Protein AF-0000000066529269 (afdb_homodimer)

Sequence (586 aa):
MSVSHAQLKAFHAVAVYGSFTRAAERLFLTQPAVSDQVRKLEERYGVLLFHRNKRSVRLSELGERLLAVTQRLFAIEAEAEELLSASSALQTGTLTLAVDAPVHVLPQIARFCERYPGIAVRVETGNTDESLQRLFSYQADLALLGRDVSDERLLSLTLRNDPIVAFVSLSHPWAGRESIRLADLDDMPLVLREQGSVTRQTLEEEMSRAGLRICPAIQVEGREASREAVVAGIGVGVVSAAEFGADTRVHALPIVDCQRRLTETLVCLREQRSRRIVETFLDLVGEDLPAPSMSVSHAQLKAFHAVAVYGSFTRAAERLFLTQPAVSDQVRKLEERYGVLLFHRNKRSVRLSELGERLLAVTQRLFAIEAEAEELLSASSALQTGTLTLAVDAPVHVLPQIARFCERYPGIAVRVETGNTDESLQRLFSYQADLALLGRDVSDERLLSLTLRNDPIVAFVSLSHPWAGRESIRLADLDDMPLVLREQGSVTRQTLEEEMSRAGLRICPAIQVEGREASREAVVAGIGVGVVSAAEFGADTRVHALPIVDCQRRLTETLVCLREQRSRRIVETFLDLVGEDLPAPS

Nearest PDB structures (foldseek):
  5y2v-assembly1_C  TM=5.842E-01  e=3.239E-28  Synechocystis sp. PCC 6803 substr. Kazusa
  5y2w-assembly1_A-2  TM=8.790E-01  e=1.850E-18  Synechocystis sp. PCC 6803 substr. Kazusa
  2hxr-assembly1_B  TM=8.452E-01  e=1.340E-16  Escherichia coli K-12
  5ted-assembly1_A  TM=8.895E-01  e=2.821E-16  Listeria monocytogenes EGD-e
  3hhg-assembly1_D  TM=5.345E-01  e=5.027E-19  Neisseria meningitidis serogroup B

pLDDT: mean 88.01, std 12.6, range [35.44, 98.69]

Secondary structure (DSSP, 8-state):
----HHHHHHHHHHHHHS-HHHHHHHHTS-HHHHHHHHHHHHHHHT---EEE-SS-EEE-HHHHHHHHHHHHHHHHHHHHHHHHHTTS-S-SEEEEEEES-GGGTHHHHHHHHHH-TTEEEEEEE--HHHHHHHHHTTS-SEEEESS----TTEEEEEEEEEEEEEEEETTSGGGG-S-B-GGGGTT-EEEEEPTT-HHHHHHHHHHHHTTPPPEEEEEESSHHHHHHHHHTTS-BEEEEGGG-TTBTTEEEEEBTT---EEEEEEEEEGGGTTSHHHHHHHHHHHHHS----/----HHHHHHHHHHHHHS-HHHHHHHHT--HHHHHHHHHHHHHHHT---EEE-SS-EEE-HHHHHHHHHHHHHHHHHHHHHHHHHTTS-S-SEEEEEEES-GGGTHHHHHHHHHH-TTEEEEEEE--HHHHHHHHHTTS-SEEEESS----TTEEEEEEEEEEEEEEEETTSGGGG-S-B-GGGGTT-EEEEEPTT-HHHHHHHHHHHHTT---EEEEEESSHHHHHHHHHTTS-BEEEEGGG---BTTEEEEEBTT---EEEEEEEEEGGGTTSHHHHHHHHHHHHHSPP--

Foldseek 3Di:
DDLDPLLLLLLLLCAVVFHLCRSCVVVVHHSVVSVVSPVCSCVVVVHDQWDDDPPTTDGDPVVVVSNLVSLVVVLVVVLVVLVVCVVPDLAAEEAEEEEQACVQCVVLVVVVCVVHVRYHYHYHYFAQVVRVVCQVSNVHQKYKYFADDDDPQKDKDWRDKFAKWKKAFCPDPCVPPAAAALQVQAQWAEEAEDPRHVQNVLNVVQCVVVVGDHHYQYYDYGPVVRVVCRLVVSGMYMDTPSRPDDDPRMHIHYHVPRDHIIIIMMMGGPVSCPRPSNVVSVVSSVVPGPDPD/DDLDPLLLLLLLLCAVVFHLCRSCVVVVHHSVVSVVSPVCSCVVVVHDQWDDDPVTTDGDPVVVVSNLVSLVVVLVVVLVVLVVCVVPDLAAEEAEEEEQACVQCVVLVVVVCVVHVRYHYYYHYFAQVVRVVCQVSNVHQKYKYFADDDDPQKDKDWRDKFAKWKKAFCPDPCVPPAAAALQVQAQWAEEAEDPRHVQNVLNVVQCVVVVGDHHYQYYDYGPVRRVVCRLVPSGMYMDTPSRPDDDPRMHIHHHVPRDHIIIIMMMGGPVSCPRPSNVVSVVSSVVPGPDPD

InterPro domains:
  IPR000847 LysR, HTH, N-terminal domain [PF00126] (7-64)
  IPR000847 LysR, HTH, N-terminal domain [PR00039] (20-31)
  IPR000847 LysR, HTH, N-terminal domain [PR00039] (31-41)
  IPR000847 LysR, HTH, N-terminal domain [PR00039] (41-52)
  IPR000847 LysR, HTH, N-terminal domain [PS50931] (1-60)
  IPR005119 LysR, substrate-binding [PF03466] (90-288)
  IPR017724 Aminoethylphosphonate utilisation-associated transcription regulator, LysR-type [TIGR03339] (7-285)
  IPR036388 Winged helix-like DNA-binding domain superfamily [G3DSA:1.10.10.10] (1-87)
  IPR036390 Winged helix DNA-binding domain superfamily [SSF46785] (3-99)

Organism: Pseudomonas aeruginosa (strain ATCC 15692 / DSM 22644 / CIP 104116 / JCM 14847 / LMG 12228 / 1C / PRS 101 / PAO1) (NCBI:txid208964)

Radius of gyration: 24.35 Å; Cα contacts (8 Å, |Δi|>4): 1126; chains: 2; bounding box: 72×66×60 Å

Structure (mmCIF, N/CA/C/O backbone):
data_AF-0000000066529269-model_v1
#
loop_
_entity.id
_entity.type
_entity.pdbx_description
1 polymer 'Probable transcriptional regulator'
#
loop_
_atom_site.group_PDB
_atom_site.id
_atom_site.type_symbol
_atom_site.label_atom_id
_atom_site.label_alt_id
_atom_site.label_comp_id
_atom_site.label_asym_id
_atom_site.label_entity_id
_atom_site.label_seq_id
_atom_site.pdbx_PDB_ins_code
_atom_site.Cartn_x
_atom_site.Cartn_y
_atom_site.Cartn_z
_atom_site.occupancy
_atom_site.B_iso_or_equiv
_atom_site.auth_seq_id
_atom_site.auth_comp_id
_atom_site.auth_asym_id
_atom_site.auth_atom_id
_atom_site.pdbx_PDB_model_num
ATOM 1 N N . MET A 1 1 ? -24.906 30.328 16.609 1 35.44 1 MET A N 1
ATOM 2 C CA . MET A 1 1 ? -23.812 29.984 17.531 1 35.44 1 MET A CA 1
ATOM 3 C C . MET A 1 1 ? -22.734 29.188 16.812 1 35.44 1 MET A C 1
ATOM 5 O O . MET A 1 1 ? -23.031 28.328 15.984 1 35.44 1 MET A O 1
ATOM 9 N N . SER A 1 2 ? -21.562 29.688 16.672 1 53.19 2 SER A N 1
ATOM 10 C CA . SER A 1 2 ? -20.438 29.25 15.844 1 53.19 2 SER A CA 1
ATOM 11 C C . SER A 1 2 ? -19.906 27.906 16.312 1 53.19 2 SER A C 1
ATOM 13 O O . SER A 1 2 ? -20 27.562 17.5 1 53.19 2 SER A O 1
ATOM 15 N N . VAL A 1 3 ? -19.844 27.031 15.477 1 60.69 3 VAL A N 1
ATOM 16 C CA . VAL A 1 3 ? -19.281 25.719 15.797 1 60.69 3 VAL A CA 1
ATOM 17 C C . VAL A 1 3 ? -17.984 25.891 16.578 1 60.69 3 VAL A C 1
ATOM 19 O O . VAL A 1 3 ? -17.141 26.734 16.234 1 60.69 3 VAL A O 1
ATOM 22 N N . SER A 1 4 ? -17.953 25.297 17.828 1 72.94 4 SER A N 1
ATOM 23 C CA . SER A 1 4 ? -16.781 25.344 18.688 1 72.94 4 SER A CA 1
ATOM 24 C C . SER A 1 4 ? -15.562 24.719 18 1 72.94 4 SER A C 1
ATOM 26 O O . SER A 1 4 ? -15.625 23.594 17.531 1 72.94 4 SER A O 1
ATOM 28 N N . HIS A 1 5 ? -14.586 25.578 17.906 1 77 5 HIS A N 1
ATOM 29 C CA . HIS A 1 5 ? -13.328 25.109 17.359 1 77 5 HIS A CA 1
ATOM 30 C C . HIS A 1 5 ? -12.812 23.891 18.125 1 77 5 HIS A C 1
ATOM 32 O O . HIS A 1 5 ? -12.289 22.953 17.531 1 77 5 HIS A O 1
ATOM 38 N N . ALA A 1 6 ? -13.008 23.938 19.422 1 77.81 6 ALA A N 1
ATOM 39 C CA . ALA A 1 6 ? -12.57 22.828 20.281 1 77.81 6 ALA A CA 1
ATOM 40 C C . ALA A 1 6 ? -13.344 21.547 19.953 1 77.81 6 ALA A C 1
ATOM 42 O O . ALA A 1 6 ? -12.773 20.453 19.953 1 77.81 6 ALA A O 1
ATOM 43 N N . GLN A 1 7 ? -14.555 21.766 19.703 1 82.69 7 GLN A N 1
ATOM 44 C CA . GLN A 1 7 ? -15.391 20.609 19.359 1 82.69 7 GLN A CA 1
ATOM 45 C C . GLN A 1 7 ? -15.008 20.031 18 1 82.69 7 GLN A C 1
ATOM 47 O O . GLN A 1 7 ? -14.938 18.812 17.844 1 82.69 7 GLN A O 1
ATOM 52 N N . LEU A 1 8 ? -14.727 20.859 17.047 1 81.94 8 LEU A N 1
ATOM 53 C CA . LEU A 1 8 ? -14.297 20.406 15.727 1 81.94 8 LEU A CA 1
ATOM 54 C C . LEU A 1 8 ? -12.945 19.703 15.797 1 81.94 8 LEU A C 1
ATOM 56 O O . LEU A 1 8 ? -12.719 18.703 15.117 1 81.94 8 LEU A O 1
ATOM 60 N N . LYS A 1 9 ? -12.07 20.203 16.609 1 84.81 9 LYS A N 1
ATOM 61 C CA . LYS A 1 9 ? -10.75 19.609 16.812 1 84.81 9 LYS A CA 1
ATOM 62 C C . LYS A 1 9 ? -10.859 18.219 17.422 1 84.81 9 LYS A C 1
ATOM 64 O O . LYS A 1 9 ? -10.148 17.297 17.016 1 84.81 9 LYS A O 1
ATOM 69 N N . ALA A 1 10 ? -11.75 18.156 18.406 1 86.88 10 ALA A N 1
ATOM 70 C CA . ALA A 1 10 ? -11.969 16.859 19.062 1 86.88 10 ALA A CA 1
ATOM 71 C C . ALA A 1 10 ? -12.531 15.836 18.078 1 86.88 10 ALA A C 1
ATOM 73 O O . ALA A 1 10 ? -12.023 14.711 17.984 1 86.88 10 ALA A O 1
ATOM 74 N N . PHE A 1 11 ? -13.516 16.234 17.344 1 89.56 11 PHE A N 1
ATOM 75 C CA . PHE A 1 11 ? -14.086 15.375 16.312 1 89.56 11 PHE A CA 1
ATOM 76 C C . PHE A 1 11 ? -13.016 14.93 15.328 1 89.56 11 PHE A C 1
ATOM 78 O O . PHE A 1 11 ? -12.875 13.734 15.055 1 89.56 11 PHE A O 1
ATOM 85 N N . HIS A 1 12 ? -12.336 15.914 14.812 1 85.94 12 HIS A N 1
ATOM 86 C CA . HIS A 1 12 ? -11.32 15.656 13.797 1 85.94 12 HIS A CA 1
ATOM 87 C C . HIS A 1 12 ? -10.281 14.648 14.297 1 85.94 12 HIS A C 1
ATOM 89 O O . HIS A 1 12 ? -9.938 13.703 13.586 1 85.94 12 HIS A O 1
ATOM 95 N N . ALA A 1 13 ? -9.82 14.773 15.484 1 85.81 13 ALA A N 1
ATOM 96 C CA . ALA A 1 13 ? -8.797 13.891 16.047 1 85.81 13 ALA A CA 1
ATOM 97 C C . ALA A 1 13 ? -9.312 12.461 16.172 1 85.81 13 ALA A C 1
ATOM 99 O O . ALA A 1 13 ? -8.617 11.516 15.82 1 85.81 13 ALA A O 1
ATOM 100 N N . VAL A 1 14 ? -10.531 12.367 16.609 1 88.69 14 VAL A N 1
ATOM 101 C CA . VAL A 1 14 ? -11.109 11.039 16.766 1 88.69 14 VAL A CA 1
ATOM 102 C C . VAL A 1 14 ? -11.273 10.383 15.406 1 88.69 14 VAL A C 1
ATOM 104 O O . VAL A 1 14 ? -11.008 9.188 15.242 1 88.69 14 VAL A O 1
ATOM 107 N N . ALA A 1 15 ? -11.703 11.172 14.5 1 84.81 15 ALA A N 1
ATOM 108 C CA . ALA A 1 15 ? -11.945 10.656 13.156 1 84.81 15 ALA A CA 1
ATOM 109 C C . ALA A 1 15 ? -10.641 10.203 12.5 1 84.81 15 ALA A C 1
ATOM 111 O O . ALA A 1 15 ? -10.602 9.156 11.852 1 84.81 15 ALA A O 1
ATOM 112 N N . VAL A 1 16 ? -9.672 10.977 12.68 1 80 16 VAL A N 1
ATOM 113 C CA . VAL A 1 16 ? -8.375 10.734 12.055 1 80 16 VAL A CA 1
ATOM 114 C C . VAL A 1 16 ? -7.695 9.539 12.719 1 80 16 VAL A C 1
ATOM 116 O O . VAL A 1 16 ? -7.141 8.672 12.039 1 80 16 VAL A O 1
ATOM 119 N N . TYR A 1 17 ? -7.805 9.43 14.016 1 78.94 17 TYR A N 1
ATOM 120 C CA . TYR A 1 17 ? -7.031 8.438 14.75 1 78.94 17 TYR A CA 1
ATOM 121 C C . TYR A 1 17 ? -7.867 7.199 15.039 1 78.94 17 TYR A C 1
ATOM 123 O O . TYR A 1 17 ? -7.34 6.172 15.477 1 78.94 17 TYR A O 1
ATOM 131 N N . GLY A 1 18 ? -9.164 7.332 14.805 1 81.25 18 GLY A N 1
ATOM 132 C CA . GLY A 1 18 ? -10.078 6.207 14.922 1 81.25 18 GLY A CA 1
ATOM 133 C C . GLY A 1 18 ? -10.305 5.762 16.359 1 81.25 18 GLY A C 1
ATOM 134 O O . GLY A 1 18 ? -10.727 4.633 16.594 1 81.25 18 GLY A O 1
ATOM 135 N N . SER A 1 19 ? -9.852 6.57 17.266 1 85.56 19 SER A N 1
ATOM 136 C CA . SER A 1 19 ? -9.93 6.234 18.688 1 85.56 19 SER A CA 1
ATOM 137 C C . SER A 1 19 ? -10.047 7.492 19.547 1 85.56 19 SER A C 1
ATOM 139 O O . SER A 1 19 ? -9.312 8.461 19.328 1 85.56 19 SER A O 1
ATOM 141 N N . PHE A 1 20 ? -10.945 7.398 20.516 1 88.69 20 PHE A N 1
ATOM 142 C CA . PHE A 1 20 ? -11.109 8.516 21.438 1 88.69 20 PHE A CA 1
ATOM 143 C C . PHE A 1 20 ? -9.891 8.648 22.344 1 88.69 20 PHE A C 1
ATOM 145 O O . PHE A 1 20 ? -9.453 9.766 22.656 1 88.69 20 PHE A O 1
ATOM 152 N N . THR A 1 21 ? -9.359 7.512 22.656 1 86.12 21 THR A N 1
ATOM 153 C CA . THR A 1 21 ? -8.188 7.516 23.516 1 86.12 21 THR A CA 1
ATOM 154 C C . THR A 1 21 ? -6.973 8.078 22.781 1 86.12 21 THR A C 1
ATOM 156 O O . THR A 1 21 ? -6.258 8.93 23.312 1 86.12 21 THR A O 1
ATOM 159 N N . ARG A 1 22 ? -6.816 7.664 21.625 1 83.69 22 ARG A N 1
ATOM 160 C CA . ARG A 1 22 ? -5.691 8.156 20.828 1 83.69 22 ARG A CA 1
ATOM 161 C C . ARG A 1 22 ? -5.852 9.641 20.516 1 83.69 22 ARG A C 1
ATOM 163 O O . ARG A 1 22 ? -4.875 10.398 20.547 1 83.69 22 ARG A O 1
ATOM 170 N N . ALA A 1 23 ? -7.047 9.961 20.219 1 87.38 23 ALA A N 1
ATOM 171 C CA . ALA A 1 23 ? -7.344 11.367 19.969 1 87.38 23 ALA A CA 1
ATOM 172 C C . ALA A 1 23 ? -7.02 12.219 21.188 1 87.38 23 ALA A C 1
ATOM 174 O O . ALA A 1 23 ? -6.43 13.297 21.062 1 87.38 23 ALA A O 1
ATOM 175 N N . ALA A 1 24 ? -7.324 11.758 22.344 1 86.94 24 ALA A N 1
ATOM 176 C CA . ALA A 1 24 ? -7.07 12.477 23.578 1 86.94 24 ALA A CA 1
ATOM 177 C C . ALA A 1 24 ? -5.574 12.672 23.812 1 86.94 24 ALA A C 1
ATOM 179 O O . ALA A 1 24 ? -5.129 13.766 24.156 1 86.94 24 ALA A O 1
ATOM 180 N N . GLU A 1 25 ? -4.859 11.672 23.562 1 81.25 25 GLU A N 1
ATOM 181 C CA . GLU A 1 25 ? -3.406 11.734 23.703 1 81.25 25 GLU A CA 1
ATOM 182 C C . GLU A 1 25 ? -2.814 12.789 22.766 1 81.25 25 GLU A C 1
ATOM 184 O O . GLU A 1 25 ? -1.961 13.578 23.172 1 81.25 25 GLU A O 1
ATOM 189 N N . ARG A 1 26 ? -3.412 12.867 21.609 1 78.88 26 ARG A N 1
ATOM 190 C CA . ARG A 1 26 ? -2.883 13.773 20.594 1 78.88 26 ARG A CA 1
ATOM 191 C C . ARG A 1 26 ? -3.262 15.219 20.906 1 78.88 26 ARG A C 1
ATOM 193 O O . ARG A 1 26 ? -2.516 16.141 20.578 1 78.88 26 ARG A O 1
ATOM 200 N N . LEU A 1 27 ? -4.352 15.375 21.531 1 80.38 27 LEU A N 1
ATOM 201 C CA . LEU A 1 27 ? -4.855 16.719 21.812 1 80.38 27 LEU A CA 1
ATOM 202 C C . LEU A 1 27 ? -4.441 17.172 23.203 1 80.38 27 LEU A C 1
ATOM 204 O O . LEU A 1 27 ? -4.762 18.297 23.625 1 80.38 27 LEU A O 1
ATOM 208 N N . PHE A 1 28 ? -3.686 16.266 23.938 1 80.06 28 PHE A N 1
ATOM 209 C CA . PHE A 1 28 ? -3.291 16.547 25.312 1 80.06 28 PHE A CA 1
ATOM 210 C C . PHE A 1 28 ? -4.508 16.859 26.172 1 80.06 28 PHE A C 1
ATOM 212 O O . PHE A 1 28 ? -4.512 17.844 26.922 1 80.06 28 PHE A O 1
ATOM 219 N N . LEU A 1 29 ? -5.508 16.047 25.938 1 83.06 29 LEU A N 1
ATOM 220 C CA . LEU A 1 29 ? -6.742 16.078 26.719 1 83.06 29 LEU A CA 1
ATOM 221 C C . LEU A 1 29 ? -7.043 14.711 27.312 1 83.06 29 LEU A C 1
ATOM 223 O O . LEU A 1 29 ? -6.402 13.719 26.953 1 83.06 29 LEU A O 1
ATOM 227 N N . THR A 1 30 ? -7.855 14.68 28.344 1 84.88 30 THR A N 1
ATOM 228 C CA . THR A 1 30 ? -8.336 13.398 28.844 1 84.88 30 THR A CA 1
ATOM 229 C C . THR A 1 30 ? -9.367 12.789 27.906 1 84.88 30 THR A C 1
ATOM 231 O O . THR A 1 30 ? -10.039 13.516 27.156 1 84.88 30 THR A O 1
ATOM 234 N N . GLN A 1 31 ? -9.328 11.531 27.859 1 89.19 31 GLN A N 1
ATOM 235 C CA . GLN A 1 31 ? -10.281 10.836 27 1 89.19 31 GLN A CA 1
ATOM 236 C C . GLN A 1 31 ? -11.719 11.266 27.312 1 89.19 31 GLN A C 1
ATOM 238 O O . GLN A 1 31 ? -12.5 11.531 26.406 1 89.19 31 GLN A O 1
ATOM 243 N N . PRO A 1 32 ? -12.156 11.43 28.594 1 90.88 32 PRO A N 1
ATOM 244 C CA . PRO A 1 32 ? -13.508 11.914 28.859 1 90.88 32 PRO A CA 1
ATOM 245 C C . PRO A 1 32 ? -13.758 13.312 28.312 1 90.88 32 PRO A C 1
ATOM 247 O O . PRO A 1 32 ? -14.867 13.609 27.844 1 90.88 32 PRO A O 1
ATOM 250 N N . ALA A 1 33 ? -12.773 14.141 28.281 1 86.62 33 ALA A N 1
ATOM 251 C CA . ALA A 1 33 ? -12.898 15.492 27.734 1 86.62 33 ALA A CA 1
ATOM 252 C C . ALA A 1 33 ? -13.164 15.461 26.234 1 86.62 33 ALA A C 1
ATOM 254 O O . ALA A 1 33 ? -14.031 16.172 25.734 1 86.62 33 ALA A O 1
ATOM 255 N N . VAL A 1 34 ? -12.383 14.633 25.547 1 91.75 34 VAL A N 1
ATOM 256 C CA . VAL A 1 34 ? -12.562 14.484 24.109 1 91.75 34 VAL A CA 1
ATOM 257 C C . VAL A 1 34 ? -13.953 13.914 23.828 1 91.75 34 VAL A C 1
ATOM 259 O O . VAL A 1 34 ? -14.648 14.375 22.922 1 91.75 34 VAL A O 1
ATOM 262 N N . SER A 1 35 ? -14.312 12.914 24.547 1 92.25 35 SER A N 1
ATOM 263 C CA . SER A 1 35 ? -15.625 12.289 24.375 1 92.25 35 SER A CA 1
ATOM 264 C C . SER A 1 35 ? -16.75 13.297 24.625 1 92.25 35 SER A C 1
ATOM 266 O O . SER A 1 35 ? -17.734 13.328 23.875 1 92.25 35 SER A O 1
ATOM 268 N N . ASP A 1 36 ? -16.578 14.102 25.625 1 90.94 36 ASP A N 1
ATOM 269 C CA . ASP A 1 36 ? -17.562 15.125 25.969 1 90.94 36 ASP A CA 1
ATOM 270 C C . ASP A 1 36 ? -17.672 16.156 24.859 1 90.94 36 ASP A C 1
ATOM 272 O O . ASP A 1 36 ? -18.781 16.594 24.516 1 90.94 36 ASP A O 1
ATOM 276 N N . GLN A 1 37 ? -16.578 16.594 24.359 1 88.62 37 GLN A N 1
ATOM 277 C CA . GLN A 1 37 ? -16.562 17.562 23.266 1 88.62 37 GLN A CA 1
ATOM 278 C C . GLN A 1 37 ? -17.328 17.031 22.062 1 88.62 37 GLN A C 1
ATOM 280 O O . GLN A 1 37 ? -18.125 17.75 21.453 1 88.62 37 GLN A O 1
ATOM 285 N N . VAL A 1 38 ? -17.094 15.805 21.734 1 91 38 VAL A N 1
ATOM 286 C CA . VAL A 1 38 ? -17.75 15.188 20.594 1 91 38 VAL A CA 1
ATOM 287 C C . VAL A 1 38 ? -19.25 15.047 20.859 1 91 38 VAL A C 1
ATOM 289 O O . VAL A 1 38 ? -20.078 15.328 20 1 91 38 VAL A O 1
ATOM 292 N N . ARG A 1 39 ? -19.562 14.625 22 1 90.88 39 ARG A N 1
ATOM 293 C CA . ARG A 1 39 ? -20.953 14.477 22.406 1 90.88 39 ARG A CA 1
ATOM 294 C C . ARG A 1 39 ? -21.703 15.812 22.312 1 90.88 39 ARG A C 1
ATOM 296 O O . ARG A 1 39 ? -22.812 15.867 21.797 1 90.88 39 ARG A O 1
ATOM 303 N N . LYS A 1 40 ? -21.109 16.797 22.844 1 87.38 40 LYS A N 1
ATOM 304 C CA . LYS A 1 40 ? -21.719 18.109 22.812 1 87.38 40 LYS A CA 1
ATOM 305 C C . LYS A 1 40 ? -21.953 18.594 21.375 1 87.38 40 LYS A C 1
ATOM 307 O O . LYS A 1 40 ? -22.969 19.219 21.062 1 87.38 40 LYS A O 1
ATOM 312 N N . LEU A 1 41 ? -20.953 18.375 20.562 1 84.31 41 LEU A N 1
ATOM 313 C CA . LEU A 1 41 ? -21.078 18.703 19.141 1 84.31 41 LEU A CA 1
ATOM 314 C C . LEU A 1 41 ? -22.266 17.984 18.516 1 84.31 41 LEU A C 1
ATOM 316 O O . LEU A 1 41 ? -23.062 18.578 17.812 1 84.31 41 LEU A O 1
ATOM 320 N N . GLU A 1 42 ? -22.359 16.672 18.781 1 88.25 42 GLU A N 1
ATOM 321 C CA . GLU A 1 42 ? -23.438 15.852 18.25 1 88.25 42 GLU A CA 1
ATOM 322 C C . GLU A 1 42 ? -24.797 16.312 18.812 1 88.25 42 GLU A C 1
ATOM 324 O O . GLU A 1 42 ? -25.766 16.422 18.062 1 88.25 42 GLU A O 1
ATOM 329 N N . GLU A 1 43 ? -24.891 16.562 20.062 1 84.62 43 GLU A N 1
ATOM 330 C CA . GLU A 1 43 ? -26.125 16.984 20.734 1 84.62 43 GLU A CA 1
ATOM 331 C C . GLU A 1 43 ? -26.578 18.359 20.219 1 84.62 43 GLU A C 1
ATOM 333 O O . GLU A 1 43 ? -27.766 18.562 19.969 1 84.62 43 GLU A O 1
ATOM 338 N N . ARG A 1 44 ? -25.656 19.172 20.141 1 77.44 44 ARG A N 1
ATOM 339 C CA . ARG A 1 44 ? -25.969 20.531 19.703 1 77.44 44 ARG A CA 1
ATOM 340 C C . ARG A 1 44 ? -26.641 20.531 18.344 1 77.44 44 ARG A C 1
ATOM 342 O O . ARG A 1 44 ? -27.562 21.312 18.094 1 77.44 44 ARG A O 1
ATOM 349 N N . TYR A 1 45 ? -26.203 19.75 17.484 1 77.56 45 TYR A N 1
ATOM 350 C CA . TYR A 1 45 ? -26.703 19.766 16.109 1 77.56 45 TYR A CA 1
ATOM 351 C C . TYR A 1 45 ? -27.641 18.594 15.852 1 77.56 45 TYR A C 1
ATOM 353 O O . TYR A 1 45 ? -28.172 18.453 14.75 1 77.56 45 TYR A O 1
ATOM 361 N N . GLY A 1 46 ? -27.828 17.781 16.859 1 80.25 46 GLY A N 1
ATOM 362 C CA . GLY A 1 46 ? -28.766 16.672 16.75 1 80.25 46 GLY A CA 1
ATOM 363 C C . GLY A 1 46 ? -28.328 15.633 15.734 1 80.25 46 GLY A C 1
ATOM 364 O O . GLY A 1 46 ? -29.141 15.141 14.953 1 80.25 46 GLY A O 1
ATOM 365 N N . VAL A 1 47 ? -27 15.445 15.688 1 80.25 47 VAL A N 1
ATOM 366 C CA . VAL A 1 47 ? -26.469 14.508 14.703 1 80.25 47 VAL A CA 1
ATOM 367 C C . VAL A 1 47 ? -25.578 13.469 15.398 1 80.25 47 VAL A C 1
ATOM 369 O O . VAL A 1 47 ? -25.234 13.633 16.562 1 80.25 47 VAL A O 1
ATOM 372 N N . LEU A 1 48 ? -25.328 12.359 14.688 1 85.25 48 LEU A N 1
ATOM 373 C CA . LEU A 1 48 ? -24.328 11.375 15.078 1 85.25 48 LEU A CA 1
ATOM 374 C C . LEU A 1 48 ? -23.156 11.375 14.102 1 85.25 48 LEU A C 1
ATOM 376 O O . LEU A 1 48 ? -23.359 11.234 12.891 1 85.25 48 LEU A O 1
ATOM 380 N N . LEU A 1 49 ? -22.047 11.578 14.719 1 86.19 49 LEU A N 1
ATOM 381 C CA . LEU A 1 49 ? -20.859 11.656 13.875 1 86.19 49 LEU A CA 1
ATOM 382 C C . LEU A 1 49 ? -20.062 10.359 13.922 1 86.19 49 LEU A C 1
ATOM 384 O O . LEU A 1 49 ? -19.266 10.078 13.023 1 86.19 49 LEU A O 1
ATOM 388 N N . PHE A 1 50 ? -20.25 9.648 15.039 1 88.88 50 PHE A N 1
ATOM 389 C CA . PHE A 1 50 ? -19.562 8.375 15.227 1 88.88 50 PHE A CA 1
ATOM 390 C C . PHE A 1 50 ? -20.547 7.277 15.602 1 88.88 50 PHE A C 1
ATOM 392 O O . PHE A 1 50 ? -21.5 7.523 16.344 1 88.88 50 PHE A O 1
ATOM 399 N N . HIS A 1 51 ? -20.297 6.117 14.914 1 82.06 51 HIS A N 1
ATOM 400 C CA . HIS A 1 51 ? -20.891 4.887 15.414 1 82.06 51 HIS A CA 1
ATOM 401 C C . HIS A 1 51 ? -19.953 4.172 16.391 1 82.06 51 HIS A C 1
ATOM 403 O O . HIS A 1 51 ? -18.844 3.812 16.016 1 82.06 51 HIS A O 1
ATOM 409 N N . ARG A 1 52 ? -20.469 4.188 17.609 1 74.5 52 ARG A N 1
ATOM 410 C CA . ARG A 1 52 ? -19.625 3.631 18.656 1 74.5 52 ARG A CA 1
ATOM 411 C C . ARG A 1 52 ? -20.109 2.25 19.078 1 74.5 52 ARG A C 1
ATOM 413 O O . ARG A 1 52 ? -21.297 2.057 19.328 1 74.5 52 ARG A O 1
ATOM 420 N N . ASN A 1 53 ? -19.375 1.246 18.719 1 65.88 53 ASN A N 1
ATOM 421 C CA . ASN A 1 53 ? -19.594 -0.047 19.359 1 65.88 53 ASN A CA 1
ATOM 422 C C . ASN A 1 53 ? -18.453 -0.414 20.297 1 65.88 53 ASN A C 1
ATOM 424 O O . ASN A 1 53 ? -17.469 0.323 20.422 1 65.88 53 ASN A O 1
ATOM 428 N N . LYS A 1 54 ? -18.672 -1.382 21.297 1 59.34 54 LYS A N 1
ATOM 429 C CA . LYS A 1 54 ? -17.719 -1.757 22.328 1 59.34 54 LYS A CA 1
ATOM 430 C C . LYS A 1 54 ? -16.328 -1.956 21.734 1 59.34 54 LYS A C 1
ATOM 432 O O . LYS A 1 54 ? -15.32 -1.769 22.438 1 59.34 54 LYS A O 1
ATOM 437 N N . ARG A 1 55 ? -16.172 -2.082 20.469 1 58 55 ARG A N 1
ATOM 438 C CA . ARG A 1 55 ? -14.859 -2.516 19.969 1 58 55 ARG A CA 1
ATOM 439 C C . ARG A 1 55 ? -14.32 -1.548 18.922 1 58 55 ARG A C 1
ATOM 441 O O . ARG A 1 55 ? -13.125 -1.56 18.625 1 58 55 ARG A O 1
ATOM 448 N N . SER A 1 56 ? -15.211 -0.702 18.328 1 67.44 56 SER A N 1
ATOM 449 C CA . SER A 1 56 ? -14.664 0.122 17.266 1 67.44 56 SER A CA 1
ATOM 450 C C . SER A 1 56 ? -15.406 1.451 17.156 1 67.44 56 SER A C 1
ATOM 452 O O . SER A 1 56 ? -16.562 1.556 17.562 1 67.44 56 SER A O 1
ATOM 454 N N . VAL A 1 57 ? -14.609 2.52 16.891 1 78.12 57 VAL A N 1
ATOM 455 C CA . VAL A 1 57 ? -15.148 3.84 16.562 1 78.12 57 VAL A CA 1
ATOM 456 C C . VAL A 1 57 ? -15.117 4.051 15.055 1 78.12 57 VAL A C 1
ATOM 458 O O . VAL A 1 57 ? -14.047 3.99 14.438 1 78.12 57 VAL A O 1
ATOM 461 N N . ARG A 1 58 ? -16.328 4.059 14.531 1 80.12 58 ARG A N 1
ATOM 462 C CA . ARG A 1 58 ? -16.406 4.301 13.094 1 80.12 58 ARG A CA 1
ATOM 463 C C . ARG A 1 58 ? -17.188 5.582 12.797 1 80.12 58 ARG A C 1
ATOM 465 O O . ARG A 1 58 ? -18.141 5.91 13.5 1 80.12 58 ARG A O 1
ATOM 472 N N . LEU A 1 59 ? -16.75 6.289 11.789 1 81.31 59 LEU A N 1
ATOM 473 C CA . LEU A 1 59 ? -17.422 7.523 11.375 1 81.31 59 LEU A CA 1
ATOM 474 C C . LEU A 1 59 ? -18.797 7.227 10.789 1 81.31 59 LEU A C 1
ATOM 476 O O . LEU A 1 59 ? -18.969 6.246 10.062 1 81.31 59 LEU A O 1
ATOM 480 N N . SER A 1 60 ? -19.797 8.086 11.211 1 77.38 60 SER A N 1
ATOM 481 C CA . SER A 1 60 ? -21.047 8.125 10.461 1 77.38 60 SER A CA 1
ATOM 482 C C . SER A 1 60 ? -20.844 8.758 9.086 1 77.38 60 SER A C 1
ATOM 484 O O . SER A 1 60 ? -19.75 9.227 8.773 1 77.38 60 SER A O 1
ATOM 486 N N . GLU A 1 61 ? -21.875 8.789 8.367 1 65.81 61 GLU A N 1
ATOM 487 C CA . GLU A 1 61 ? -21.797 9.461 7.074 1 65.81 61 GLU A CA 1
ATOM 488 C C . GLU A 1 61 ? -21.516 10.953 7.242 1 65.81 61 GLU A C 1
ATOM 490 O O . GLU A 1 61 ? -20.672 11.508 6.539 1 65.81 61 GLU A O 1
ATOM 495 N N . LEU A 1 62 ? -22.312 11.508 8.031 1 72.81 62 LEU A N 1
ATOM 496 C CA . LEU A 1 62 ? -22.078 12.922 8.32 1 72.81 62 LEU A CA 1
ATOM 497 C C . LEU A 1 62 ? -20.703 13.133 8.922 1 72.81 62 LEU A C 1
ATOM 499 O O . LEU A 1 62 ? -20.047 14.156 8.656 1 72.81 62 LEU A O 1
ATOM 503 N N . GLY A 1 63 ? -20.266 12.172 9.672 1 80.38 63 GLY A N 1
ATOM 504 C CA . GLY A 1 63 ? -18.922 12.227 10.211 1 80.38 63 GLY A CA 1
ATOM 505 C C . GLY A 1 63 ? -17.844 12.234 9.141 1 80.38 63 GLY A C 1
ATOM 506 O O . GLY A 1 63 ? -16.875 13 9.234 1 80.38 63 GLY A O 1
ATOM 507 N N . GLU A 1 64 ? -18.031 11.523 8.148 1 75.75 64 GLU A N 1
ATOM 508 C CA . GLU A 1 64 ? -17.078 11.477 7.043 1 75.75 64 GLU A CA 1
ATOM 509 C C . GLU A 1 64 ? -17.031 12.805 6.293 1 75.75 64 GLU A C 1
ATOM 511 O O . GLU A 1 64 ? -15.953 13.297 5.949 1 75.75 64 GLU A O 1
ATOM 516 N N . ARG A 1 65 ? -18.172 13.352 6.051 1 70.88 65 ARG A N 1
ATOM 517 C CA . ARG A 1 65 ? -18.234 14.648 5.383 1 70.88 65 ARG A CA 1
ATOM 518 C C . ARG A 1 65 ? -17.594 15.742 6.23 1 70.88 65 ARG A C 1
ATOM 520 O O . ARG A 1 65 ? -16.875 16.594 5.711 1 70.88 65 ARG A O 1
ATOM 527 N N . LEU A 1 66 ? -17.938 15.672 7.461 1 79.75 66 LEU A N 1
ATOM 528 C CA . LEU A 1 66 ? -17.359 16.672 8.352 1 79.75 66 LEU A CA 1
ATOM 529 C C . LEU A 1 66 ? -15.852 16.5 8.438 1 79.75 66 LEU A C 1
ATOM 531 O O . LEU A 1 66 ? -15.125 17.5 8.547 1 79.75 66 LEU A O 1
ATOM 535 N N . LEU A 1 67 ? -15.438 15.273 8.352 1 81.38 67 LEU A N 1
ATOM 536 C CA . LEU A 1 67 ? -14 15.031 8.375 1 81.38 67 LEU A CA 1
ATOM 537 C C . LEU A 1 67 ? -13.32 15.688 7.18 1 81.38 67 LEU A C 1
ATOM 539 O O . LEU A 1 67 ? -12.273 16.312 7.324 1 81.38 67 LEU A O 1
ATOM 543 N N . ALA A 1 68 ? -13.906 15.617 6.07 1 70.31 68 ALA A N 1
ATOM 544 C CA . ALA A 1 68 ? -13.352 16.266 4.879 1 70.31 68 ALA A CA 1
ATOM 545 C C . ALA A 1 68 ? -13.242 17.766 5.074 1 70.31 68 ALA A C 1
ATOM 547 O O . ALA A 1 68 ? -12.25 18.391 4.676 1 70.31 68 ALA A O 1
ATOM 548 N N . VAL A 1 69 ? -14.242 18.312 5.637 1 70.38 69 VAL A N 1
ATOM 549 C CA . VAL A 1 69 ? -14.273 19.75 5.883 1 70.38 69 VAL A CA 1
ATOM 550 C C . VAL A 1 69 ? -13.227 20.125 6.926 1 70.38 69 VAL A C 1
ATOM 552 O O . VAL A 1 69 ? -12.477 21.094 6.75 1 70.38 69 VAL A O 1
ATOM 555 N N . THR A 1 70 ? -13.203 19.312 7.945 1 80.12 70 THR A N 1
ATOM 556 C CA . THR A 1 70 ? -12.281 19.656 9.023 1 80.12 70 THR A CA 1
ATOM 557 C C . THR A 1 70 ? -10.836 19.453 8.586 1 80.12 70 THR A C 1
ATOM 559 O O . THR A 1 70 ? -9.938 20.172 9.031 1 80.12 70 THR A O 1
ATOM 562 N N . GLN A 1 71 ? -10.672 18.547 7.766 1 76.19 71 GLN A N 1
ATOM 563 C CA . GLN A 1 71 ? -9.344 18.359 7.203 1 76.19 71 GLN A CA 1
ATOM 564 C C . GLN A 1 71 ? -8.867 19.625 6.488 1 76.19 71 GLN A C 1
ATOM 566 O O . GLN A 1 71 ? -7.734 20.062 6.691 1 76.19 71 GLN A O 1
ATOM 571 N N . ARG A 1 72 ? -9.68 20.156 5.676 1 69.25 72 ARG A N 1
ATOM 572 C CA . ARG A 1 72 ? -9.359 21.406 4.996 1 69.25 72 ARG A CA 1
ATOM 573 C C . ARG A 1 72 ? -9.164 22.547 6 1 69.25 72 ARG A C 1
ATOM 575 O O . ARG A 1 72 ? -8.227 23.328 5.883 1 69.25 72 ARG A O 1
ATOM 582 N N . LEU A 1 73 ? -10.039 22.547 6.906 1 65.69 73 LEU A N 1
ATOM 583 C CA . LEU A 1 73 ? -9.992 23.594 7.93 1 65.69 73 LEU A CA 1
ATOM 584 C C . LEU A 1 73 ? -8.656 23.562 8.672 1 65.69 73 LEU A C 1
ATOM 586 O O . LEU A 1 73 ? -7.98 24.578 8.789 1 65.69 73 LEU A O 1
ATOM 590 N N . PHE A 1 74 ? -8.305 22.438 9.047 1 74.44 74 PHE A N 1
ATOM 591 C CA . PHE A 1 74 ? -7.125 22.375 9.898 1 74.44 74 PHE A CA 1
ATOM 592 C C . PHE A 1 74 ? -5.852 22.422 9.062 1 74.44 74 PHE A C 1
ATOM 594 O O . PHE A 1 74 ? -4.793 22.812 9.562 1 74.44 74 PHE A O 1
ATOM 601 N N . ALA A 1 75 ? -5.977 22.125 7.84 1 67.69 75 ALA A N 1
ATOM 602 C CA . ALA A 1 75 ? -4.863 22.391 6.934 1 67.69 75 ALA A CA 1
ATOM 603 C C . ALA A 1 75 ? -4.613 23.891 6.793 1 67.69 75 ALA A C 1
ATOM 605 O O . ALA A 1 75 ? -3.461 24.344 6.793 1 67.69 75 ALA A O 1
ATOM 606 N N . ILE A 1 76 ? -5.676 24.578 6.672 1 63.06 76 ILE A N 1
ATOM 607 C CA . ILE A 1 76 ? -5.586 26.031 6.539 1 63.06 76 ILE A CA 1
ATOM 608 C C . ILE A 1 76 ? -5.066 26.641 7.84 1 63.06 76 ILE A C 1
ATOM 610 O O . ILE A 1 76 ? -4.238 27.562 7.82 1 63.06 76 ILE A O 1
ATOM 614 N N . GLU A 1 77 ? -5.535 26.109 8.906 1 64.38 77 GLU A N 1
ATOM 615 C CA . GLU A 1 77 ? -5.039 26.578 10.195 1 64.38 77 GLU A CA 1
ATOM 616 C C . GLU A 1 77 ? -3.543 26.328 10.336 1 64.38 77 GLU A C 1
ATOM 618 O O . GLU A 1 77 ? -2.805 27.188 10.82 1 64.38 77 GLU A O 1
ATOM 623 N N . ALA A 1 78 ? -3.174 25.188 9.961 1 65.44 78 ALA A N 1
ATOM 624 C CA . ALA A 1 78 ? -1.752 24.859 10 1 65.44 78 ALA A CA 1
ATOM 625 C C . ALA A 1 78 ? -0.945 25.797 9.109 1 65.44 78 ALA A C 1
ATOM 627 O O . ALA A 1 78 ? 0.156 26.219 9.469 1 65.44 78 ALA A O 1
ATOM 628 N N . GLU A 1 79 ? -1.481 26.125 8.086 1 61.38 79 GLU A N 1
ATOM 629 C CA . GLU A 1 79 ? -0.85 27.094 7.191 1 61.38 79 GLU A CA 1
ATOM 630 C C . GLU A 1 79 ? -0.687 28.453 7.867 1 61.38 79 GLU A C 1
ATOM 632 O O . GLU A 1 79 ? 0.37 29.078 7.766 1 61.38 79 GLU A O 1
ATOM 637 N N . ALA A 1 80 ? -1.732 28.828 8.477 1 57.72 80 ALA A N 1
ATOM 638 C CA . ALA A 1 80 ? -1.685 30.094 9.195 1 57.72 80 ALA A CA 1
ATOM 639 C C . ALA A 1 80 ? -0.607 30.078 10.273 1 57.72 80 ALA A C 1
ATOM 641 O O . ALA A 1 80 ? 0.153 31.047 10.414 1 57.72 80 ALA A O 1
ATOM 642 N N . GLU A 1 81 ? -0.649 29.047 10.977 1 60.31 81 GLU A N 1
ATOM 643 C CA . GLU A 1 81 ? 0.353 28.906 12.031 1 60.31 81 GLU A CA 1
ATOM 644 C C . GLU A 1 81 ? 1.766 28.938 11.453 1 60.31 81 GLU A C 1
ATOM 646 O O . GLU A 1 81 ? 2.664 29.562 12.023 1 60.31 81 GLU A O 1
ATOM 651 N N . GLU A 1 82 ? 1.874 28.219 10.398 1 59.16 82 GLU A N 1
ATOM 652 C CA . GLU A 1 82 ? 3.172 28.188 9.727 1 59.16 82 GLU A CA 1
ATOM 653 C C . GLU A 1 82 ? 3.572 29.594 9.25 1 59.16 82 GLU A C 1
ATOM 655 O O . GLU A 1 82 ? 4.734 29.984 9.367 1 59.16 82 GLU A O 1
ATOM 660 N N . LEU A 1 83 ? 2.619 30.203 8.734 1 53.78 83 LEU A N 1
ATOM 661 C CA . LEU A 1 83 ? 2.869 31.562 8.266 1 53.78 83 LEU A CA 1
ATOM 662 C C . LEU A 1 83 ? 3.281 32.469 9.422 1 53.78 83 LEU A C 1
ATOM 664 O O . LEU A 1 83 ? 4.184 33.281 9.273 1 53.78 83 LEU A O 1
ATOM 668 N N . LEU A 1 84 ? 2.523 32.25 10.414 1 52.47 84 LEU A N 1
ATOM 669 C CA . LEU A 1 84 ? 2.801 33.094 11.578 1 52.47 84 LEU A CA 1
ATOM 670 C C . LEU A 1 84 ? 4.109 32.688 12.242 1 52.47 84 LEU A C 1
ATOM 672 O O . LEU A 1 84 ? 4.805 33.5 12.828 1 52.47 84 LEU A O 1
ATOM 676 N N . SER A 1 85 ? 4.242 31.406 12.133 1 48.34 85 SER A N 1
ATOM 677 C CA . SER A 1 85 ? 5.484 30.906 12.719 1 48.34 85 SER A CA 1
ATOM 678 C C . SER A 1 85 ? 6.656 31.094 11.758 1 48.34 85 SER A C 1
ATOM 680 O O . SER A 1 85 ? 7.812 30.906 12.141 1 48.34 85 SER A O 1
ATOM 682 N N . ALA A 1 86 ? 6.309 31.141 10.5 1 47.97 86 ALA A N 1
ATOM 683 C CA . ALA A 1 86 ? 7.336 31.312 9.477 1 47.97 86 ALA A CA 1
ATOM 684 C C . ALA A 1 86 ? 8.312 32.406 9.867 1 47.97 86 ALA A C 1
ATOM 686 O O . ALA A 1 86 ? 9.414 32.5 9.305 1 47.97 86 ALA A O 1
ATOM 687 N N . SER A 1 87 ? 7.816 33.469 10.555 1 44.19 87 SER A N 1
ATOM 688 C CA . SER A 1 87 ? 9.008 34.219 10.922 1 44.19 87 SER A CA 1
ATOM 689 C C . SER A 1 87 ? 10.078 33.312 11.516 1 44.19 87 SER A C 1
ATOM 691 O O . SER A 1 87 ? 11.258 33.656 11.531 1 44.19 87 SER A O 1
ATOM 693 N N . SER A 1 88 ? 9.742 32.344 12.266 1 46.5 88 SER A N 1
ATOM 694 C CA . SER A 1 88 ? 10.727 31.5 12.938 1 46.5 88 SER A CA 1
ATOM 695 C C . SER A 1 88 ? 11.227 30.391 12.016 1 46.5 88 SER A C 1
ATOM 697 O O . SER A 1 88 ? 10.516 29.984 11.102 1 46.5 88 SER A O 1
ATOM 699 N N . ALA A 1 89 ? 12.57 30.109 11.891 1 57.03 89 ALA A N 1
ATOM 700 C CA . ALA A 1 89 ? 13.352 29.016 11.32 1 57.03 89 ALA A CA 1
ATOM 701 C C . ALA A 1 89 ? 12.562 27.719 11.328 1 57.03 89 ALA A C 1
ATOM 703 O O . ALA A 1 89 ? 11.727 27.5 12.203 1 57.03 89 ALA A O 1
ATOM 704 N N . LEU A 1 90 ? 12.266 27.141 9.992 1 69.19 90 LEU A N 1
ATOM 705 C CA . LEU A 1 90 ? 11.703 25.797 9.844 1 69.19 90 LEU A CA 1
ATOM 706 C C . LEU A 1 90 ? 12.242 24.859 10.906 1 69.19 90 LEU A C 1
ATOM 708 O O . LEU A 1 90 ? 13.062 23.984 10.609 1 69.19 90 LEU A O 1
ATOM 712 N N . GLN A 1 91 ? 11.859 25.125 12.125 1 72.81 91 GLN A N 1
ATOM 713 C CA . GLN A 1 91 ? 12.453 24.375 13.227 1 72.81 91 GLN A CA 1
ATOM 714 C C . GLN A 1 91 ? 11.602 23.172 13.586 1 72.81 91 GLN A C 1
ATOM 716 O O . GLN A 1 91 ? 12.125 22.125 13.961 1 72.81 91 GLN A O 1
ATOM 721 N N . THR A 1 92 ? 10.195 23.375 13.414 1 78.44 92 THR A N 1
ATOM 722 C CA . THR A 1 92 ? 9.312 22.25 13.727 1 78.44 92 THR A CA 1
ATOM 723 C C . THR A 1 92 ? 8.164 22.172 12.727 1 78.44 92 THR A C 1
ATOM 725 O O . THR A 1 92 ? 7.945 23.109 11.945 1 78.44 92 THR A O 1
ATOM 728 N N . GLY A 1 93 ? 7.496 21.094 12.594 1 84.38 93 GLY A N 1
ATOM 729 C CA . GLY A 1 93 ? 6.359 20.891 11.703 1 84.38 93 GLY A CA 1
ATOM 730 C C . GLY A 1 93 ? 6.285 19.484 11.148 1 84.38 93 GLY A C 1
ATOM 731 O O . GLY A 1 93 ? 7.031 18.594 11.578 1 84.38 93 GLY A O 1
ATOM 732 N N . THR A 1 94 ? 5.266 19.375 10.289 1 88.19 94 THR A N 1
ATOM 733 C CA . THR A 1 94 ? 5.062 18.078 9.664 1 88.19 94 THR A CA 1
ATOM 734 C C . THR A 1 94 ? 4.926 18.219 8.148 1 88.19 94 THR A C 1
ATOM 736 O O . THR A 1 94 ? 4.281 19.156 7.664 1 88.19 94 THR A O 1
ATOM 739 N N . LEU A 1 95 ? 5.598 17.391 7.453 1 93.88 95 LEU A N 1
ATOM 740 C CA . LEU A 1 95 ? 5.496 17.297 6.004 1 93.88 95 LEU A CA 1
ATOM 741 C C . LEU A 1 95 ? 5.047 15.906 5.578 1 93.88 95 LEU A C 1
ATOM 743 O O . LEU A 1 95 ? 5.723 14.914 5.863 1 93.88 95 LEU A O 1
ATOM 747 N N . THR A 1 96 ? 3.902 15.805 4.953 1 96.12 96 THR A N 1
ATOM 748 C CA . THR A 1 96 ? 3.361 14.531 4.5 1 96.12 96 THR A CA 1
ATOM 749 C C . THR A 1 96 ? 3.385 14.438 2.979 1 96.12 96 THR A C 1
ATOM 751 O O . THR A 1 96 ? 2.854 15.312 2.291 1 96.12 96 THR A O 1
ATOM 754 N N . LEU A 1 97 ? 4.008 13.414 2.469 1 98.25 97 LEU A N 1
ATOM 755 C CA . LEU A 1 97 ? 4.047 13.164 1.033 1 98.25 97 LEU A CA 1
ATOM 756 C C . LEU A 1 97 ? 3.289 11.883 0.686 1 98.25 97 LEU A C 1
ATOM 758 O O . LEU A 1 97 ? 3.539 10.828 1.273 1 98.25 97 LEU A O 1
ATOM 762 N N . ALA A 1 98 ? 2.295 11.969 -0.193 1 97.81 98 ALA A N 1
ATOM 763 C CA . ALA A 1 98 ? 1.672 10.789 -0.798 1 97.81 98 ALA A CA 1
ATOM 764 C C . ALA A 1 98 ? 2.393 10.391 -2.082 1 97.81 98 ALA A C 1
ATOM 766 O O . ALA A 1 98 ? 2.377 11.125 -3.068 1 97.81 98 ALA A O 1
ATOM 767 N N . VAL A 1 99 ? 2.947 9.203 -2.082 1 97.31 99 VAL A N 1
ATOM 768 C CA . VAL A 1 99 ? 3.883 8.891 -3.156 1 97.31 99 VAL A CA 1
ATOM 769 C C . VAL A 1 99 ? 3.51 7.551 -3.795 1 97.31 99 VAL A C 1
ATOM 771 O O . VAL A 1 99 ? 3.246 6.574 -3.092 1 97.31 99 VAL A O 1
ATOM 774 N N . ASP A 1 100 ? 3.475 7.535 -5.062 1 95.94 100 ASP A N 1
ATOM 775 C CA . ASP A 1 100 ? 3.219 6.277 -5.758 1 95.94 100 ASP A CA 1
ATOM 776 C C . ASP A 1 100 ? 4.492 5.445 -5.875 1 95.94 100 ASP A C 1
ATOM 778 O O . ASP A 1 100 ? 4.434 4.219 -5.949 1 95.94 100 ASP A O 1
ATOM 782 N N . ALA A 1 101 ? 5.672 6.105 -5.926 1 96.5 101 ALA A N 1
ATOM 783 C CA . ALA A 1 101 ? 6.977 5.449 -6.031 1 96.5 101 ALA A CA 1
ATOM 784 C C . ALA A 1 101 ? 8 6.113 -5.113 1 96.5 101 ALA A C 1
ATOM 786 O O . ALA A 1 101 ? 8.703 7.035 -5.527 1 96.5 101 ALA A O 1
ATOM 787 N N . PRO A 1 102 ? 8.195 5.551 -3.99 1 96.38 102 PRO A N 1
ATOM 788 C CA . PRO A 1 102 ? 9.062 6.188 -2.996 1 96.38 102 PRO A CA 1
ATOM 789 C C . PRO A 1 102 ? 10.5 6.359 -3.49 1 96.38 102 PRO A C 1
ATOM 791 O O . PRO A 1 102 ? 11.164 7.332 -3.129 1 96.38 102 PRO A O 1
ATOM 794 N N . VAL A 1 103 ? 10.977 5.535 -4.352 1 95.81 103 VAL A N 1
ATOM 795 C CA . VAL A 1 103 ? 12.367 5.52 -4.789 1 95.81 103 VAL A CA 1
ATOM 796 C C . VAL A 1 103 ? 12.719 6.848 -5.457 1 95.81 103 VAL A C 1
ATOM 798 O O . VAL A 1 103 ? 13.867 7.285 -5.418 1 95.81 103 VAL A O 1
ATOM 801 N N . HIS A 1 104 ? 11.766 7.562 -5.949 1 96 104 HIS A N 1
ATOM 802 C CA . HIS A 1 104 ? 12.047 8.734 -6.773 1 96 104 HIS A CA 1
ATOM 803 C C . HIS A 1 104 ? 12.156 9.992 -5.922 1 96 104 HIS A C 1
ATOM 805 O O . HIS A 1 104 ? 12.609 11.039 -6.402 1 96 104 HIS A O 1
ATOM 811 N N . VAL A 1 105 ? 11.789 9.922 -4.645 1 96.56 105 VAL A N 1
ATOM 812 C CA . VAL A 1 105 ? 11.758 11.172 -3.893 1 96.56 105 VAL A CA 1
ATOM 813 C C . VAL A 1 105 ? 12.477 10.984 -2.559 1 96.56 105 VAL A C 1
ATOM 815 O O . VAL A 1 105 ? 12.836 11.969 -1.902 1 96.56 105 VAL A O 1
ATOM 818 N N . LEU A 1 106 ? 12.773 9.773 -2.156 1 95.94 106 LEU A N 1
ATOM 819 C CA . LEU A 1 106 ? 13.359 9.516 -0.844 1 95.94 106 LEU A CA 1
ATOM 820 C C . LEU A 1 106 ? 14.773 10.078 -0.754 1 95.94 106 LEU A C 1
ATOM 822 O O . LEU A 1 106 ? 15.188 10.555 0.304 1 95.94 106 LEU A O 1
ATOM 826 N N . PRO A 1 107 ? 15.562 10.141 -1.838 1 95.06 107 PRO A N 1
ATOM 827 C CA . PRO A 1 107 ? 16.859 10.812 -1.728 1 95.06 107 PRO A CA 1
ATOM 828 C C . PRO A 1 107 ? 16.734 12.281 -1.354 1 95.06 107 PRO A C 1
ATOM 830 O O . PRO A 1 107 ? 17.5 12.789 -0.528 1 95.06 107 PRO A O 1
ATOM 833 N N . GLN A 1 108 ? 15.766 12.961 -1.936 1 95.94 108 GLN A N 1
ATOM 834 C CA . GLN A 1 108 ? 15.508 14.359 -1.59 1 95.94 108 GLN A CA 1
ATOM 835 C C . GLN A 1 108 ? 14.961 14.484 -0.17 1 95.94 108 GLN A C 1
ATOM 837 O O . GLN A 1 108 ? 15.312 15.414 0.555 1 95.94 108 GLN A O 1
ATOM 842 N N . ILE A 1 109 ? 14.109 13.547 0.208 1 97.19 109 ILE A N 1
ATOM 843 C CA . ILE A 1 109 ? 13.562 13.547 1.562 1 97.19 109 ILE A CA 1
ATOM 844 C C . ILE A 1 109 ? 14.695 13.336 2.57 1 97.19 109 ILE A C 1
ATOM 846 O O . ILE A 1 109 ? 14.703 13.961 3.633 1 97.19 109 ILE A O 1
ATOM 850 N N . ALA A 1 110 ? 15.617 12.484 2.229 1 96.69 110 ALA A N 1
ATOM 851 C CA . ALA A 1 110 ? 16.766 12.242 3.1 1 96.69 110 ALA A CA 1
ATOM 852 C C . ALA A 1 110 ? 17.531 13.539 3.367 1 96.69 110 ALA A C 1
ATOM 854 O O . ALA A 1 110 ? 17.859 13.844 4.516 1 96.69 110 ALA A O 1
ATOM 855 N N . ARG A 1 111 ? 17.766 14.273 2.34 1 95.25 111 ARG A N 1
ATOM 856 C CA . ARG A 1 111 ? 18.453 15.547 2.475 1 95.25 111 ARG A CA 1
ATOM 857 C C . ARG A 1 111 ? 17.641 16.531 3.301 1 95.25 111 ARG A C 1
ATOM 859 O O . ARG A 1 111 ? 18.203 17.281 4.105 1 95.25 111 ARG A O 1
ATOM 866 N N . PHE A 1 112 ? 16.406 16.578 3.033 1 95.62 112 PHE A N 1
ATOM 867 C CA . PHE A 1 112 ? 15.5 17.453 3.771 1 95.62 112 PHE A CA 1
ATOM 868 C C . PHE A 1 112 ? 15.531 17.141 5.262 1 95.62 112 PHE A C 1
ATOM 870 O O . PHE A 1 112 ? 15.633 18.047 6.094 1 95.62 112 PHE A O 1
ATOM 877 N N . CYS A 1 113 ? 15.445 15.797 5.617 1 94.81 113 CYS A N 1
ATOM 878 C CA . CYS A 1 113 ? 15.484 15.359 7.008 1 94.81 113 CYS A CA 1
ATOM 879 C C . CYS A 1 113 ? 16.797 15.75 7.664 1 94.81 113 CYS A C 1
ATOM 881 O O . CYS A 1 113 ? 16.828 16.078 8.852 1 94.81 113 CYS A O 1
ATOM 883 N N . GLU A 1 114 ? 17.844 15.688 6.938 1 92.75 114 GLU A N 1
ATOM 884 C CA . GLU A 1 114 ? 19.172 16.047 7.445 1 92.75 114 GLU A CA 1
ATOM 885 C C . GLU A 1 114 ? 19.25 17.547 7.715 1 92.75 114 GLU A C 1
ATOM 887 O O . GLU A 1 114 ? 19.797 17.969 8.742 1 92.75 114 GLU A O 1
ATOM 892 N N . ARG A 1 115 ? 18.719 18.312 6.812 1 91.81 115 ARG A N 1
ATOM 893 C CA . ARG A 1 115 ? 18.828 19.766 6.887 1 91.81 115 ARG A CA 1
ATOM 894 C C . ARG A 1 115 ? 17.844 20.344 7.914 1 91.81 115 ARG A C 1
ATOM 896 O O . ARG A 1 115 ? 18.141 21.344 8.562 1 91.81 115 ARG A O 1
ATOM 903 N N . TYR A 1 116 ? 16.766 19.688 8.047 1 92.06 116 TYR A N 1
ATOM 904 C CA . TYR A 1 116 ? 15.727 20.156 8.945 1 92.06 116 TYR A CA 1
ATOM 905 C C . TYR A 1 116 ? 15.289 19.062 9.914 1 92.06 116 TYR A C 1
ATOM 907 O O . TYR A 1 116 ? 14.148 18.609 9.859 1 92.06 116 TYR A O 1
ATOM 915 N N . PRO A 1 117 ? 16.078 18.734 10.883 1 90.12 117 PRO A N 1
ATOM 916 C CA . PRO A 1 117 ? 15.828 17.594 11.766 1 90.12 117 PRO A CA 1
ATOM 917 C C . PRO A 1 117 ? 14.617 17.812 12.68 1 90.12 117 PRO A C 1
ATOM 919 O O . PRO A 1 117 ? 14.109 16.859 13.273 1 90.12 117 PRO A O 1
ATOM 922 N N . GLY A 1 118 ? 14.164 18.953 12.805 1 88.81 118 GLY A N 1
ATOM 923 C CA . GLY A 1 118 ? 13.016 19.234 13.648 1 88.81 118 GLY A CA 1
ATOM 924 C C . GLY A 1 118 ? 11.695 19 12.945 1 88.81 118 GLY A C 1
ATOM 925 O O . GLY A 1 118 ? 10.633 18.984 13.578 1 88.81 118 GLY A O 1
ATOM 926 N N . ILE A 1 119 ? 11.695 18.781 11.641 1 90.56 119 ILE A N 1
ATOM 927 C CA . ILE A 1 119 ? 10.484 18.547 10.859 1 90.56 119 ILE A CA 1
ATOM 928 C C . ILE A 1 119 ? 10.18 17.047 10.828 1 90.56 119 ILE A C 1
ATOM 930 O O . ILE A 1 119 ? 11.062 16.234 10.539 1 90.56 119 ILE A O 1
ATOM 934 N N . ALA A 1 120 ? 8.953 16.703 11.203 1 92.44 120 ALA A N 1
ATOM 935 C CA . ALA A 1 120 ? 8.508 15.32 11.086 1 92.44 120 ALA A CA 1
ATOM 936 C C . ALA A 1 120 ? 8.016 15.016 9.672 1 92.44 120 ALA A C 1
ATOM 938 O O . ALA A 1 120 ? 7.027 15.602 9.219 1 92.44 120 ALA A O 1
ATOM 939 N N . VAL A 1 121 ? 8.672 14.102 9 1 96.31 121 VAL A N 1
ATOM 940 C CA . VAL A 1 121 ? 8.305 13.766 7.629 1 96.31 121 VAL A CA 1
ATOM 941 C C . VAL A 1 121 ? 7.574 12.43 7.605 1 96.31 121 VAL A C 1
ATOM 943 O O . VAL A 1 121 ? 8 11.469 8.258 1 96.31 121 VAL A O 1
ATOM 946 N N . ARG A 1 122 ? 6.48 12.367 6.883 1 97.25 122 ARG A N 1
ATOM 947 C CA . ARG A 1 122 ? 5.684 11.164 6.68 1 97.25 122 ARG A CA 1
ATOM 948 C C . ARG A 1 122 ? 5.516 10.859 5.191 1 97.25 122 ARG A C 1
ATOM 950 O O . ARG A 1 122 ? 5.207 11.75 4.402 1 97.25 122 ARG A O 1
ATOM 957 N N . VAL A 1 123 ? 5.758 9.609 4.859 1 98.06 123 VAL A N 1
ATOM 958 C CA . VAL A 1 123 ? 5.543 9.156 3.488 1 98.06 123 VAL A CA 1
ATOM 959 C C . VAL A 1 123 ? 4.414 8.125 3.457 1 98.06 123 VAL A C 1
ATOM 961 O O . VAL A 1 123 ? 4.52 7.066 4.078 1 98.06 123 VAL A O 1
ATOM 964 N N . GLU A 1 124 ? 3.41 8.5 2.807 1 96.5 124 GLU A N 1
ATOM 965 C CA . GLU A 1 124 ? 2.299 7.59 2.551 1 96.5 124 GLU A CA 1
ATOM 966 C C . GLU A 1 124 ? 2.361 7.027 1.135 1 96.5 124 GLU A C 1
ATOM 968 O O . GLU A 1 124 ? 2.648 7.754 0.183 1 96.5 124 GLU A O 1
ATOM 973 N N . THR A 1 125 ? 2.062 5.75 1.08 1 96.19 125 THR A N 1
ATOM 974 C CA . THR A 1 125 ? 2.221 5.113 -0.223 1 96.19 125 THR A CA 1
ATOM 975 C C . THR A 1 125 ? 0.868 4.691 -0.787 1 96.19 125 THR A C 1
ATOM 977 O O . THR A 1 125 ? -0.028 4.301 -0.037 1 96.19 125 THR A O 1
ATOM 980 N N . GLY A 1 126 ? 0.718 4.766 -2.062 1 93.81 126 GLY A N 1
ATOM 981 C CA . GLY A 1 126 ? -0.439 4.391 -2.859 1 93.81 126 GLY A CA 1
ATOM 982 C C . GLY A 1 126 ? -0.22 4.566 -4.352 1 93.81 126 GLY A C 1
ATOM 983 O O . GLY A 1 126 ? 0.812 5.094 -4.773 1 93.81 126 GLY A O 1
ATOM 984 N N . ASN A 1 127 ? -1.166 4.105 -5.086 1 93.44 127 ASN A N 1
ATOM 985 C CA . ASN A 1 127 ? -1.033 4.344 -6.52 1 93.44 127 ASN A CA 1
ATOM 986 C C . ASN A 1 127 ? -1.293 5.805 -6.875 1 93.44 127 ASN A C 1
ATOM 988 O O . ASN A 1 127 ? -1.503 6.637 -5.988 1 93.44 127 ASN A O 1
ATOM 992 N N . THR A 1 128 ? -1.201 6.098 -8.109 1 92.81 128 THR A N 1
ATOM 993 C CA . THR A 1 128 ? -1.272 7.48 -8.562 1 92.81 128 THR A CA 1
ATOM 994 C C . THR A 1 128 ? -2.617 8.102 -8.195 1 92.81 128 THR A C 1
ATOM 996 O O . THR A 1 128 ? -2.668 9.211 -7.664 1 92.81 128 THR A O 1
ATOM 999 N N . ASP A 1 129 ? -3.682 7.441 -8.414 1 90.12 129 ASP A N 1
ATOM 1000 C CA . ASP A 1 129 ? -5.008 7.977 -8.125 1 90.12 129 ASP A CA 1
ATOM 1001 C C . ASP A 1 129 ? -5.195 8.195 -6.621 1 90.12 129 ASP A C 1
ATOM 1003 O O . ASP A 1 129 ? -5.742 9.211 -6.203 1 90.12 129 ASP A O 1
ATOM 1007 N N . GLU A 1 130 ? -4.723 7.285 -5.859 1 91.69 130 GLU A N 1
ATOM 1008 C CA . GLU A 1 130 ? -4.82 7.391 -4.406 1 91.69 130 GLU A CA 1
ATOM 1009 C C . GLU A 1 130 ? -4.004 8.57 -3.885 1 91.69 130 GLU A C 1
ATOM 1011 O O . GLU A 1 130 ? -4.453 9.297 -3 1 91.69 130 GLU A O 1
ATOM 1016 N N . SER A 1 131 ? -2.832 8.695 -4.438 1 95.69 131 SER A N 1
ATOM 1017 C CA . SER A 1 131 ? -1.965 9.789 -4.023 1 95.69 131 SER A CA 1
ATOM 1018 C C . SER A 1 131 ? -2.59 11.141 -4.352 1 95.69 131 SER A C 1
ATOM 1020 O O . SER A 1 131 ? -2.549 12.062 -3.533 1 95.69 131 SER A O 1
ATOM 1022 N N . LEU A 1 132 ? -3.146 11.195 -5.477 1 91.94 132 LEU A N 1
ATOM 1023 C CA . LEU A 1 132 ? -3.805 12.43 -5.891 1 91.94 132 LEU A CA 1
ATOM 1024 C C . LEU A 1 132 ? -5.012 12.727 -5.008 1 91.94 132 LEU A C 1
ATOM 1026 O O . LEU A 1 132 ? -5.242 13.883 -4.633 1 91.94 132 LEU A O 1
ATOM 1030 N N . GLN A 1 133 ? -5.738 11.703 -4.672 1 88.31 133 GLN A N 1
ATOM 1031 C CA . GLN A 1 133 ? -6.898 11.859 -3.803 1 88.31 133 GLN A CA 1
ATOM 1032 C C . GLN A 1 133 ? -6.492 12.367 -2.422 1 88.31 133 GLN A C 1
ATOM 1034 O O . GLN A 1 133 ? -7.152 13.234 -1.852 1 88.31 133 GLN A O 1
ATOM 1039 N N . ARG A 1 134 ? -5.434 11.844 -1.915 1 90.12 134 ARG A N 1
ATOM 1040 C CA . ARG A 1 134 ? -4.938 12.273 -0.611 1 90.12 134 ARG A CA 1
ATOM 1041 C C . ARG A 1 134 ? -4.52 13.742 -0.641 1 90.12 134 ARG A C 1
ATOM 1043 O O . ARG A 1 134 ? -4.699 14.461 0.342 1 90.12 134 ARG A O 1
ATOM 1050 N N . LEU A 1 135 ? -4.016 14.188 -1.741 1 91.25 135 LEU A N 1
ATOM 1051 C CA . LEU A 1 135 ? -3.625 15.586 -1.897 1 91.25 135 LEU A CA 1
ATOM 1052 C C . LEU A 1 135 ? -4.848 16.5 -1.911 1 91.25 135 LEU A C 1
ATOM 1054 O O . LEU A 1 135 ? -4.902 17.484 -1.172 1 91.25 135 LEU A O 1
ATOM 1058 N N . PHE A 1 136 ? -5.836 16.094 -2.67 1 85.56 136 PHE A N 1
ATOM 1059 C CA . PHE A 1 136 ? -7.031 16.906 -2.824 1 85.56 136 PHE A CA 1
ATOM 1060 C C . PHE A 1 136 ? -7.84 16.938 -1.533 1 85.56 136 PHE A C 1
ATOM 1062 O O . PHE A 1 136 ? -8.547 17.906 -1.255 1 85.56 136 PHE A O 1
ATOM 1069 N N . SER A 1 137 ? -7.664 15.867 -0.78 1 77.38 137 SER A N 1
ATOM 1070 C CA . SER A 1 137 ? -8.375 15.789 0.492 1 77.38 137 SER A CA 1
ATOM 1071 C C . SER A 1 137 ? -7.559 16.422 1.618 1 77.38 137 SER A C 1
ATOM 1073 O O . SER A 1 137 ? -7.914 16.297 2.793 1 77.38 137 SER A O 1
ATOM 1075 N N . TYR A 1 138 ? -6.434 16.953 1.338 1 79.88 138 TYR A N 1
ATOM 1076 C CA . TYR A 1 138 ? -5.559 17.672 2.258 1 79.88 138 TYR A CA 1
ATOM 1077 C C . TYR A 1 138 ? -4.969 16.719 3.299 1 79.88 138 TYR A C 1
ATOM 1079 O O . TYR A 1 138 ? -4.645 17.141 4.414 1 79.88 138 TYR A O 1
ATOM 1087 N N . GLN A 1 139 ? -4.898 15.484 2.883 1 85.5 139 GLN A N 1
ATOM 1088 C CA . GLN A 1 139 ? -4.266 14.484 3.738 1 85.5 139 GLN A CA 1
ATOM 1089 C C . GLN A 1 139 ? -2.764 14.406 3.469 1 85.5 139 GLN A C 1
ATOM 1091 O O . GLN A 1 139 ? -2.025 13.773 4.23 1 85.5 139 GLN A O 1
ATOM 1096 N N . ALA A 1 140 ? -2.381 15.062 2.412 1 94.06 140 ALA A N 1
ATOM 1097 C CA . ALA A 1 140 ? -0.97 15.172 2.053 1 94.06 140 ALA A CA 1
ATOM 1098 C C . ALA A 1 140 ? -0.626 16.594 1.605 1 94.06 140 ALA A C 1
ATOM 1100 O O . ALA A 1 140 ? -1.479 17.297 1.074 1 94.06 140 ALA A O 1
ATOM 1101 N N . ASP A 1 141 ? 0.563 16.984 1.883 1 93.12 141 ASP A N 1
ATOM 1102 C CA . ASP A 1 141 ? 1.044 18.297 1.475 1 93.12 141 ASP A CA 1
ATOM 1103 C C . ASP A 1 141 ? 1.535 18.281 0.029 1 93.12 141 ASP A C 1
ATOM 1105 O O . ASP A 1 141 ? 1.426 19.281 -0.683 1 93.12 141 ASP A O 1
ATOM 1109 N N . LEU A 1 142 ? 2.158 17.156 -0.343 1 97.5 142 LEU A N 1
ATOM 1110 C CA . LEU A 1 142 ? 2.68 16.922 -1.685 1 97.5 142 LEU A CA 1
ATOM 1111 C C . LEU A 1 142 ? 2.318 15.516 -2.16 1 97.5 142 LEU A C 1
ATOM 1113 O O . LEU A 1 142 ? 2.062 14.625 -1.346 1 97.5 142 LEU A O 1
ATOM 1117 N N . ALA A 1 143 ? 2.264 15.375 -3.461 1 98.06 143 ALA A N 1
ATOM 1118 C CA . ALA A 1 143 ? 2.039 14.055 -4.039 1 98.06 143 ALA A CA 1
ATOM 1119 C C . ALA A 1 143 ? 3.01 13.789 -5.184 1 98.06 143 ALA A C 1
ATOM 1121 O O . ALA A 1 143 ? 3.365 14.703 -5.934 1 98.06 143 ALA A O 1
ATOM 1122 N N . LEU A 1 144 ? 3.477 12.641 -5.242 1 98.06 144 LEU A N 1
ATOM 1123 C CA . LEU A 1 144 ? 4.242 12.156 -6.387 1 98.06 144 LEU A CA 1
ATOM 1124 C C . LEU A 1 144 ? 3.406 11.211 -7.246 1 98.06 144 LEU A C 1
ATOM 1126 O O . LEU A 1 144 ? 2.922 10.188 -6.758 1 98.06 144 LEU A O 1
ATOM 1130 N N . LEU A 1 145 ? 3.285 11.562 -8.492 1 96.88 145 LEU A N 1
ATOM 1131 C CA . LEU A 1 145 ? 2.359 10.883 -9.391 1 96.88 145 LEU A CA 1
ATOM 1132 C C . LEU A 1 145 ? 3.107 10.242 -10.555 1 96.88 145 LEU A C 1
ATOM 1134 O O . LEU A 1 145 ? 4.078 10.805 -11.062 1 96.88 145 LEU A O 1
ATOM 1138 N N . GLY A 1 146 ? 2.566 9.141 -11.016 1 96.06 146 GLY A N 1
ATOM 1139 C CA . GLY A 1 146 ? 3.184 8.414 -12.109 1 96.06 146 GLY A CA 1
ATOM 1140 C C . GLY A 1 146 ? 2.717 8.883 -13.477 1 96.06 146 GLY A C 1
ATOM 1141 O O . GLY A 1 146 ? 2.648 8.094 -14.414 1 96.06 146 GLY A O 1
ATOM 1142 N N . ARG A 1 147 ? 2.244 10.062 -13.555 1 93.25 147 ARG A N 1
ATOM 1143 C CA . ARG A 1 147 ? 1.807 10.641 -14.82 1 93.25 147 ARG A CA 1
ATOM 1144 C C . ARG A 1 147 ? 1.909 12.164 -14.797 1 93.25 147 ARG A C 1
ATOM 1146 O O . ARG A 1 147 ? 2.07 12.766 -13.734 1 93.25 147 ARG A O 1
ATOM 1153 N N . ASP A 1 148 ? 1.787 12.664 -15.977 1 92.19 148 ASP A N 1
ATOM 1154 C CA . ASP A 1 148 ? 1.631 14.109 -16.078 1 92.19 148 ASP A CA 1
ATOM 1155 C C . ASP A 1 148 ? 0.232 14.547 -15.648 1 92.19 148 ASP A C 1
ATOM 1157 O O . ASP A 1 148 ? -0.738 13.805 -15.844 1 92.19 148 ASP A O 1
ATOM 1161 N N . VAL A 1 149 ? 0.234 15.68 -15.039 1 89.31 149 VAL A N 1
ATOM 1162 C CA . VAL A 1 149 ? -1.064 16.203 -14.625 1 89.31 149 VAL A CA 1
ATOM 1163 C C . VAL A 1 149 ? -1.223 17.641 -15.109 1 89.31 149 VAL A C 1
ATOM 1165 O O . VAL A 1 149 ? -0.319 18.469 -14.945 1 89.31 149 VAL A O 1
ATOM 1168 N N . SER A 1 150 ? -2.314 17.828 -15.812 1 89.5 150 SER A N 1
ATOM 1169 C CA . SER A 1 150 ? -2.699 19.188 -16.219 1 89.5 150 SER A CA 1
ATOM 1170 C C . SER A 1 150 ? -3.932 19.656 -15.453 1 89.5 150 SER A C 1
ATOM 1172 O O . SER A 1 150 ? -5.062 19.328 -15.82 1 89.5 150 SER A O 1
ATOM 1174 N N . ASP A 1 151 ? -3.742 20.203 -14.391 1 90.81 151 ASP A N 1
ATOM 1175 C CA . ASP A 1 151 ? -4.777 20.734 -13.508 1 90.81 151 ASP A CA 1
ATOM 1176 C C . ASP A 1 151 ? -4.375 22.078 -12.945 1 90.81 151 ASP A C 1
ATOM 1178 O O . ASP A 1 151 ? -3.33 22.203 -12.305 1 90.81 151 ASP A O 1
ATOM 1182 N N . GLU A 1 152 ? -5.215 23.094 -13.117 1 88.75 152 GLU A N 1
ATOM 1183 C CA . GLU A 1 152 ? -4.895 24.453 -12.719 1 88.75 152 GLU A CA 1
ATOM 1184 C C . GLU A 1 152 ? -4.789 24.594 -11.203 1 88.75 152 GLU A C 1
ATOM 1186 O O . GLU A 1 152 ? -4.18 25.531 -10.695 1 88.75 152 GLU A O 1
ATOM 1191 N N . ARG A 1 153 ? -5.332 23.719 -10.562 1 90.38 153 ARG A N 1
ATOM 1192 C CA . ARG A 1 153 ? -5.316 23.766 -9.109 1 90.38 153 ARG A CA 1
ATOM 1193 C C . ARG A 1 153 ? -3.979 23.266 -8.562 1 90.38 153 ARG A C 1
ATOM 1195 O O . ARG A 1 153 ? -3.678 23.453 -7.379 1 90.38 153 ARG A O 1
ATOM 1202 N N . LEU A 1 154 ? -3.17 22.719 -9.5 1 95.06 154 LEU A N 1
ATOM 1203 C CA . LEU A 1 154 ? -1.949 22.062 -9.055 1 95.06 154 LEU A CA 1
ATOM 1204 C C . LEU A 1 154 ? -0.716 22.766 -9.617 1 95.06 154 LEU A C 1
ATOM 1206 O O . LEU A 1 154 ? -0.746 23.266 -10.742 1 95.06 154 LEU A O 1
ATOM 1210 N N . LEU A 1 155 ? 0.29 22.844 -8.82 1 94.5 155 LEU A N 1
ATOM 1211 C CA . LEU A 1 155 ? 1.648 23.078 -9.297 1 94.5 155 LEU A CA 1
ATOM 1212 C C . LEU A 1 155 ? 2.389 21.766 -9.516 1 94.5 155 LEU A C 1
ATOM 1214 O O . LEU A 1 155 ? 2.336 20.875 -8.672 1 94.5 155 LEU A O 1
ATOM 1218 N N . SER A 1 156 ? 3.035 21.703 -10.633 1 95.06 156 SER A N 1
ATOM 1219 C CA . SER A 1 156 ? 3.65 20.438 -11 1 95.06 156 SER A CA 1
ATOM 1220 C C . SER A 1 156 ? 5.129 20.609 -11.336 1 95.06 156 SER A C 1
ATOM 1222 O O . SER A 1 156 ? 5.516 21.609 -11.953 1 95.06 156 SER A O 1
ATOM 1224 N N . LEU A 1 157 ? 5.918 19.672 -10.883 1 94.38 157 LEU A N 1
ATOM 1225 C CA . LEU A 1 157 ? 7.332 19.547 -11.219 1 94.38 157 LEU A CA 1
ATOM 1226 C C . LEU A 1 157 ? 7.645 18.141 -11.734 1 94.38 157 LEU A C 1
ATOM 1228 O O . LEU A 1 157 ? 7.582 17.172 -10.969 1 94.38 157 LEU A O 1
ATOM 1232 N N . THR A 1 158 ? 8.023 18.031 -12.984 1 94.62 158 THR A N 1
ATOM 1233 C CA . THR A 1 158 ? 8.375 16.734 -13.555 1 94.62 158 THR A CA 1
ATOM 1234 C C . THR A 1 158 ? 9.766 16.312 -13.102 1 94.62 158 THR A C 1
ATOM 1236 O O . THR A 1 158 ? 10.742 17.047 -13.266 1 94.62 158 THR A O 1
ATOM 1239 N N . LEU A 1 159 ? 9.859 15.102 -12.578 1 94.5 159 LEU A N 1
ATOM 1240 C CA . LEU A 1 159 ? 11.125 14.641 -12.016 1 94.5 159 LEU A CA 1
ATOM 1241 C C . LEU A 1 159 ? 11.859 13.727 -13 1 94.5 159 LEU A C 1
ATOM 1243 O O . LEU A 1 159 ? 13.086 13.75 -13.078 1 94.5 159 LEU A O 1
ATOM 1247 N N . ARG A 1 160 ? 11.117 12.922 -13.672 1 93.88 160 ARG A N 1
ATOM 1248 C CA . ARG A 1 160 ? 11.766 11.938 -14.531 1 93.88 160 ARG A CA 1
ATOM 1249 C C . ARG A 1 160 ? 10.805 11.414 -15.594 1 93.88 160 ARG A C 1
ATOM 1251 O O . ARG A 1 160 ? 9.602 11.688 -15.539 1 93.88 160 ARG A O 1
ATOM 1258 N N . ASN A 1 161 ? 11.281 10.727 -16.562 1 94.81 161 ASN A N 1
ATOM 1259 C CA . ASN A 1 161 ? 10.609 10.062 -17.672 1 94.81 161 ASN A CA 1
ATOM 1260 C C . ASN A 1 161 ? 11.344 8.789 -18.094 1 94.81 161 ASN A C 1
ATOM 1262 O O . ASN A 1 161 ? 12.422 8.867 -18.688 1 94.81 161 ASN A O 1
ATOM 1266 N N . ASP A 1 162 ? 10.719 7.645 -17.781 1 96.5 162 ASP A N 1
ATOM 1267 C CA . ASP A 1 162 ? 11.445 6.387 -17.938 1 96.5 162 ASP A CA 1
ATOM 1268 C C . ASP A 1 162 ? 10.609 5.379 -18.734 1 96.5 162 ASP A C 1
ATOM 1270 O O . ASP A 1 162 ? 9.383 5.434 -18.719 1 96.5 162 ASP A O 1
ATOM 1274 N N . PRO A 1 163 ? 11.266 4.484 -19.422 1 96.69 163 PRO A N 1
ATOM 1275 C CA . PRO A 1 163 ? 10.523 3.426 -20.109 1 96.69 163 PRO A CA 1
ATOM 1276 C C . PRO A 1 163 ? 9.977 2.373 -19.141 1 96.69 163 PRO A C 1
ATOM 1278 O O . PRO A 1 163 ? 10.383 2.322 -17.984 1 96.69 163 PRO A O 1
ATOM 1281 N N . ILE A 1 164 ? 9 1.611 -19.656 1 96.62 164 ILE A N 1
ATOM 1282 C CA . ILE A 1 164 ? 8.562 0.444 -18.906 1 96.62 164 ILE A CA 1
ATOM 1283 C C . ILE A 1 164 ? 9.328 -0.792 -19.375 1 96.62 164 ILE A C 1
ATOM 1285 O O . ILE A 1 164 ? 9.727 -0.878 -20.531 1 96.62 164 ILE A O 1
ATOM 1289 N N . VAL A 1 165 ? 9.57 -1.711 -18.531 1 98.25 165 VAL A N 1
ATOM 1290 C CA . VAL A 1 165 ? 10.227 -2.98 -18.828 1 98.25 165 VAL A CA 1
ATOM 1291 C C . VAL A 1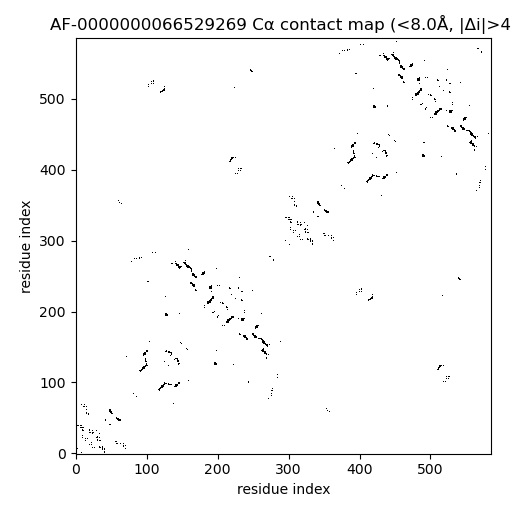 165 ? 9.375 -4.137 -18.328 1 98.25 165 VAL A C 1
ATOM 1293 O O . VAL A 1 165 ? 8.625 -3.982 -17.359 1 98.25 165 VAL A O 1
ATOM 1296 N N . ALA A 1 166 ? 9.453 -5.195 -18.984 1 98.69 166 ALA A N 1
ATOM 1297 C CA . ALA A 1 166 ? 8.945 -6.445 -18.422 1 98.69 166 ALA A CA 1
ATOM 1298 C C . ALA A 1 166 ? 9.953 -7.078 -17.469 1 98.69 166 ALA A C 1
ATOM 1300 O O . ALA A 1 166 ? 11.141 -6.73 -17.484 1 98.69 166 ALA A O 1
ATOM 1301 N N . PHE A 1 167 ? 9.492 -7.922 -16.547 1 98.69 167 PHE A N 1
ATOM 1302 C CA . PHE A 1 167 ? 10.43 -8.664 -15.719 1 98.69 167 PHE A CA 1
ATOM 1303 C C . PHE A 1 167 ? 9.883 -10.047 -15.383 1 98.69 167 PHE A C 1
ATOM 1305 O O . PHE A 1 167 ? 8.664 -10.234 -15.328 1 98.69 167 PHE A O 1
ATOM 1312 N N . VAL A 1 168 ? 10.773 -10.961 -15.25 1 98.69 168 VAL A N 1
ATOM 1313 C CA . VAL A 1 168 ? 10.438 -12.359 -15.016 1 98.69 168 VAL A CA 1
ATOM 1314 C C . VAL A 1 168 ? 11.305 -12.914 -13.883 1 98.69 168 VAL A C 1
ATOM 1316 O O . VAL A 1 168 ? 12.32 -12.32 -13.523 1 98.69 168 VAL A O 1
ATOM 1319 N N . SER A 1 169 ? 10.789 -14 -13.305 1 98.25 169 SER A N 1
ATOM 1320 C CA . SER A 1 169 ? 11.641 -14.711 -12.352 1 98.25 169 SER A CA 1
ATOM 1321 C C . SER A 1 169 ? 12.844 -15.344 -13.055 1 98.25 169 SER A C 1
ATOM 1323 O O . SER A 1 169 ? 12.828 -15.523 -14.273 1 98.25 169 SER A O 1
ATOM 1325 N N . LEU A 1 170 ? 13.852 -15.734 -12.297 1 96.5 170 LEU A N 1
ATOM 1326 C CA . LEU A 1 170 ? 15.055 -16.328 -12.867 1 96.5 170 LEU A CA 1
ATOM 1327 C C . LEU A 1 170 ? 14.773 -17.703 -13.43 1 96.5 170 LEU A C 1
ATOM 1329 O O . LEU A 1 170 ? 15.539 -18.219 -14.242 1 96.5 170 LEU A O 1
ATOM 1333 N N . SER A 1 171 ? 13.688 -18.297 -13.031 1 95.38 171 SER A N 1
ATOM 1334 C CA . SER A 1 171 ? 13.336 -19.625 -13.508 1 95.38 171 SER A CA 1
ATOM 1335 C C . SER A 1 171 ? 12.484 -19.547 -14.773 1 95.38 171 SER A C 1
ATOM 1337 O O . SER A 1 171 ? 12.211 -20.578 -15.406 1 95.38 171 SER A O 1
ATOM 1339 N N . HIS A 1 172 ? 12.039 -18.438 -15.117 1 96.56 172 HIS A N 1
ATOM 1340 C CA . HIS A 1 172 ? 11.211 -18.25 -16.297 1 96.56 172 HIS A CA 1
ATOM 1341 C C . HIS A 1 172 ? 12 -18.516 -17.578 1 96.56 172 HIS A C 1
ATOM 1343 O O . HIS A 1 172 ? 13.18 -18.172 -17.656 1 96.56 172 HIS A O 1
ATOM 1349 N N . PRO A 1 173 ? 11.391 -19 -18.594 1 96.25 173 PRO A N 1
ATOM 1350 C CA . PRO A 1 173 ? 12.078 -19.281 -19.859 1 96.25 173 PRO A CA 1
ATOM 1351 C C . PRO A 1 173 ? 12.719 -18.047 -20.484 1 96.25 173 PRO A C 1
ATOM 1353 O O . PRO A 1 173 ? 13.672 -18.172 -21.25 1 96.25 173 PRO A O 1
ATOM 1356 N N . TRP A 1 174 ? 12.242 -16.922 -20.172 1 97.81 174 TRP A N 1
ATOM 1357 C CA . TRP A 1 174 ? 12.75 -15.695 -20.766 1 97.81 174 TRP A CA 1
ATOM 1358 C C . TRP A 1 174 ? 13.93 -15.148 -19.984 1 97.81 174 TRP A C 1
ATOM 1360 O O . TRP A 1 174 ? 14.539 -14.141 -20.375 1 97.81 174 TRP A O 1
ATOM 1370 N N . ALA A 1 175 ? 14.352 -15.688 -18.812 1 96.44 175 ALA A N 1
ATOM 1371 C CA . ALA A 1 175 ? 15.391 -15.164 -17.922 1 96.44 175 ALA A CA 1
ATOM 1372 C C . ALA A 1 175 ? 16.734 -15.07 -18.641 1 96.44 175 ALA A C 1
ATOM 1374 O O . ALA A 1 175 ? 17.625 -14.32 -18.234 1 96.44 175 ALA A O 1
ATOM 1375 N N . GLY A 1 176 ? 16.891 -15.633 -19.781 1 94.19 176 GLY A N 1
ATOM 1376 C CA . GLY A 1 176 ? 18.125 -15.586 -20.531 1 94.19 176 GLY A CA 1
ATOM 1377 C C . GLY A 1 176 ? 18.078 -14.625 -21.703 1 94.19 176 GLY A C 1
ATOM 1378 O O . GLY A 1 176 ? 19.094 -14.375 -22.359 1 94.19 176 GLY A O 1
ATOM 1379 N N . ARG A 1 177 ? 16.938 -14.047 -21.875 1 97.06 177 ARG A N 1
ATOM 1380 C CA . ARG A 1 177 ? 16.781 -13.125 -23 1 97.06 177 ARG A CA 1
ATOM 1381 C C . ARG A 1 177 ? 17.297 -11.734 -22.641 1 97.06 177 ARG A C 1
ATOM 1383 O O . ARG A 1 177 ? 17.359 -11.375 -21.453 1 97.06 177 ARG A O 1
ATOM 1390 N N . GLU A 1 178 ? 17.656 -10.992 -23.703 1 97.75 178 GLU A N 1
ATOM 1391 C CA . GLU A 1 178 ? 18.141 -9.633 -23.5 1 97.75 178 GLU A CA 1
ATOM 1392 C C . GLU A 1 178 ? 17.016 -8.617 -23.594 1 97.75 178 GLU A C 1
ATOM 1394 O O . GLU A 1 178 ? 17.078 -7.543 -23 1 97.75 178 GLU A O 1
ATOM 1399 N N . SER A 1 179 ? 16.031 -8.938 -24.359 1 98.44 179 SER A N 1
ATOM 1400 C CA . SER A 1 179 ? 14.898 -8.047 -24.594 1 98.44 179 SER A CA 1
ATOM 1401 C C . SER A 1 179 ? 13.703 -8.812 -25.156 1 98.44 179 SER A C 1
ATOM 1403 O O . SER A 1 179 ? 13.797 -10.008 -25.453 1 98.44 179 SER A O 1
ATOM 1405 N N . ILE A 1 180 ? 12.547 -8.086 -25.188 1 98.38 180 ILE A N 1
ATOM 1406 C CA . ILE A 1 180 ? 11.352 -8.656 -25.812 1 98.38 180 ILE A CA 1
ATOM 1407 C C . ILE A 1 180 ? 10.648 -7.594 -26.656 1 98.38 180 ILE A C 1
ATOM 1409 O O . ILE A 1 180 ? 11.055 -6.43 -26.656 1 98.38 180 ILE A O 1
ATOM 1413 N N . ARG A 1 181 ? 9.68 -8.031 -27.406 1 98.38 181 ARG A N 1
ATOM 1414 C CA . ARG A 1 181 ? 8.742 -7.164 -28.109 1 98.38 181 ARG A CA 1
ATOM 1415 C C . ARG A 1 181 ? 7.344 -7.266 -27.5 1 98.38 181 ARG A C 1
ATOM 1417 O O . ARG A 1 181 ? 7.027 -8.242 -26.812 1 98.38 181 ARG A O 1
ATOM 1424 N N . LEU A 1 182 ? 6.504 -6.262 -27.781 1 98.25 182 LEU A N 1
ATOM 1425 C CA . LEU A 1 182 ? 5.133 -6.277 -27.281 1 98.25 182 LEU A CA 1
ATOM 1426 C C . LEU A 1 182 ? 4.414 -7.555 -27.703 1 98.25 182 LEU A C 1
ATOM 1428 O O . LEU A 1 182 ? 3.635 -8.117 -26.922 1 98.25 182 LEU A O 1
ATOM 1432 N N . ALA A 1 183 ? 4.656 -8.031 -28.828 1 98.19 183 ALA A N 1
ATOM 1433 C CA . ALA A 1 183 ? 3.996 -9.211 -29.375 1 98.19 183 ALA A CA 1
ATOM 1434 C C . ALA A 1 183 ? 4.297 -10.445 -28.531 1 98.19 183 ALA A C 1
ATOM 1436 O O . ALA A 1 183 ? 3.492 -11.375 -28.469 1 98.19 183 ALA A O 1
ATOM 1437 N N . ASP A 1 184 ? 5.434 -10.484 -27.891 1 98.06 184 ASP A N 1
ATOM 1438 C CA . ASP A 1 184 ? 5.789 -11.594 -27.016 1 98.06 184 ASP A CA 1
ATOM 1439 C C . ASP A 1 184 ? 4.828 -11.688 -25.844 1 98.06 184 ASP A C 1
ATOM 1441 O O . ASP A 1 184 ? 4.656 -12.766 -25.25 1 98.06 184 ASP A O 1
ATOM 1445 N N . LEU A 1 185 ? 4.188 -10.531 -25.5 1 98.12 185 LEU A N 1
ATOM 1446 C CA . LEU A 1 185 ? 3.287 -10.492 -24.359 1 98.12 185 LEU A CA 1
ATOM 1447 C C . LEU A 1 185 ? 1.887 -10.953 -24.734 1 98.12 185 LEU A C 1
ATOM 1449 O O . LEU A 1 185 ? 1.028 -11.141 -23.875 1 98.12 185 LEU A O 1
ATOM 1453 N N . ASP A 1 186 ? 1.697 -11.18 -26 1 97 186 ASP A N 1
ATOM 1454 C CA . ASP A 1 186 ? 0.385 -11.609 -26.484 1 97 186 ASP A CA 1
ATOM 1455 C C . ASP A 1 186 ? 0.024 -12.992 -25.922 1 97 186 ASP A C 1
ATOM 1457 O O . ASP A 1 186 ? 0.725 -13.969 -26.172 1 97 186 ASP A O 1
ATOM 1461 N N . ASP A 1 187 ? -0.963 -13.031 -25.062 1 90.62 187 ASP A N 1
ATOM 1462 C CA . ASP A 1 187 ? -1.53 -14.219 -24.438 1 90.62 187 ASP A CA 1
ATOM 1463 C C . ASP A 1 187 ? -0.592 -14.773 -23.359 1 90.62 187 ASP A C 1
ATOM 1465 O O . ASP A 1 187 ? -0.72 -15.93 -22.953 1 90.62 187 ASP A O 1
ATOM 1469 N N . MET A 1 188 ? 0.463 -14.023 -23.078 1 95.69 188 MET A N 1
ATOM 1470 C CA . MET A 1 188 ? 1.33 -14.359 -21.938 1 95.69 188 MET A CA 1
ATOM 1471 C C . MET A 1 188 ? 0.647 -14.039 -20.625 1 95.69 188 MET A C 1
ATOM 1473 O O . MET A 1 188 ? 0.062 -12.961 -20.469 1 95.69 188 MET A O 1
ATOM 1477 N N . PRO A 1 189 ? 0.624 -15.039 -19.656 1 97.06 189 PRO A N 1
ATOM 1478 C CA . PRO A 1 189 ? 0.083 -14.688 -18.344 1 97.06 189 PRO A CA 1
ATOM 1479 C C . PRO A 1 189 ? 0.79 -13.492 -17.719 1 97.06 189 PRO A C 1
ATOM 1481 O O . PRO A 1 189 ? 2.014 -13.5 -17.578 1 97.06 189 PRO A O 1
ATOM 1484 N N . LEU A 1 190 ? -0.024 -12.492 -17.359 1 98.31 190 LEU A N 1
ATOM 1485 C CA . LEU A 1 190 ? 0.55 -11.258 -16.844 1 98.31 190 LEU A CA 1
ATOM 1486 C C . LEU A 1 190 ? 0.123 -11.023 -15.398 1 98.31 190 LEU A C 1
ATOM 1488 O O . LEU A 1 190 ? -1.029 -11.273 -15.039 1 98.31 190 LEU A O 1
ATOM 1492 N N . VAL A 1 191 ? 1.085 -10.625 -14.617 1 98.5 191 VAL A N 1
ATOM 1493 C CA . VAL A 1 191 ? 0.78 -10.039 -13.32 1 98.5 191 VAL A CA 1
ATOM 1494 C C . VAL A 1 191 ? 0.387 -8.57 -13.492 1 98.5 191 VAL A C 1
ATOM 1496 O O . VAL A 1 191 ? 1.237 -7.723 -13.773 1 98.5 191 VAL A O 1
ATOM 1499 N N . LEU A 1 192 ? -0.862 -8.258 -13.25 1 98 192 LEU A N 1
ATOM 1500 C CA . LEU A 1 192 ? -1.343 -6.898 -13.477 1 98 192 LEU A CA 1
ATOM 1501 C C . LEU A 1 192 ? -1.438 -6.133 -12.156 1 98 192 LEU A C 1
ATOM 1503 O O . LEU A 1 192 ? -1.869 -6.688 -11.141 1 98 192 LEU A O 1
ATOM 1507 N N . ARG A 1 193 ? -0.996 -4.93 -12.211 1 97.38 193 ARG A N 1
ATOM 1508 C CA . ARG A 1 193 ? -1.206 -4.012 -11.102 1 97.38 193 ARG A CA 1
ATOM 1509 C C . ARG A 1 193 ? -2.682 -3.654 -10.953 1 97.38 193 ARG A C 1
ATOM 1511 O O . ARG A 1 193 ? -3.492 -3.982 -11.82 1 97.38 193 ARG A O 1
ATOM 1518 N N . GLU A 1 194 ? -3.031 -3.014 -9.859 1 94.12 194 GLU A N 1
ATOM 1519 C CA . GLU A 1 194 ? -4.398 -2.621 -9.531 1 94.12 194 GLU A CA 1
ATOM 1520 C C . GLU A 1 194 ? -4.871 -1.47 -10.414 1 94.12 194 GLU A C 1
ATOM 1522 O O . GLU A 1 194 ? -4.059 -0.8 -11.055 1 94.12 194 GLU A O 1
ATOM 1527 N N . GLN A 1 195 ? -6.172 -1.275 -10.391 1 90.06 195 GLN A N 1
ATOM 1528 C CA . GLN A 1 195 ? -6.719 -0.095 -11.055 1 90.06 195 GLN A CA 1
ATOM 1529 C C . GLN A 1 195 ? -6.18 1.187 -10.422 1 90.06 195 GLN A C 1
ATOM 1531 O O . GLN A 1 195 ? -6.055 1.277 -9.203 1 90.06 195 GLN A O 1
ATOM 1536 N N . GLY A 1 196 ? -5.891 2.117 -11.242 1 90.56 196 GLY A N 1
ATOM 1537 C CA . GLY A 1 196 ? -5.281 3.352 -10.773 1 90.56 196 GLY A CA 1
ATOM 1538 C C . GLY A 1 196 ? -3.777 3.387 -10.961 1 90.56 196 GLY A C 1
ATOM 1539 O O . GLY A 1 196 ? -3.158 4.449 -10.867 1 90.56 196 GLY A O 1
ATOM 1540 N N . SER A 1 197 ? -3.223 2.242 -11.242 1 93.88 197 SER A N 1
ATOM 1541 C CA . SER A 1 197 ? -1.801 2.164 -11.555 1 93.88 197 SER A CA 1
ATOM 1542 C C . SER A 1 197 ? -1.521 2.678 -12.969 1 93.88 197 SER A C 1
ATOM 1544 O O . SER A 1 197 ? -2.133 2.217 -13.938 1 93.88 197 SER A O 1
ATOM 1546 N N . VAL A 1 198 ? -0.607 3.529 -13.078 1 95 198 VAL A N 1
ATOM 1547 C CA . VAL A 1 198 ? -0.243 4.098 -14.367 1 95 198 VAL A CA 1
ATOM 1548 C C . VAL A 1 198 ? 0.537 3.066 -15.188 1 95 198 VAL A C 1
ATOM 1550 O O . VAL A 1 198 ? 0.4 2.998 -16.406 1 95 198 VAL A O 1
ATOM 1553 N N . THR A 1 199 ? 1.334 2.293 -14.531 1 95.69 199 THR A N 1
ATOM 1554 C CA . THR A 1 199 ? 2.053 1.231 -15.227 1 95.69 199 THR A CA 1
ATOM 1555 C C . THR A 1 199 ? 1.076 0.271 -15.898 1 95.69 199 THR A C 1
ATOM 1557 O O . THR A 1 199 ? 1.29 -0.138 -17.047 1 95.69 199 THR A O 1
ATOM 1560 N N . ARG A 1 200 ? 0.032 -0.114 -15.188 1 95.94 200 ARG A N 1
ATOM 1561 C CA . ARG A 1 200 ? -1.002 -0.954 -15.781 1 95.94 200 ARG A CA 1
ATOM 1562 C C . ARG A 1 200 ? -1.647 -0.261 -16.984 1 95.94 200 ARG A C 1
ATOM 1564 O O . ARG A 1 200 ? -1.813 -0.867 -18.031 1 95.94 200 ARG A O 1
ATOM 1571 N N . GLN A 1 201 ? -2.018 0.974 -16.812 1 95.19 201 GLN A N 1
ATOM 1572 C CA . GLN A 1 201 ? -2.666 1.741 -17.859 1 95.19 201 GLN A CA 1
ATOM 1573 C C . GLN A 1 201 ? -1.78 1.824 -19.109 1 95.19 201 GLN A C 1
ATOM 1575 O O . GLN A 1 201 ? -2.264 1.676 -20.234 1 95.19 201 GLN A O 1
ATOM 1580 N N . THR A 1 202 ? -0.591 2.098 -18.891 1 96 202 THR A N 1
ATOM 1581 C CA . THR A 1 202 ? 0.366 2.223 -19.984 1 96 202 THR A CA 1
ATOM 1582 C C . THR A 1 202 ? 0.473 0.914 -20.75 1 96 202 THR A C 1
ATOM 1584 O O . THR A 1 202 ? 0.444 0.914 -21.984 1 96 202 THR A O 1
ATOM 1587 N N . LEU A 1 203 ? 0.58 -0.159 -20.031 1 96.81 203 LEU A N 1
ATOM 1588 C CA . LEU A 1 203 ? 0.645 -1.47 -20.672 1 96.81 203 LEU A CA 1
ATOM 1589 C C . LEU A 1 203 ? -0.615 -1.74 -21.484 1 96.81 203 LEU A C 1
ATOM 1591 O O . LEU A 1 203 ? -0.534 -2.166 -22.641 1 96.81 203 LEU A O 1
ATOM 1595 N N . GLU A 1 204 ? -1.711 -1.499 -20.875 1 96.75 204 GLU A N 1
ATOM 1596 C CA . GLU A 1 204 ? -2.99 -1.744 -21.547 1 96.75 204 GLU A CA 1
ATOM 1597 C C . GLU A 1 204 ? -3.129 -0.906 -22.812 1 96.75 204 GLU A C 1
ATOM 1599 O O . GLU A 1 204 ? -3.613 -1.395 -23.828 1 96.75 204 GLU A O 1
ATOM 1604 N N . GLU A 1 205 ? -2.723 0.292 -22.75 1 96.31 205 GLU A N 1
ATOM 1605 C CA . GLU A 1 205 ? -2.795 1.187 -23.906 1 96.31 205 GLU A CA 1
ATOM 1606 C C . GLU A 1 205 ? -1.871 0.719 -25.031 1 96.31 205 GLU A C 1
ATOM 1608 O O . GLU A 1 205 ? -2.266 0.694 -26.203 1 96.31 205 GLU A O 1
ATOM 1613 N N . GLU A 1 206 ? -0.697 0.339 -24.672 1 97.25 206 GLU A N 1
ATOM 1614 C CA . GLU A 1 206 ? 0.271 -0.112 -25.672 1 97.25 206 GLU A CA 1
ATOM 1615 C C . GLU A 1 206 ? -0.183 -1.409 -26.328 1 97.25 206 GLU A C 1
ATOM 1617 O O . GLU A 1 206 ? -0.074 -1.562 -27.547 1 97.25 206 GLU A O 1
ATOM 1622 N N . MET A 1 207 ? -0.636 -2.275 -25.562 1 97.62 207 MET A N 1
ATOM 1623 C CA . MET A 1 207 ? -1.108 -3.553 -26.094 1 97.62 207 MET A CA 1
ATOM 1624 C C . MET A 1 207 ? -2.318 -3.355 -27 1 97.62 207 MET A C 1
ATOM 1626 O O . MET A 1 207 ? -2.404 -3.961 -28.078 1 97.62 207 MET A O 1
ATOM 1630 N N . SER A 1 208 ? -3.209 -2.486 -26.562 1 97.06 208 SER A N 1
ATOM 1631 C CA . SER A 1 208 ? -4.398 -2.18 -27.344 1 97.06 208 SER A CA 1
ATOM 1632 C C . SER A 1 208 ? -4.023 -1.549 -28.688 1 97.06 208 SER A C 1
ATOM 1634 O O . SER A 1 208 ? -4.559 -1.93 -29.719 1 97.06 208 SER A O 1
ATOM 1636 N N . ARG A 1 209 ? -3.162 -0.622 -28.672 1 96.62 209 ARG A N 1
ATOM 1637 C CA . ARG A 1 209 ? -2.703 0.059 -29.875 1 96.62 209 ARG A CA 1
ATOM 1638 C C . ARG A 1 209 ? -2.1 -0.93 -30.859 1 96.62 209 ARG A C 1
ATOM 1640 O O . ARG A 1 209 ? -2.258 -0.778 -32.062 1 96.62 209 ARG A O 1
ATOM 1647 N N . ALA A 1 210 ? -1.475 -1.938 -30.328 1 96.88 210 ALA A N 1
ATOM 1648 C CA . ALA A 1 210 ? -0.801 -2.926 -31.172 1 96.88 210 ALA A CA 1
ATOM 1649 C C . ALA A 1 210 ? -1.753 -4.051 -31.562 1 96.88 210 ALA A C 1
ATOM 1651 O O . ALA A 1 210 ? -1.376 -4.961 -32.312 1 96.88 210 ALA A O 1
ATOM 1652 N N . GLY A 1 211 ? -2.969 -4.012 -31.047 1 97.5 211 GLY A N 1
ATOM 1653 C CA . GLY A 1 211 ? -3.945 -5.047 -31.344 1 97.5 211 GLY A CA 1
ATOM 1654 C C . GLY A 1 211 ? -3.646 -6.37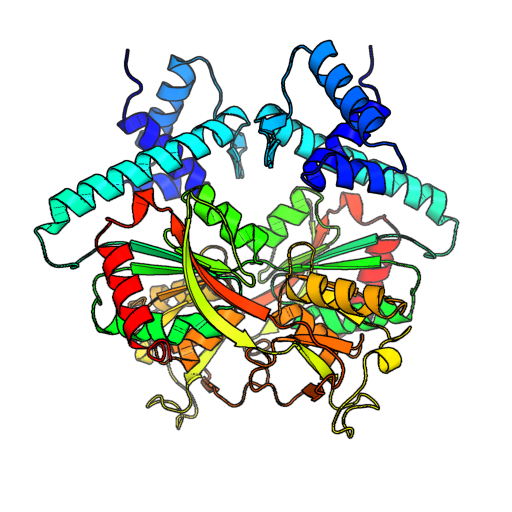1 -30.672 1 97.5 211 GLY A C 1
ATOM 1655 O O . GLY A 1 211 ? -3.961 -7.434 -31.203 1 97.5 211 GLY A O 1
ATOM 1656 N N . LEU A 1 212 ? -2.996 -6.324 -29.547 1 97.5 212 LEU A N 1
ATOM 1657 C CA . LEU A 1 212 ? -2.586 -7.52 -28.812 1 97.5 212 LEU A CA 1
ATOM 1658 C C . LEU A 1 212 ? -3.494 -7.758 -27.609 1 97.5 212 LEU A C 1
ATOM 1660 O O . LEU A 1 212 ? -4.125 -6.828 -27.109 1 97.5 212 LEU A O 1
ATOM 1664 N N . ARG A 1 213 ? -3.574 -9.008 -27.219 1 96.06 213 ARG A N 1
ATOM 1665 C CA . ARG A 1 213 ? -4.449 -9.383 -26.125 1 96.06 213 ARG A CA 1
ATOM 1666 C C . ARG A 1 213 ? -3.686 -9.414 -24.797 1 96.06 213 ARG A C 1
ATOM 1668 O O . ARG A 1 213 ? -2.502 -9.758 -24.766 1 96.06 213 ARG A O 1
ATOM 1675 N N . ILE A 1 214 ? -4.367 -9.031 -23.719 1 96.5 214 ILE A N 1
ATOM 1676 C CA . ILE A 1 214 ? -3.844 -9.141 -22.359 1 96.5 214 ILE A CA 1
ATOM 1677 C C . ILE A 1 214 ? -4.465 -10.344 -21.672 1 96.5 214 ILE A C 1
ATOM 1679 O O . ILE A 1 214 ? -5.691 -10.484 -21.625 1 96.5 214 ILE A O 1
ATOM 1683 N N . CYS A 1 215 ? -3.652 -11.227 -21.188 1 95.62 215 CYS A N 1
ATOM 1684 C CA . CYS A 1 215 ? -4.105 -12.367 -20.406 1 95.62 215 CYS A CA 1
ATOM 1685 C C . CYS A 1 215 ? -3.756 -12.188 -18.938 1 95.62 215 CYS A C 1
ATOM 1687 O O . CYS A 1 215 ? -2.633 -12.477 -18.516 1 95.62 215 CYS A O 1
ATOM 1689 N N . PRO A 1 216 ? -4.684 -11.758 -18.156 1 95.5 216 PRO A N 1
ATOM 1690 C CA . PRO A 1 216 ? -4.387 -11.547 -16.734 1 95.5 216 PRO A CA 1
ATOM 1691 C C . PRO A 1 216 ? -4.262 -12.859 -15.953 1 95.5 216 PRO A C 1
ATOM 1693 O O . PRO A 1 216 ? -5.215 -13.641 -15.898 1 95.5 216 PRO A O 1
ATOM 1696 N N . ALA A 1 217 ? -3.135 -13.086 -15.383 1 96.62 217 ALA A N 1
ATOM 1697 C CA . ALA A 1 217 ? -2.949 -14.234 -14.5 1 96.62 217 ALA A CA 1
ATOM 1698 C C . ALA A 1 217 ? -3.436 -13.93 -13.086 1 96.62 217 ALA A C 1
ATOM 1700 O O . ALA A 1 217 ? -3.969 -14.805 -12.406 1 96.62 217 ALA A O 1
ATOM 1701 N N . ILE A 1 218 ? -3.166 -12.695 -12.672 1 97.38 218 ILE A N 1
ATOM 1702 C CA . ILE A 1 218 ? -3.527 -12.219 -11.336 1 97.38 218 ILE A CA 1
ATOM 1703 C C . ILE A 1 218 ? -3.506 -10.695 -11.312 1 97.38 218 ILE A C 1
ATOM 1705 O O . ILE A 1 218 ? -2.83 -10.062 -12.125 1 97.38 218 ILE A O 1
ATOM 1709 N N . GLN A 1 219 ? -4.293 -10.117 -10.461 1 97.44 219 GLN A N 1
ATOM 1710 C CA . GLN A 1 219 ? -4.195 -8.695 -10.148 1 97.44 219 GLN A CA 1
ATOM 1711 C C . GLN A 1 219 ? -3.662 -8.477 -8.734 1 97.44 219 GLN A C 1
ATOM 1713 O O . GLN A 1 219 ? -4.168 -9.062 -7.777 1 97.44 219 GLN A O 1
ATOM 1718 N N . VAL A 1 220 ? -2.666 -7.637 -8.641 1 97.94 220 VAL A N 1
ATOM 1719 C CA . VAL A 1 220 ? -2.068 -7.383 -7.336 1 97.94 220 VAL A CA 1
ATOM 1720 C C . VAL A 1 220 ? -1.953 -5.879 -7.102 1 97.94 220 VAL A C 1
ATOM 1722 O O . VAL A 1 220 ? -1.788 -5.109 -8.055 1 97.94 220 VAL A O 1
ATOM 1725 N N . GLU A 1 221 ? -1.987 -5.523 -5.816 1 96.44 221 GLU A N 1
ATOM 1726 C CA . GLU A 1 221 ? -1.838 -4.121 -5.438 1 96.44 221 GLU A CA 1
ATOM 1727 C C . GLU A 1 221 ? -0.42 -3.828 -4.953 1 96.44 221 GLU A C 1
ATOM 1729 O O . GLU A 1 221 ? 0.051 -4.434 -3.99 1 96.44 221 GLU A O 1
ATOM 1734 N N . GLY A 1 222 ? 0.147 -2.857 -5.656 1 96.06 222 GLY A N 1
ATOM 1735 C CA . GLY A 1 222 ? 1.475 -2.41 -5.262 1 96.06 222 GLY A CA 1
ATOM 1736 C C . GLY A 1 222 ? 2.588 -3.143 -5.988 1 96.06 222 GLY A C 1
ATOM 1737 O O . GLY A 1 222 ? 2.385 -4.246 -6.496 1 96.06 222 GLY A O 1
ATOM 1738 N N . ARG A 1 223 ? 3.775 -2.576 -5.984 1 96.31 223 ARG A N 1
ATOM 1739 C CA . ARG A 1 223 ? 4.938 -3.104 -6.688 1 96.31 223 ARG A CA 1
ATOM 1740 C C . ARG A 1 223 ? 5.539 -4.293 -5.945 1 96.31 223 ARG A C 1
ATOM 1742 O O . ARG A 1 223 ? 6.031 -5.234 -6.566 1 96.31 223 ARG A O 1
ATOM 1749 N N . GLU A 1 224 ? 5.457 -4.227 -4.641 1 95.38 224 GLU A N 1
ATOM 1750 C CA . GLU A 1 224 ? 5.965 -5.34 -3.846 1 95.38 224 GLU A CA 1
ATOM 1751 C C . GLU A 1 224 ? 5.219 -6.633 -4.168 1 95.38 224 GLU A C 1
ATOM 1753 O O . GLU A 1 224 ? 5.836 -7.672 -4.398 1 95.38 224 GLU A O 1
ATOM 1758 N N . ALA A 1 225 ? 3.932 -6.547 -4.16 1 97.38 225 ALA A N 1
ATOM 1759 C CA . ALA A 1 225 ? 3.123 -7.727 -4.465 1 97.38 225 ALA A CA 1
ATOM 1760 C C . ALA A 1 225 ? 3.359 -8.203 -5.895 1 97.38 225 ALA A C 1
ATOM 1762 O O . ALA A 1 225 ? 3.381 -9.406 -6.156 1 97.38 225 ALA A O 1
ATOM 1763 N N . SER A 1 226 ? 3.492 -7.277 -6.801 1 98.06 226 SER A N 1
ATOM 1764 C CA . SER A 1 226 ? 3.777 -7.633 -8.188 1 98.06 226 SER A CA 1
ATOM 1765 C C . SER A 1 226 ? 5.074 -8.422 -8.305 1 98.06 226 SER A C 1
ATOM 1767 O O . SER A 1 226 ? 5.113 -9.469 -8.961 1 98.06 226 SER A O 1
ATOM 1769 N N . ARG A 1 227 ? 6.09 -7.945 -7.633 1 97.69 227 ARG A N 1
ATOM 1770 C CA . ARG A 1 227 ? 7.387 -8.609 -7.672 1 97.69 227 ARG A CA 1
ATOM 1771 C C . ARG A 1 227 ? 7.297 -10.016 -7.082 1 97.69 227 ARG A C 1
ATOM 1773 O O . ARG A 1 227 ? 7.809 -10.977 -7.668 1 97.69 227 ARG A O 1
ATOM 1780 N N . GLU A 1 228 ? 6.645 -10.141 -5.969 1 97.56 228 GLU A N 1
ATOM 1781 C CA . GLU A 1 228 ? 6.547 -11.445 -5.312 1 97.56 228 GLU A CA 1
ATOM 1782 C C . GLU A 1 228 ? 5.723 -12.422 -6.148 1 97.56 228 GLU A C 1
ATOM 1784 O O . GLU A 1 228 ? 5.996 -13.625 -6.152 1 97.56 228 GLU A O 1
ATOM 1789 N N . ALA A 1 229 ? 4.699 -11.922 -6.805 1 98.38 229 ALA A N 1
ATOM 1790 C CA . ALA A 1 229 ? 3.902 -12.773 -7.68 1 98.38 229 ALA A CA 1
ATOM 1791 C C . ALA A 1 229 ? 4.742 -13.312 -8.836 1 98.38 229 ALA A C 1
ATOM 1793 O O . ALA A 1 229 ? 4.621 -14.477 -9.211 1 98.38 229 ALA A O 1
ATOM 1794 N N . VAL A 1 230 ? 5.59 -12.469 -9.398 1 98.56 230 VAL A N 1
ATOM 1795 C CA . VAL A 1 230 ? 6.473 -12.875 -10.492 1 98.56 230 VAL A CA 1
ATOM 1796 C C . VAL A 1 230 ? 7.477 -13.914 -9.984 1 98.56 230 VAL A C 1
ATOM 1798 O O . VAL A 1 230 ? 7.715 -14.93 -10.641 1 98.56 230 VAL A O 1
ATOM 1801 N N . VAL A 1 231 ? 8.023 -13.648 -8.844 1 97.69 231 VAL A N 1
ATOM 1802 C CA . VAL A 1 231 ? 8.984 -14.57 -8.242 1 97.69 231 VAL A CA 1
ATOM 1803 C C . VAL A 1 231 ? 8.328 -15.93 -8.008 1 97.69 231 VAL A C 1
ATOM 1805 O O . VAL A 1 231 ? 8.961 -16.969 -8.195 1 97.69 231 VAL A O 1
ATOM 1808 N N . ALA A 1 232 ? 7.043 -15.914 -7.637 1 96.75 232 ALA A N 1
ATOM 1809 C CA . ALA A 1 232 ? 6.305 -17.141 -7.363 1 96.75 232 ALA A CA 1
ATOM 1810 C C . ALA A 1 232 ? 5.969 -17.875 -8.656 1 96.75 232 ALA A C 1
ATOM 1812 O O . ALA A 1 232 ? 5.406 -18.969 -8.625 1 96.75 232 ALA A O 1
ATOM 1813 N N . GLY A 1 233 ? 6.215 -17.234 -9.797 1 96.56 233 GLY A N 1
ATOM 1814 C CA . GLY A 1 233 ? 6.07 -17.906 -11.078 1 96.56 233 GLY A CA 1
ATOM 1815 C C . GLY A 1 233 ? 4.691 -17.75 -11.688 1 96.56 233 GLY A C 1
ATOM 1816 O O . GLY A 1 233 ? 4.316 -18.484 -12.594 1 96.56 233 GLY A O 1
ATOM 1817 N N . ILE A 1 234 ? 3.928 -16.797 -11.258 1 97.19 234 ILE A N 1
ATOM 1818 C CA . ILE A 1 234 ? 2.537 -16.656 -11.68 1 97.19 234 ILE A CA 1
ATOM 1819 C C . ILE A 1 234 ? 2.482 -16.109 -13.109 1 97.19 234 ILE A C 1
ATOM 1821 O O . ILE A 1 234 ? 1.586 -16.469 -13.875 1 97.19 234 ILE A O 1
ATOM 1825 N N . GLY A 1 235 ? 3.424 -15.195 -13.375 1 97.94 235 GLY A N 1
ATOM 1826 C CA . GLY A 1 235 ? 3.434 -14.594 -14.703 1 97.94 235 GLY A CA 1
ATOM 1827 C C . GLY A 1 235 ? 4.531 -13.562 -14.883 1 97.94 235 GLY A C 1
ATOM 1828 O O . GLY A 1 235 ? 5.469 -13.5 -14.086 1 97.94 235 GLY A O 1
ATOM 1829 N N . VAL A 1 236 ? 4.367 -12.781 -16 1 98.62 236 VAL A N 1
ATOM 1830 C CA . VAL A 1 236 ? 5.301 -11.711 -16.344 1 98.62 236 VAL A CA 1
ATOM 1831 C C . VAL A 1 236 ? 4.809 -10.391 -15.766 1 98.62 236 VAL A C 1
ATOM 1833 O O . VAL A 1 236 ? 3.613 -10.094 -15.812 1 98.62 236 VAL A O 1
ATOM 1836 N N . GLY A 1 237 ? 5.738 -9.688 -15.141 1 98.62 237 GLY A N 1
ATOM 1837 C CA . GLY A 1 237 ? 5.406 -8.367 -14.625 1 98.62 237 GLY A CA 1
ATOM 1838 C C . GLY A 1 237 ? 5.895 -7.242 -15.516 1 98.62 237 GLY A C 1
ATOM 1839 O O . GLY A 1 237 ? 6.711 -7.461 -16.406 1 98.62 237 GLY A O 1
ATOM 1840 N N . VAL A 1 238 ? 5.332 -6.062 -15.336 1 98.31 238 VAL A N 1
ATOM 1841 C CA . VAL A 1 238 ? 5.773 -4.836 -15.992 1 98.31 238 VAL A CA 1
ATOM 1842 C C . VAL A 1 238 ? 5.957 -3.736 -14.945 1 98.31 238 VAL A C 1
ATOM 1844 O O . VAL A 1 238 ? 5.156 -3.609 -14.016 1 98.31 238 VAL A O 1
ATOM 1847 N N . VAL A 1 239 ? 7.008 -2.998 -15.109 1 97.88 239 VAL A N 1
ATOM 1848 C CA . VAL A 1 239 ? 7.328 -1.942 -14.148 1 97.88 239 VAL A CA 1
ATOM 1849 C C . VAL A 1 239 ? 8.125 -0.84 -14.844 1 97.88 239 VAL A C 1
ATOM 1851 O O . VAL A 1 239 ? 8.672 -1.05 -15.938 1 97.88 239 VAL A O 1
ATOM 1854 N N . SER A 1 240 ? 8.125 0.338 -14.258 1 97.38 240 SER A N 1
ATOM 1855 C CA . SER A 1 240 ? 9.062 1.352 -14.734 1 97.38 240 SER A CA 1
ATOM 1856 C C . SER A 1 240 ? 10.5 0.889 -14.57 1 97.38 240 SER A C 1
ATOM 1858 O O . SER A 1 240 ? 10.867 0.334 -13.531 1 97.38 240 SER A O 1
ATOM 1860 N N . ALA A 1 241 ? 11.328 1.146 -15.602 1 97.25 241 ALA A N 1
ATOM 1861 C CA . ALA A 1 241 ? 12.734 0.755 -15.539 1 97.25 241 ALA A CA 1
ATOM 1862 C C . ALA A 1 241 ? 13.422 1.366 -14.32 1 97.25 241 ALA A C 1
ATOM 1864 O O . ALA A 1 241 ? 14.25 0.72 -13.68 1 97.25 241 ALA A O 1
ATOM 1865 N N . ALA A 1 242 ? 13.031 2.551 -14 1 96.12 242 ALA A N 1
ATOM 1866 C CA . ALA A 1 242 ? 13.648 3.287 -12.898 1 96.12 242 ALA A CA 1
ATOM 1867 C C . ALA A 1 242 ? 13.227 2.723 -11.547 1 96.12 242 ALA A C 1
ATOM 1869 O O . ALA A 1 242 ? 13.844 3.023 -10.523 1 96.12 242 ALA A O 1
ATOM 1870 N N . GLU A 1 243 ? 12.219 1.829 -11.492 1 96.25 243 GLU A N 1
ATOM 1871 C CA . GLU A 1 243 ? 11.672 1.306 -10.242 1 96.25 243 GLU A CA 1
ATOM 1872 C C . GLU A 1 243 ? 11.969 -0.183 -10.094 1 96.25 243 GLU A C 1
ATOM 1874 O O . GLU A 1 243 ? 11.516 -0.819 -9.141 1 96.25 243 GLU A O 1
ATOM 1879 N N . PHE A 1 244 ? 12.648 -0.794 -11.008 1 95.5 244 PHE A N 1
ATOM 1880 C CA . PHE A 1 244 ? 12.906 -2.229 -11.016 1 95.5 244 PHE A CA 1
ATOM 1881 C C . PHE A 1 244 ? 13.711 -2.635 -9.781 1 95.5 244 PHE A C 1
ATOM 1883 O O . PHE A 1 244 ? 13.508 -3.721 -9.234 1 95.5 244 PHE A O 1
ATOM 1890 N N . GLY A 1 245 ? 14.648 -1.788 -9.359 1 91.38 245 GLY A N 1
ATOM 1891 C CA . GLY A 1 245 ? 15.422 -2.033 -8.156 1 91.38 245 GLY A CA 1
ATOM 1892 C C . GLY A 1 245 ? 16.531 -3.051 -8.359 1 91.38 245 GLY A C 1
ATOM 1893 O O . GLY A 1 245 ? 17.078 -3.166 -9.453 1 91.38 245 GLY A O 1
ATOM 1894 N N . ALA A 1 246 ? 16.953 -3.729 -7.18 1 94.06 246 ALA A N 1
ATOM 1895 C CA . ALA A 1 246 ? 18.109 -4.621 -7.191 1 94.06 246 ALA A CA 1
ATOM 1896 C C . ALA A 1 246 ? 17.75 -5.98 -6.594 1 94.06 246 ALA A C 1
ATOM 1898 O O . ALA A 1 246 ? 18.5 -6.512 -5.766 1 94.06 246 ALA A O 1
ATOM 1899 N N . ASP A 1 247 ? 16.594 -6.41 -6.988 1 94.25 247 ASP A N 1
ATOM 1900 C CA . ASP A 1 247 ? 16.188 -7.738 -6.547 1 94.25 247 ASP A CA 1
ATOM 1901 C C . ASP A 1 247 ? 16.812 -8.828 -7.414 1 94.25 247 ASP A C 1
ATOM 1903 O O . ASP A 1 247 ? 16.531 -8.906 -8.617 1 94.25 247 ASP A O 1
ATOM 1907 N N . THR A 1 248 ? 17.625 -9.734 -6.848 1 95.06 248 THR A N 1
ATOM 1908 C CA . THR A 1 248 ? 18.422 -10.703 -7.598 1 95.06 248 THR A CA 1
ATOM 1909 C C . THR A 1 248 ? 17.547 -11.867 -8.062 1 95.06 248 THR A C 1
ATOM 1911 O O . THR A 1 248 ? 18 -12.727 -8.82 1 95.06 248 THR A O 1
ATOM 1914 N N . ARG A 1 249 ? 16.344 -11.953 -7.711 1 96.56 249 ARG A N 1
ATOM 1915 C CA . ARG A 1 249 ? 15.477 -13.078 -8.031 1 96.56 249 ARG A CA 1
ATOM 1916 C C . ARG A 1 249 ? 14.773 -12.859 -9.359 1 96.56 249 ARG A C 1
ATOM 1918 O O . ARG A 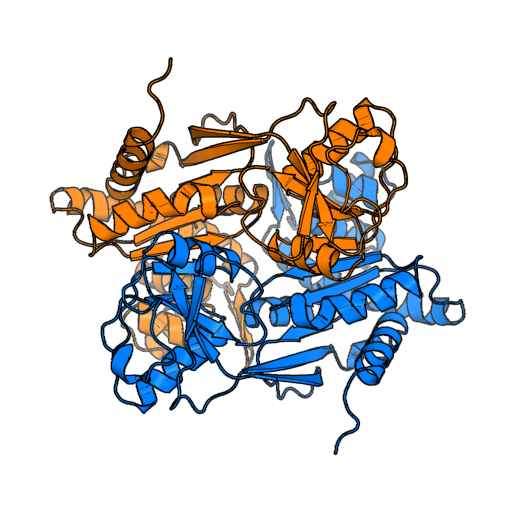1 249 ? 14.133 -13.781 -9.891 1 96.56 249 ARG A O 1
ATOM 1925 N N . VAL A 1 250 ? 14.867 -11.602 -9.875 1 97.94 250 VAL A N 1
ATOM 1926 C CA . VAL A 1 250 ? 14.125 -11.281 -11.094 1 97.94 250 VAL A CA 1
ATOM 1927 C C . VAL A 1 250 ? 15.07 -10.711 -12.141 1 97.94 250 VAL A C 1
ATOM 1929 O O . VAL A 1 250 ? 16.172 -10.25 -11.812 1 97.94 250 VAL A O 1
ATOM 1932 N N . HIS A 1 251 ? 14.641 -10.812 -13.367 1 98.19 251 HIS A N 1
ATOM 1933 C CA . HIS A 1 251 ? 15.375 -10.359 -14.539 1 98.19 251 HIS A CA 1
ATOM 1934 C C . HIS A 1 251 ? 14.547 -9.383 -15.367 1 98.19 251 HIS A C 1
ATOM 1936 O O . HIS A 1 251 ? 13.406 -9.672 -15.711 1 98.19 251 HIS A O 1
ATOM 1942 N N . ALA A 1 252 ? 15.133 -8.234 -15.656 1 98.25 252 ALA A N 1
ATOM 1943 C CA . ALA A 1 252 ? 14.438 -7.215 -16.438 1 98.25 252 ALA A CA 1
ATOM 1944 C C . ALA A 1 252 ? 14.609 -7.449 -17.922 1 98.25 252 ALA A C 1
ATOM 1946 O O . ALA A 1 252 ? 15.688 -7.844 -18.375 1 98.25 252 ALA A O 1
ATOM 1947 N N . LEU A 1 253 ? 13.562 -7.148 -18.688 1 98.62 253 LEU A N 1
ATOM 1948 C CA . LEU A 1 253 ? 13.547 -7.293 -20.141 1 98.62 253 LEU A CA 1
ATOM 1949 C C . LEU A 1 253 ? 13.016 -6.027 -20.812 1 98.62 253 LEU A C 1
ATOM 1951 O O . LEU A 1 253 ? 11.812 -5.781 -20.812 1 98.62 253 LEU A O 1
ATOM 1955 N N . PRO A 1 254 ? 13.906 -5.234 -21.422 1 98.31 254 PRO A N 1
ATOM 1956 C CA . PRO A 1 254 ? 13.414 -4.094 -22.188 1 98.31 254 PRO A CA 1
ATOM 1957 C C . PRO A 1 254 ? 12.406 -4.5 -23.266 1 98.31 254 PRO A C 1
ATOM 1959 O O . PRO A 1 254 ? 12.57 -5.543 -23.906 1 98.31 254 PRO A O 1
ATOM 1962 N N . ILE A 1 255 ? 11.344 -3.756 -23.328 1 98.38 255 ILE A N 1
ATOM 1963 C CA . ILE A 1 255 ? 10.391 -3.912 -24.422 1 98.38 255 ILE A CA 1
ATOM 1964 C C . ILE A 1 255 ? 10.758 -2.965 -25.562 1 98.38 255 ILE A C 1
ATOM 1966 O O . ILE A 1 255 ? 10.414 -1.782 -25.531 1 98.38 255 ILE A O 1
ATOM 1970 N N . VAL A 1 256 ? 11.266 -3.383 -26.594 1 97.44 256 VAL A N 1
ATOM 1971 C CA . VAL A 1 256 ? 12.023 -2.578 -27.562 1 97.44 256 VAL A CA 1
ATOM 1972 C C . VAL A 1 256 ? 11.062 -1.711 -28.375 1 97.44 256 VAL A C 1
ATOM 1974 O O . VAL A 1 256 ? 11.438 -0.632 -28.844 1 97.44 256 VAL A O 1
ATOM 1977 N N . ASP A 1 257 ? 9.867 -2.121 -28.516 1 96.94 257 ASP A N 1
ATOM 1978 C CA . ASP A 1 257 ? 8.953 -1.369 -29.375 1 96.94 257 ASP A CA 1
ATOM 1979 C C . ASP A 1 257 ? 7.875 -0.67 -28.547 1 96.94 257 ASP A C 1
ATOM 1981 O O . ASP A 1 257 ? 6.848 -0.254 -29.078 1 96.94 257 ASP A O 1
ATOM 1985 N N . CYS A 1 258 ? 8.016 -0.658 -27.25 1 95.25 258 CYS A N 1
ATOM 1986 C CA . CYS A 1 258 ? 7.145 0.161 -26.422 1 95.25 258 CYS A CA 1
ATOM 1987 C C . CYS A 1 258 ? 7.539 1.631 -26.5 1 95.25 258 CYS A C 1
ATOM 1989 O O . CYS A 1 258 ? 8.68 1.989 -26.203 1 95.25 258 CYS A O 1
ATOM 1991 N N . GLN A 1 259 ? 6.609 2.486 -26.828 1 93.31 259 GLN A N 1
ATOM 1992 C CA . GLN A 1 259 ? 6.93 3.891 -27.047 1 93.31 259 GLN A CA 1
ATOM 1993 C C . GLN A 1 259 ? 6.559 4.742 -25.844 1 93.31 259 GLN A C 1
ATOM 1995 O O . GLN A 1 259 ? 7.188 5.766 -25.578 1 93.31 259 GLN A O 1
ATOM 2000 N N . ARG A 1 260 ? 5.566 4.301 -25.156 1 93.56 260 ARG A N 1
ATOM 2001 C CA . ARG A 1 260 ? 5.09 5.094 -24.031 1 93.56 260 ARG A CA 1
ATOM 2002 C C . ARG A 1 260 ? 6.074 5.039 -22.875 1 93.56 260 ARG A C 1
ATOM 2004 O O . ARG A 1 260 ? 6.676 3.996 -22.609 1 93.56 260 ARG A O 1
ATOM 2011 N N . ARG A 1 261 ? 6.211 6.191 -22.281 1 94.81 261 ARG A N 1
ATOM 2012 C CA . ARG A 1 261 ? 7.074 6.336 -21.125 1 94.81 261 ARG A CA 1
ATOM 2013 C C . ARG A 1 261 ? 6.281 6.809 -19.906 1 94.81 261 ARG A C 1
ATOM 2015 O O . ARG A 1 261 ? 5.164 7.312 -20.047 1 94.81 261 ARG A O 1
ATOM 2022 N N . LEU A 1 262 ? 6.871 6.516 -18.766 1 94.44 262 LEU A N 1
ATOM 2023 C CA . LEU A 1 262 ? 6.234 6.926 -17.516 1 94.44 262 LEU A CA 1
ATOM 2024 C C . LEU A 1 262 ? 6.926 8.148 -16.922 1 94.44 262 LEU A C 1
ATOM 2026 O O . LEU A 1 262 ? 8.141 8.141 -16.734 1 94.44 262 LEU A O 1
ATOM 2030 N N . THR A 1 263 ? 6.082 9.148 -16.688 1 94.81 263 THR A N 1
ATOM 2031 C CA . THR A 1 263 ? 6.598 10.367 -16.078 1 94.81 263 THR A CA 1
ATOM 2032 C C . THR A 1 263 ? 6.301 10.383 -14.578 1 94.81 263 THR A C 1
ATOM 2034 O O . THR A 1 263 ? 5.223 9.977 -14.148 1 94.81 263 THR A O 1
ATOM 2037 N N . GLU A 1 264 ? 7.266 10.805 -13.82 1 95.88 264 GLU A N 1
ATOM 2038 C CA . GLU A 1 264 ? 7.043 11.07 -12.398 1 95.88 264 GLU A CA 1
ATOM 2039 C C . GLU A 1 264 ? 6.957 12.57 -12.125 1 95.88 264 GLU A C 1
ATOM 2041 O O . GLU A 1 264 ? 7.887 13.32 -12.438 1 95.88 264 GLU A O 1
ATOM 2046 N N . THR A 1 265 ? 5.824 12.93 -11.508 1 96.88 265 THR A N 1
ATOM 2047 C CA . THR A 1 265 ? 5.543 14.344 -11.312 1 96.88 265 THR A CA 1
ATOM 2048 C C . THR A 1 265 ? 5.254 14.641 -9.852 1 96.88 265 THR A C 1
ATOM 2050 O O . THR A 1 265 ? 4.355 14.039 -9.25 1 96.88 265 THR A O 1
ATOM 2053 N N . LEU A 1 266 ? 6.035 15.523 -9.289 1 97.44 266 LEU A N 1
ATOM 2054 C CA . LEU A 1 266 ? 5.758 16.031 -7.953 1 97.44 266 LEU A CA 1
ATOM 2055 C C . LEU A 1 266 ? 4.766 17.188 -8.008 1 97.44 266 LEU A C 1
ATOM 2057 O O . LEU A 1 266 ? 4.953 18.141 -8.766 1 97.44 266 LEU A O 1
ATOM 2061 N N . VAL A 1 267 ? 3.66 17.078 -7.168 1 97.56 267 VAL A N 1
ATOM 2062 C CA . VAL A 1 267 ? 2.627 18.109 -7.258 1 97.56 267 VAL A CA 1
ATOM 2063 C C . VAL A 1 267 ? 2.252 18.578 -5.859 1 97.56 267 VAL A C 1
ATOM 2065 O O . VAL A 1 267 ? 2.42 17.859 -4.879 1 97.56 267 VAL A O 1
ATOM 2068 N N . CYS A 1 268 ? 1.795 19.766 -5.773 1 95.88 268 CYS A N 1
ATOM 2069 C CA . CYS A 1 268 ? 1.135 20.328 -4.598 1 95.88 268 CYS A CA 1
ATOM 2070 C C . CYS A 1 268 ? -0.03 21.219 -5.004 1 95.88 268 CYS A C 1
ATOM 2072 O O . CYS A 1 268 ? -0.141 21.609 -6.168 1 95.88 268 CYS A O 1
ATOM 2074 N N . LEU A 1 269 ? -0.942 21.422 -4.102 1 90.38 269 LEU A N 1
ATOM 2075 C CA . LEU A 1 269 ? -2.008 22.391 -4.363 1 90.38 269 LEU A CA 1
ATOM 2076 C C . LEU A 1 269 ? -1.444 23.797 -4.5 1 90.38 269 LEU A C 1
ATOM 2078 O O . LEU A 1 269 ? -0.664 24.25 -3.658 1 90.38 269 LEU A O 1
ATOM 2082 N N . ARG A 1 270 ? -1.863 24.453 -5.523 1 89.69 270 ARG A N 1
ATOM 2083 C CA . ARG A 1 270 ? -1.372 25.812 -5.77 1 89.69 270 ARG A CA 1
ATOM 2084 C C . ARG A 1 270 ? -1.6 26.703 -4.555 1 89.69 270 ARG A C 1
ATOM 2086 O O . ARG A 1 270 ? -0.759 27.547 -4.234 1 89.69 270 ARG A O 1
ATOM 2093 N N . GLU A 1 271 ? -2.672 26.547 -3.939 1 83.5 271 GLU A N 1
ATOM 2094 C CA . GLU A 1 271 ? -3.029 27.391 -2.803 1 83.5 271 GLU A CA 1
ATOM 2095 C C . GLU A 1 271 ? -2.152 27.078 -1.592 1 83.5 271 GLU A C 1
ATOM 2097 O O . GLU A 1 271 ? -2.092 27.875 -0.648 1 83.5 271 GLU A O 1
ATOM 2102 N N . GLN A 1 272 ? -1.479 25.953 -1.585 1 81.94 272 GLN A N 1
ATOM 2103 C CA . GLN A 1 272 ? -0.646 25.562 -0.453 1 81.94 272 GLN A CA 1
ATOM 2104 C C . GLN A 1 272 ? 0.829 25.828 -0.736 1 81.94 272 GLN A C 1
ATOM 2106 O O . GLN A 1 272 ? 1.687 25.547 0.107 1 81.94 272 GLN A O 1
ATOM 2111 N N . ARG A 1 273 ? 1.156 26.312 -1.846 1 85.44 273 ARG A N 1
ATOM 2112 C CA . ARG A 1 273 ? 2.537 26.484 -2.283 1 85.44 273 ARG A CA 1
ATOM 2113 C C . ARG A 1 273 ? 3.277 27.469 -1.381 1 85.44 273 ARG A C 1
ATOM 2115 O O . ARG A 1 273 ? 4.48 27.312 -1.151 1 85.44 273 ARG A O 1
ATOM 2122 N N . SER A 1 274 ? 2.557 28.359 -0.818 1 79.12 274 SER A N 1
ATOM 2123 C CA . SER A 1 274 ? 3.203 29.422 -0.07 1 79.12 274 SER A CA 1
ATOM 2124 C C . SER A 1 274 ? 3.596 28.969 1.329 1 79.12 274 SER A C 1
ATOM 2126 O O . SER A 1 274 ? 4.328 29.672 2.035 1 79.12 274 SER A O 1
ATOM 2128 N N . ARG A 1 275 ? 3.088 27.766 1.741 1 80.81 275 ARG A N 1
ATOM 2129 C CA . ARG A 1 275 ? 3.572 27.219 3.008 1 80.81 275 ARG A CA 1
ATOM 2130 C C . ARG A 1 275 ? 5.078 27 2.967 1 80.81 275 ARG A C 1
ATOM 2132 O O . ARG A 1 275 ? 5.59 26.344 2.053 1 80.81 275 ARG A O 1
ATOM 2139 N N . ARG A 1 276 ? 5.809 27.469 3.885 1 81.62 276 ARG A N 1
ATOM 2140 C CA . ARG A 1 276 ? 7.266 27.484 3.893 1 81.62 276 ARG A CA 1
ATOM 2141 C C . ARG A 1 276 ? 7.824 26.062 3.764 1 81.62 276 ARG A C 1
ATOM 2143 O O . ARG A 1 276 ? 8.789 25.844 3.033 1 81.62 276 ARG A O 1
ATOM 2150 N N . ILE A 1 277 ? 7.199 25.141 4.516 1 89.38 277 ILE A N 1
ATOM 2151 C CA . ILE A 1 277 ? 7.684 23.766 4.512 1 89.38 277 ILE A CA 1
ATOM 2152 C C . ILE A 1 277 ? 7.543 23.172 3.111 1 89.38 277 ILE A C 1
ATOM 2154 O O . ILE A 1 277 ? 8.43 22.438 2.646 1 89.38 277 ILE A O 1
ATOM 2158 N N . VAL A 1 278 ? 6.445 23.484 2.395 1 92.06 278 VAL A N 1
ATOM 2159 C CA . VAL A 1 278 ? 6.199 22.984 1.046 1 92.06 278 VAL A CA 1
ATOM 2160 C C . VAL A 1 278 ? 7.164 23.641 0.065 1 92.06 278 VAL A C 1
ATOM 2162 O O . VAL A 1 278 ? 7.82 22.953 -0.723 1 92.06 278 VAL A O 1
ATOM 2165 N N . GLU A 1 279 ? 7.293 24.938 0.148 1 88.94 279 GLU A N 1
ATOM 2166 C CA . GLU A 1 279 ? 8.188 25.688 -0.721 1 88.94 279 GLU A CA 1
ATOM 2167 C C . GLU A 1 279 ? 9.633 25.234 -0.562 1 88.94 279 GLU A C 1
ATOM 2169 O O . GLU A 1 279 ? 10.352 25.062 -1.551 1 88.94 279 GLU A O 1
ATOM 2174 N N . THR A 1 280 ? 10.039 25.078 0.675 1 90.56 280 THR A N 1
ATOM 2175 C CA . THR A 1 280 ? 11.406 24.672 0.966 1 90.56 280 THR A CA 1
ATOM 2176 C C . THR A 1 280 ? 11.703 23.312 0.371 1 90.56 280 THR A C 1
ATOM 2178 O O . THR A 1 280 ? 12.781 23.094 -0.195 1 90.56 280 THR A O 1
ATOM 2181 N N . PHE A 1 281 ? 10.758 22.391 0.513 1 95.38 281 PHE A N 1
ATOM 2182 C CA . PHE A 1 281 ? 10.961 21.062 -0.051 1 95.38 281 PHE A CA 1
ATOM 2183 C C . PHE A 1 281 ? 11.023 21.125 -1.572 1 95.38 281 PHE A C 1
ATOM 2185 O O . PHE A 1 281 ? 11.867 20.484 -2.191 1 95.38 281 PHE A O 1
ATOM 2192 N N . LEU A 1 282 ? 10.156 21.859 -2.16 1 94.5 282 LEU A N 1
ATOM 2193 C CA . LEU A 1 282 ? 10.141 22 -3.613 1 94.5 282 LEU A CA 1
ATOM 2194 C C . LEU A 1 282 ? 11.445 22.594 -4.117 1 94.5 282 LEU A C 1
ATOM 2196 O O . LEU A 1 282 ? 11.969 22.172 -5.152 1 94.5 282 LEU A O 1
ATOM 2200 N N . ASP A 1 283 ? 11.969 23.531 -3.412 1 91.62 283 ASP A N 1
ATOM 2201 C CA . ASP A 1 283 ? 13.258 24.141 -3.77 1 91.62 283 ASP A CA 1
ATOM 2202 C C . ASP A 1 283 ? 14.375 23.094 -3.727 1 91.62 283 ASP A C 1
ATOM 2204 O O . ASP A 1 283 ? 15.234 23.062 -4.609 1 91.62 283 ASP A O 1
ATOM 2208 N N . LEU A 1 284 ? 14.328 22.312 -2.736 1 92.44 284 LEU A N 1
ATOM 2209 C CA . LEU A 1 284 ? 15.336 21.266 -2.588 1 92.44 284 LEU A CA 1
ATOM 2210 C C . LEU A 1 284 ? 15.273 20.266 -3.746 1 92.44 284 LEU A C 1
ATOM 2212 O O . LEU A 1 284 ? 16.312 19.844 -4.266 1 92.44 284 LEU A O 1
ATOM 2216 N N . VAL A 1 285 ? 14.07 19.844 -4.113 1 94.19 285 VAL A N 1
ATOM 2217 C CA . VAL A 1 285 ? 13.891 18.922 -5.227 1 94.19 285 VAL A CA 1
ATOM 2218 C C . VAL A 1 285 ? 14.367 19.578 -6.523 1 94.19 285 VAL A C 1
ATOM 2220 O O . VAL A 1 285 ? 14.992 18.922 -7.359 1 94.19 285 VAL A O 1
ATOM 2223 N N . GLY A 1 286 ? 14.016 20.812 -6.672 1 90.62 286 GLY A N 1
ATOM 2224 C CA . GLY A 1 286 ? 14.414 21.547 -7.859 1 90.62 286 GLY A CA 1
ATOM 2225 C C . GLY A 1 286 ? 15.914 21.641 -8.023 1 90.62 286 GLY A C 1
ATOM 2226 O O . GLY A 1 286 ? 16.422 21.688 -9.148 1 90.62 286 GLY A O 1
ATOM 2227 N N . GLU A 1 287 ? 16.672 21.641 -6.953 1 85.62 287 GLU A N 1
ATOM 2228 C CA . GLU A 1 287 ? 18.141 21.703 -6.977 1 85.62 287 GLU A CA 1
ATOM 2229 C C . GLU A 1 287 ? 18.734 20.469 -7.629 1 85.62 287 GLU A C 1
ATOM 2231 O O . GLU A 1 287 ? 19.844 20.531 -8.18 1 85.62 287 GLU A O 1
ATOM 2236 N N . ASP A 1 288 ? 18.078 19.406 -7.547 1 81.75 288 ASP A N 1
ATOM 2237 C CA . ASP A 1 288 ? 18.594 18.141 -8.023 1 81.75 288 ASP A CA 1
ATOM 2238 C C . ASP A 1 288 ? 18.219 17.891 -9.484 1 81.75 288 ASP A C 1
ATOM 2240 O O . ASP A 1 288 ? 18.688 16.938 -10.102 1 81.75 288 ASP A O 1
ATOM 2244 N N . LEU A 1 289 ? 17.344 18.625 -10.008 1 79 289 LEU A N 1
ATOM 2245 C CA . LEU A 1 289 ? 16.906 18.422 -11.383 1 79 289 LEU A CA 1
ATOM 2246 C C . LEU A 1 289 ? 17.844 19.125 -12.367 1 79 289 LEU A C 1
ATOM 2248 O O . LEU A 1 289 ? 18.375 20.188 -12.062 1 79 289 LEU A O 1
ATOM 2252 N N . PRO A 1 290 ? 18.156 18.281 -13.383 1 66 290 PRO A N 1
ATOM 2253 C CA . PRO A 1 290 ? 18.984 18.969 -14.375 1 66 290 PRO A CA 1
ATOM 2254 C C . PRO A 1 290 ? 18.328 20.219 -14.93 1 66 290 PRO A C 1
ATOM 2256 O O . PRO A 1 290 ? 17.094 20.328 -14.977 1 66 290 PRO A O 1
ATOM 2259 N N . ALA A 1 291 ? 19.172 21.344 -14.945 1 52.78 291 ALA A N 1
ATOM 2260 C CA . ALA A 1 291 ? 18.688 22.578 -15.57 1 52.78 291 ALA A CA 1
ATOM 2261 C C . ALA A 1 291 ? 18.031 22.281 -16.906 1 52.78 291 ALA A C 1
ATOM 2263 O O . ALA A 1 291 ? 18.406 21.328 -17.609 1 52.78 291 ALA A O 1
ATOM 2264 N N . PRO A 1 292 ? 16.656 22.797 -17.062 1 47.84 292 PRO A N 1
ATOM 2265 C CA . PRO A 1 292 ? 16.094 22.609 -18.406 1 47.84 292 PRO A CA 1
ATOM 2266 C C . PRO A 1 292 ? 17.141 22.812 -19.5 1 47.84 292 PRO A C 1
ATOM 2268 O O . PRO A 1 292 ? 18.016 23.656 -19.375 1 47.84 292 PRO A O 1
ATOM 2271 N N . SER A 1 293 ? 17.438 21.719 -20.062 1 36.66 293 SER A N 1
ATOM 2272 C CA . SER A 1 293 ? 18.25 22.047 -21.234 1 36.66 293 SER A CA 1
ATOM 2273 C C . SER A 1 293 ? 17.594 23.125 -22.078 1 36.66 293 SER A C 1
ATOM 2275 O O . SER A 1 293 ? 16.359 23.156 -22.234 1 36.66 293 SER A O 1
ATOM 2277 N N . MET B 1 1 ? -42.469 -0.511 0.136 1 35.53 1 MET B N 1
ATOM 2278 C CA . MET B 1 1 ? -41.938 -0.843 -1.19 1 35.53 1 MET B CA 1
ATOM 2279 C C . MET B 1 1 ? -40.469 -1.176 -1.13 1 35.53 1 MET B C 1
ATOM 2281 O O . MET B 1 1 ? -39.688 -0.532 -0.4 1 35.53 1 MET B O 1
ATOM 2285 N N . SER B 1 2 ? -40.062 -2.369 -1.39 1 53.09 2 SER B N 1
ATOM 2286 C CA . SER B 1 2 ? -38.75 -2.996 -1.176 1 53.09 2 SER B CA 1
ATOM 2287 C C . SER B 1 2 ? -37.688 -2.348 -2.043 1 53.09 2 SER B C 1
ATOM 2289 O O . SER B 1 2 ? -37.969 -1.835 -3.125 1 53.09 2 SER B O 1
ATOM 2291 N N . VAL B 1 3 ? -36.719 -1.932 -1.477 1 60.75 3 VAL B N 1
ATOM 2292 C CA . VAL B 1 3 ? -35.594 -1.351 -2.209 1 60.75 3 VAL B CA 1
ATOM 2293 C C . VAL B 1 3 ? -35.25 -2.23 -3.408 1 60.75 3 VAL B C 1
ATOM 2295 O O . VAL B 1 3 ? -35.188 -3.457 -3.291 1 60.75 3 VAL B O 1
ATOM 2298 N N . SER B 1 4 ? -35.312 -1.627 -4.637 1 72.88 4 SER B N 1
ATOM 2299 C CA . SER B 1 4 ? -35 -2.322 -5.879 1 72.88 4 SER B CA 1
ATOM 2300 C C . SER B 1 4 ? -33.562 -2.861 -5.859 1 72.88 4 SER B C 1
ATOM 2302 O O . SER B 1 4 ? -32.625 -2.121 -5.586 1 72.88 4 SER B O 1
ATOM 2304 N N . HIS B 1 5 ? -33.562 -4.16 -6.031 1 77 5 HIS B N 1
ATOM 2305 C CA . HIS B 1 5 ? -32.25 -4.801 -6.117 1 77 5 HIS B CA 1
ATOM 2306 C C . HIS B 1 5 ? -31.406 -4.18 -7.219 1 77 5 HIS B C 1
ATOM 2308 O O . HIS B 1 5 ? -30.188 -3.994 -7.051 1 77 5 HIS B O 1
ATOM 2314 N N . ALA B 1 6 ? -32.062 -3.842 -8.312 1 77.88 6 ALA B N 1
ATOM 2315 C CA . ALA B 1 6 ? -31.375 -3.225 -9.438 1 77.88 6 ALA B CA 1
ATOM 2316 C C . ALA B 1 6 ? -30.812 -1.859 -9.055 1 77.88 6 ALA B C 1
ATOM 2318 O O . ALA B 1 6 ? -29.703 -1.5 -9.461 1 77.88 6 ALA B O 1
ATOM 2319 N N . GLN B 1 7 ? -31.594 -1.198 -8.305 1 83.25 7 GLN B N 1
ATOM 2320 C CA . GLN B 1 7 ? -31.141 0.118 -7.859 1 83.25 7 GLN B CA 1
ATOM 2321 C C . GLN B 1 7 ? -29.969 0.004 -6.887 1 83.25 7 GLN B C 1
ATOM 2323 O O . GLN B 1 7 ? -29.016 0.769 -6.977 1 83.25 7 GLN B O 1
ATOM 2328 N N . LEU B 1 8 ? -30 -0.945 -6 1 82.12 8 LEU B N 1
ATOM 2329 C CA . LEU B 1 8 ? -28.906 -1.168 -5.055 1 82.12 8 LEU B CA 1
ATOM 2330 C C . LEU B 1 8 ? -27.641 -1.617 -5.781 1 82.12 8 LEU B C 1
ATOM 2332 O O . LEU B 1 8 ? -26.547 -1.201 -5.426 1 82.12 8 LEU B O 1
ATOM 2336 N N . LYS B 1 9 ? -27.797 -2.43 -6.785 1 85.19 9 LYS B N 1
ATOM 2337 C CA . LYS B 1 9 ? -26.672 -2.906 -7.59 1 85.19 9 LYS B CA 1
ATOM 2338 C C . LYS B 1 9 ? -26.016 -1.755 -8.336 1 85.19 9 LYS B C 1
ATOM 2340 O O . LYS B 1 9 ? -24.781 -1.686 -8.414 1 85.19 9 LYS B O 1
ATOM 2345 N N . ALA B 1 10 ? -26.891 -0.907 -8.883 1 87 10 ALA B N 1
ATOM 2346 C CA . ALA B 1 10 ? -26.359 0.254 -9.602 1 87 10 ALA B CA 1
ATOM 2347 C C . ALA B 1 10 ? -25.594 1.178 -8.664 1 87 10 ALA B C 1
ATOM 2349 O O . ALA B 1 10 ? -24.469 1.586 -8.969 1 87 10 ALA B O 1
ATOM 2350 N N . PHE B 1 11 ? -26.156 1.461 -7.543 1 89.81 11 PHE B N 1
ATOM 2351 C CA . PHE B 1 11 ? -25.484 2.275 -6.539 1 89.81 11 PHE B CA 1
ATOM 2352 C C . PHE B 1 11 ? -24.156 1.66 -6.152 1 89.81 11 PHE B C 1
ATOM 2354 O O . PHE B 1 11 ? -23.125 2.34 -6.168 1 89.81 11 PHE B O 1
ATOM 2361 N N . HIS B 1 12 ? -24.234 0.394 -5.797 1 85.94 12 HIS B N 1
ATOM 2362 C CA . HIS B 1 12 ? -23.047 -0.319 -5.336 1 85.94 12 HIS B CA 1
ATOM 2363 C C . HIS B 1 12 ? -21.922 -0.256 -6.367 1 85.94 12 HIS B C 1
ATOM 2365 O O . HIS B 1 12 ? -20.766 0.03 -6.027 1 85.94 12 HIS B O 1
ATOM 2371 N N . ALA B 1 13 ? -22.203 -0.443 -7.586 1 86.25 13 ALA B N 1
ATOM 2372 C CA . ALA B 1 13 ? -21.219 -0.446 -8.656 1 86.25 13 ALA B CA 1
ATOM 2373 C C . ALA B 1 13 ? -20.578 0.928 -8.812 1 86.25 13 ALA B C 1
ATOM 2375 O O . ALA B 1 13 ? -19.344 1.036 -8.93 1 86.25 13 ALA B O 1
ATOM 2376 N N . VAL B 1 14 ? -21.422 1.928 -8.75 1 88.94 14 VAL B N 1
ATOM 2377 C CA . VAL B 1 14 ? -20.891 3.281 -8.891 1 88.94 14 VAL B CA 1
ATOM 2378 C C . VAL B 1 14 ? -19.984 3.607 -7.703 1 88.94 14 VAL B C 1
ATOM 2380 O O . VAL B 1 14 ? -18.922 4.223 -7.867 1 88.94 14 VAL B O 1
ATOM 2383 N N . ALA B 1 15 ? -20.422 3.199 -6.574 1 85.12 15 ALA B N 1
ATOM 2384 C CA . ALA B 1 15 ? -19.672 3.48 -5.352 1 85.12 15 ALA B CA 1
ATOM 2385 C C . ALA B 1 15 ? -18.328 2.775 -5.363 1 85.12 15 ALA B C 1
ATOM 2387 O O . ALA B 1 15 ? -17.312 3.357 -4.969 1 85.12 15 ALA B O 1
ATOM 2388 N N . VAL B 1 16 ? -18.359 1.595 -5.777 1 80.44 16 VAL B N 1
ATOM 2389 C CA . VAL B 1 16 ? -17.156 0.75 -5.77 1 80.44 16 VAL B CA 1
ATOM 2390 C C . VAL B 1 16 ? -16.188 1.221 -6.844 1 80.44 16 VAL B C 1
ATOM 2392 O O . VAL B 1 16 ? -14.984 1.317 -6.602 1 80.44 16 VAL B O 1
ATOM 2395 N N . TYR B 1 17 ? -16.688 1.599 -7.992 1 79.31 17 TYR B N 1
ATOM 2396 C CA . TYR B 1 17 ? -15.82 1.877 -9.125 1 79.31 17 TYR B CA 1
ATOM 2397 C C . TYR B 1 17 ? -15.57 3.373 -9.266 1 79.31 17 TYR B C 1
ATOM 2399 O O . TYR B 1 17 ? -14.703 3.795 -10.047 1 79.31 17 TYR B O 1
ATOM 2407 N N . GLY B 1 18 ? -16.344 4.141 -8.516 1 80.81 18 GLY B N 1
ATOM 2408 C CA . GLY B 1 18 ? -16.141 5.578 -8.445 1 80.81 18 GLY B CA 1
ATOM 2409 C C . GLY B 1 18 ? -16.531 6.301 -9.727 1 80.81 18 GLY B C 1
ATOM 2410 O O . GLY B 1 18 ? -16.078 7.418 -9.977 1 80.81 18 GLY B O 1
ATOM 2411 N N . SER B 1 19 ? -17.203 5.598 -10.602 1 85.31 19 SER B N 1
ATOM 2412 C CA . SER B 1 19 ? -17.578 6.137 -11.906 1 85.31 19 SER B CA 1
ATOM 2413 C C . SER B 1 19 ? -18.875 5.496 -12.414 1 85.31 19 SER B C 1
ATOM 2415 O O . SER B 1 19 ? -19.031 4.277 -12.352 1 85.31 19 SER B O 1
ATOM 2417 N N . PHE B 1 20 ? -19.719 6.371 -12.953 1 88.75 20 PHE B N 1
ATOM 2418 C CA . PHE B 1 20 ? -20.969 5.875 -13.531 1 88.75 20 PHE B CA 1
ATOM 2419 C C . PHE B 1 20 ? -20.703 5.094 -14.812 1 88.75 20 PHE B C 1
ATOM 2421 O O . PHE B 1 20 ? -21.344 4.078 -15.07 1 88.75 20 PHE B O 1
ATOM 2428 N N . THR B 1 21 ? -19.703 5.547 -15.484 1 85.88 21 THR B N 1
ATOM 2429 C CA . THR B 1 21 ? -19.359 4.879 -16.734 1 85.88 21 THR B CA 1
ATOM 2430 C C . THR B 1 21 ? -18.734 3.506 -16.453 1 85.88 21 THR B C 1
ATOM 2432 O O . THR B 1 21 ? -19.125 2.514 -17.078 1 85.88 21 THR B O 1
ATOM 2435 N N . ARG B 1 22 ? -17.906 3.479 -15.547 1 83.81 22 ARG B N 1
ATOM 2436 C CA . ARG B 1 22 ? -17.266 2.209 -15.203 1 83.81 22 ARG B CA 1
ATOM 2437 C C . ARG B 1 22 ? -18.281 1.236 -14.609 1 83.81 22 ARG B C 1
ATOM 2439 O O . ARG B 1 22 ? -18.234 0.038 -14.891 1 83.81 22 ARG B O 1
ATOM 2446 N N . ALA B 1 23 ? -19.078 1.805 -13.789 1 87.69 23 ALA B N 1
ATOM 2447 C CA . ALA B 1 23 ? -20.141 0.989 -13.211 1 87.69 23 ALA B CA 1
ATOM 2448 C C . ALA B 1 23 ? -21.031 0.393 -14.297 1 87.69 23 ALA B C 1
ATOM 2450 O O . ALA B 1 23 ? -21.391 -0.786 -14.234 1 87.69 23 ALA B O 1
ATOM 2451 N N . ALA B 1 24 ? -21.344 1.138 -15.297 1 87.38 24 ALA B N 1
ATOM 2452 C CA . ALA B 1 24 ? -22.188 0.683 -16.391 1 87.38 24 ALA B CA 1
ATOM 2453 C C . ALA B 1 24 ? -21.531 -0.456 -17.172 1 87.38 24 ALA B C 1
ATOM 2455 O O . ALA B 1 24 ? -22.172 -1.465 -17.469 1 87.38 24 ALA B O 1
ATOM 2456 N N . GLU B 1 25 ? -20.312 -0.303 -17.406 1 81.44 25 GLU B N 1
ATOM 2457 C CA . GLU B 1 25 ? -19.547 -1.339 -18.094 1 81.44 25 GLU B CA 1
ATOM 2458 C C . GLU B 1 25 ? -19.562 -2.648 -17.312 1 81.44 25 GLU B C 1
ATOM 2460 O O . GLU B 1 25 ? -19.766 -3.719 -17.891 1 81.44 25 GLU B O 1
ATOM 2465 N N . ARG B 1 26 ? -19.5 -2.506 -16.016 1 79.12 26 ARG B N 1
ATOM 2466 C CA . ARG B 1 26 ? -19.422 -3.684 -15.164 1 79.12 26 ARG B CA 1
ATOM 2467 C C . ARG B 1 26 ? -20.781 -4.367 -15.039 1 79.12 26 ARG B C 1
ATOM 2469 O O . ARG B 1 26 ? -20.844 -5.59 -14.883 1 79.12 26 ARG B O 1
ATOM 2476 N N . LEU B 1 27 ? -21.797 -3.598 -15.141 1 80.69 27 LEU B N 1
ATOM 2477 C CA . LEU B 1 27 ? -23.141 -4.125 -14.961 1 80.69 27 LEU B CA 1
ATOM 2478 C C . LEU B 1 27 ? -23.766 -4.48 -16.297 1 80.69 27 LEU B C 1
ATOM 2480 O O . LEU B 1 27 ? -24.906 -4.961 -16.359 1 80.69 27 LEU B O 1
ATOM 2484 N N . PHE B 1 28 ? -22.969 -4.234 -17.422 1 80.5 28 PHE B N 1
ATOM 2485 C CA . PHE B 1 28 ? -23.469 -4.457 -18.766 1 80.5 28 PHE B CA 1
ATOM 2486 C C . PHE B 1 28 ? -24.75 -3.666 -19 1 80.5 28 PHE B C 1
ATOM 2488 O O . PHE B 1 28 ? -25.75 -4.207 -19.5 1 80.5 28 PHE B O 1
ATOM 2495 N N . LEU B 1 29 ? -24.719 -2.447 -18.516 1 83.25 29 LEU B N 1
ATOM 2496 C CA . LEU B 1 29 ? -25.781 -1.465 -18.719 1 83.25 29 LEU B CA 1
ATOM 2497 C C . LEU B 1 29 ? -25.234 -0.199 -19.375 1 83.25 29 LEU B C 1
ATOM 2499 O O . LEU B 1 29 ? -24.016 -0.028 -19.484 1 83.25 29 LEU B O 1
ATOM 2503 N N . THR B 1 30 ? -26.078 0.582 -19.969 1 85.06 30 THR B N 1
ATOM 2504 C CA . THR B 1 30 ? -25.672 1.894 -20.453 1 85.06 30 THR B CA 1
ATOM 2505 C C . THR B 1 30 ? -25.484 2.865 -19.297 1 85.06 30 THR B C 1
ATOM 2507 O O . THR B 1 30 ? -26.094 2.697 -18.234 1 85.06 30 THR B O 1
ATOM 2510 N N . GLN B 1 31 ? -24.562 3.709 -19.484 1 88.94 31 GLN B N 1
ATOM 2511 C CA . GLN B 1 31 ? -24.312 4.699 -18.453 1 88.94 31 GLN B CA 1
ATOM 2512 C C . GLN B 1 31 ? -25.578 5.461 -18.078 1 88.94 31 GLN B C 1
ATOM 2514 O O . GLN B 1 31 ? -25.875 5.656 -16.906 1 88.94 31 GLN B O 1
ATOM 2519 N N . PRO B 1 32 ? -26.453 5.879 -19.031 1 91.06 32 PRO B N 1
ATOM 2520 C CA . PRO B 1 32 ? -27.703 6.535 -18.656 1 91.06 32 PRO B CA 1
ATOM 2521 C C . PRO B 1 32 ? -28.609 5.641 -17.812 1 91.06 32 PRO B C 1
ATOM 2523 O O . PRO B 1 32 ? -29.297 6.121 -16.891 1 91.06 32 PRO B O 1
ATOM 2526 N N . ALA B 1 33 ? -28.594 4.355 -18.031 1 86.62 33 ALA B N 1
ATOM 2527 C CA . ALA B 1 33 ? -29.406 3.412 -17.266 1 86.62 33 ALA B CA 1
ATOM 2528 C C . ALA B 1 33 ? -28.938 3.348 -15.812 1 86.62 33 ALA B C 1
ATOM 2530 O O . ALA B 1 33 ? -29.766 3.375 -14.898 1 86.62 33 ALA B O 1
ATOM 2531 N N . VAL B 1 34 ? -27.625 3.254 -15.656 1 91.62 34 VAL B N 1
ATOM 2532 C CA . VAL B 1 34 ? -27.062 3.227 -14.305 1 91.62 34 VAL B CA 1
ATOM 2533 C C . VAL B 1 34 ? -27.375 4.539 -13.594 1 91.62 34 VAL B C 1
ATOM 2535 O O . VAL B 1 34 ? -27.75 4.543 -12.422 1 91.62 34 VAL B O 1
ATOM 2538 N N . SER B 1 35 ? -27.172 5.629 -14.273 1 92.19 35 SER B N 1
ATOM 2539 C CA . SER B 1 35 ? -27.453 6.945 -13.711 1 92.19 35 SER B CA 1
ATOM 2540 C C . SER B 1 35 ? -28.922 7.07 -13.305 1 92.19 35 SER B C 1
ATOM 2542 O O . SER B 1 35 ? -29.234 7.594 -12.227 1 92.19 35 SER B O 1
ATOM 2544 N N . ASP B 1 36 ? -29.766 6.562 -14.133 1 90.75 36 ASP B N 1
ATOM 2545 C CA . ASP B 1 36 ? -31.203 6.605 -13.867 1 90.75 36 ASP B CA 1
ATOM 2546 C C . ASP B 1 36 ? -31.562 5.773 -12.641 1 90.75 36 ASP B C 1
ATOM 2548 O O . ASP B 1 36 ? -32.375 6.184 -11.828 1 90.75 36 ASP B O 1
ATOM 2552 N N . GLN B 1 37 ? -31 4.621 -12.555 1 88.62 37 GLN B N 1
ATOM 2553 C CA . GLN B 1 37 ? -31.25 3.748 -11.414 1 88.62 37 GLN B CA 1
ATOM 2554 C C . GLN B 1 37 ? -30.844 4.43 -10.109 1 88.62 37 GLN B C 1
ATOM 2556 O O . GLN B 1 37 ? -31.578 4.375 -9.117 1 88.62 37 GLN B O 1
ATOM 2561 N N . VAL B 1 38 ? -29.734 5.062 -10.117 1 91.06 38 VAL B N 1
ATOM 2562 C CA . VAL B 1 38 ? -29.234 5.742 -8.922 1 91.06 38 VAL B CA 1
ATOM 2563 C C . VAL B 1 38 ? -30.141 6.934 -8.602 1 91.06 38 VAL B C 1
ATOM 2565 O O . VAL B 1 38 ? -30.484 7.156 -7.438 1 91.06 38 VAL B O 1
ATOM 2568 N N . ARG B 1 39 ? -30.469 7.652 -9.578 1 90.81 39 ARG B N 1
ATOM 2569 C CA . ARG B 1 39 ? -31.359 8.797 -9.406 1 90.81 39 ARG B CA 1
ATOM 2570 C C . ARG B 1 39 ? -32.688 8.375 -8.805 1 90.81 39 ARG B C 1
ATOM 2572 O O . ARG B 1 39 ? -33.188 9.023 -7.887 1 90.81 39 ARG B O 1
ATOM 2579 N N . LYS B 1 40 ? -33.219 7.367 -9.336 1 87.06 40 LYS B N 1
ATOM 2580 C CA . LYS B 1 40 ? -34.5 6.867 -8.836 1 87.06 40 LYS B CA 1
ATOM 2581 C C . LYS B 1 40 ? -34.406 6.441 -7.371 1 87.06 40 LYS B C 1
ATOM 2583 O O . LYS B 1 40 ? -35.312 6.664 -6.586 1 87.06 40 LYS B O 1
ATOM 2588 N N . LEU B 1 41 ? -33.344 5.762 -7.07 1 84.31 41 LEU B N 1
ATOM 2589 C CA . LEU B 1 41 ? -33.094 5.367 -5.691 1 84.31 41 LEU B CA 1
ATOM 2590 C C . LEU B 1 41 ? -33.031 6.59 -4.781 1 84.31 41 LEU B C 1
ATOM 2592 O O . LEU B 1 41 ? -33.656 6.609 -3.719 1 84.31 41 LEU B O 1
ATOM 2596 N N . GLU B 1 42 ? -32.312 7.621 -5.199 1 88.44 42 GLU B N 1
ATOM 2597 C CA . GLU B 1 42 ? -32.156 8.859 -4.434 1 88.44 42 GLU B CA 1
ATOM 2598 C C . GLU B 1 42 ? -33.5 9.586 -4.316 1 88.44 42 GLU B C 1
ATOM 2600 O O . GLU B 1 42 ? -33.875 10.055 -3.234 1 88.44 42 GLU B O 1
ATOM 2605 N N . GLU B 1 43 ? -34.219 9.695 -5.371 1 84.5 43 GLU B N 1
ATOM 2606 C CA . GLU B 1 43 ? -35.5 10.375 -5.402 1 84.5 43 GLU B CA 1
ATOM 2607 C C . GLU B 1 43 ? -36.531 9.664 -4.531 1 84.5 43 GLU B C 1
ATOM 2609 O O . GLU B 1 43 ? -37.281 10.305 -3.795 1 84.5 43 GLU B O 1
ATOM 2614 N N . ARG B 1 44 ? -36.531 8.422 -4.676 1 77.38 44 ARG B N 1
ATOM 2615 C CA . ARG B 1 44 ? -37.5 7.625 -3.93 1 77.38 44 ARG B CA 1
ATOM 2616 C C . ARG B 1 44 ? -37.375 7.855 -2.43 1 77.38 44 ARG B C 1
ATOM 2618 O O . ARG B 1 44 ? -38.344 7.914 -1.708 1 77.38 44 ARG B O 1
ATOM 2625 N N . TYR B 1 45 ? -36.219 7.93 -1.972 1 77.5 45 TYR B N 1
ATOM 2626 C CA . TYR B 1 45 ? -36 8.016 -0.535 1 77.5 45 TYR B CA 1
ATOM 2627 C C . TYR B 1 45 ? -35.625 9.445 -0.131 1 77.5 45 TYR B C 1
ATOM 2629 O O . TYR B 1 45 ? -35.406 9.719 1.049 1 77.5 45 TYR B O 1
ATOM 2637 N N . GLY B 1 46 ? -35.562 10.336 -1.11 1 80.31 46 GLY B N 1
ATOM 2638 C CA . GLY B 1 46 ? -35.281 11.734 -0.833 1 80.31 46 GLY B CA 1
ATOM 2639 C C . GLY B 1 46 ? -33.906 11.969 -0.272 1 80.31 46 GLY B C 1
ATOM 2640 O O . GLY B 1 46 ? -33.719 12.75 0.668 1 80.31 46 GLY B O 1
ATOM 2641 N N . VAL B 1 47 ? -32.969 11.148 -0.779 1 80.25 47 VAL B N 1
ATOM 2642 C CA . VAL B 1 47 ? -31.594 11.258 -0.265 1 80.25 47 VAL B CA 1
ATOM 2643 C C . VAL B 1 47 ? -30.625 11.477 -1.421 1 80.25 47 VAL B C 1
ATOM 2645 O O . VAL B 1 47 ? -31 11.32 -2.588 1 80.25 47 VAL B O 1
ATOM 2648 N N . LEU B 1 48 ? -29.438 11.938 -1.081 1 85.19 48 LEU B N 1
ATOM 2649 C CA . LEU B 1 48 ? -28.297 11.992 -1.997 1 85.19 48 LEU B CA 1
ATOM 2650 C C . LEU B 1 48 ? -27.219 11 -1.583 1 85.19 48 LEU B C 1
ATOM 2652 O O . LEU B 1 48 ? -26.766 11.008 -0.436 1 85.19 48 LEU B O 1
ATOM 2656 N N . LEU B 1 49 ? -26.938 10.188 -2.564 1 86 49 LEU B N 1
ATOM 2657 C CA . LEU B 1 49 ? -25.953 9.148 -2.262 1 86 49 LEU B CA 1
ATOM 2658 C C . LEU B 1 49 ? -24.594 9.5 -2.844 1 86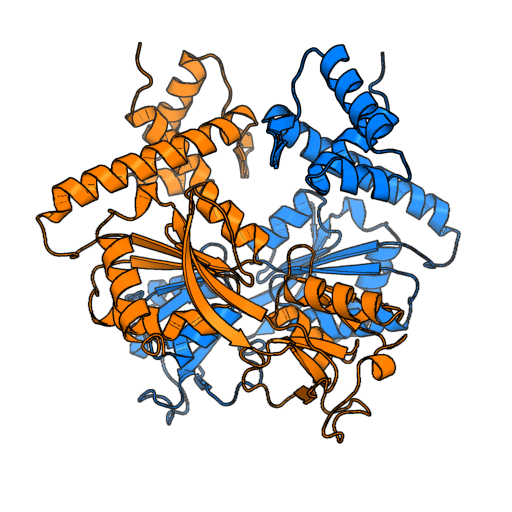 49 LEU B C 1
ATOM 2660 O O . LEU B 1 49 ? -23.562 8.977 -2.396 1 86 49 LEU B O 1
ATOM 2664 N N . PHE B 1 50 ? -24.641 10.305 -3.898 1 88.88 50 PHE B N 1
ATOM 2665 C CA . PHE B 1 50 ? -23.422 10.742 -4.555 1 88.88 50 PHE B CA 1
ATOM 2666 C C . PHE B 1 50 ? -23.375 12.258 -4.684 1 88.88 50 PHE B C 1
ATOM 2668 O O . PHE B 1 50 ? -24.406 12.891 -4.941 1 88.88 50 PHE B O 1
ATOM 2675 N N . HIS B 1 51 ? -22.141 12.773 -4.363 1 80.69 51 HIS B N 1
ATOM 2676 C CA . HIS B 1 51 ? -21.844 14.133 -4.789 1 80.69 51 HIS B CA 1
ATOM 2677 C C . HIS B 1 51 ? -21.156 14.148 -6.156 1 80.69 51 HIS B C 1
ATOM 2679 O O . HIS B 1 51 ? -20.094 13.539 -6.332 1 80.69 51 HIS B O 1
ATOM 2685 N N . ARG B 1 52 ? -21.953 14.711 -7.055 1 74.56 52 ARG B N 1
ATOM 2686 C CA . ARG B 1 52 ? -21.469 14.688 -8.43 1 74.56 52 ARG B CA 1
ATOM 2687 C C . ARG B 1 52 ? -20.953 16.062 -8.852 1 74.56 52 ARG B C 1
ATOM 2689 O O . ARG B 1 52 ? -21.625 17.078 -8.641 1 74.56 52 ARG B O 1
ATOM 2696 N N . ASN B 1 53 ? -19.688 16.203 -8.977 1 65.06 53 ASN B N 1
ATOM 2697 C CA . ASN B 1 53 ? -19.156 17.375 -9.688 1 65.06 53 ASN B CA 1
ATOM 2698 C C . ASN B 1 53 ? -18.594 16.984 -11.055 1 65.06 53 ASN B C 1
ATOM 2700 O O . ASN B 1 53 ? -18.578 15.812 -11.414 1 65.06 53 ASN B O 1
ATOM 2704 N N . LYS B 1 54 ? -18.438 17.953 -12.008 1 60.06 54 LYS B N 1
ATOM 2705 C CA . LYS B 1 54 ? -18.031 17.719 -13.391 1 60.06 54 LYS B CA 1
ATOM 2706 C C . LYS B 1 54 ? -16.844 16.766 -13.445 1 60.06 54 LYS B C 1
ATOM 2708 O O . LYS B 1 54 ? -16.672 16.016 -14.422 1 60.06 54 LYS B O 1
ATOM 2713 N N . ARG B 1 55 ? -16.141 16.562 -12.422 1 58.62 55 ARG B N 1
ATOM 2714 C CA . ARG B 1 55 ? -14.867 15.859 -12.57 1 58.62 55 ARG B CA 1
ATOM 2715 C C . ARG B 1 55 ? -14.82 14.625 -11.68 1 58.62 55 ARG B C 1
ATOM 2717 O O . ARG B 1 55 ? -14 13.734 -11.891 1 58.62 55 ARG B O 1
ATOM 2724 N N . SER B 1 56 ? -15.711 14.562 -10.641 1 67.06 56 SER B N 1
ATOM 2725 C CA . SER B 1 56 ? -15.539 13.422 -9.75 1 67.06 56 SER B CA 1
ATOM 2726 C C . SER B 1 56 ? -16.859 13.008 -9.125 1 67.06 56 SER B C 1
ATOM 2728 O O . SER B 1 56 ? -17.781 13.812 -9.008 1 67.06 56 SER B O 1
ATOM 2730 N N . VAL B 1 57 ? -17.047 11.641 -9.016 1 78.5 57 VAL B N 1
ATOM 2731 C CA . VAL B 1 57 ? -18.156 11.047 -8.289 1 78.5 57 VAL B CA 1
ATOM 2732 C C . VAL B 1 57 ? -17.688 10.602 -6.902 1 78.5 57 VAL B C 1
ATOM 2734 O O . VAL B 1 57 ? -16.766 9.789 -6.781 1 78.5 57 VAL B O 1
ATOM 2737 N N . ARG B 1 58 ? -18.219 11.375 -5.953 1 80.31 58 ARG B N 1
ATOM 2738 C CA . ARG B 1 58 ? -17.875 11 -4.582 1 80.31 58 ARG B CA 1
ATOM 2739 C C . ARG B 1 58 ? -19.109 10.602 -3.789 1 80.31 58 ARG B C 1
ATOM 2741 O O . ARG B 1 58 ? -20.188 11.172 -3.975 1 80.31 58 ARG B O 1
ATOM 2748 N N . LEU B 1 59 ? -18.922 9.617 -2.918 1 80.88 59 LEU B N 1
ATOM 2749 C CA . LEU B 1 59 ? -20.016 9.148 -2.072 1 80.88 59 LEU B CA 1
ATOM 2750 C C . LEU B 1 59 ? -20.391 10.211 -1.046 1 80.88 59 LEU B C 1
ATOM 2752 O O . LEU B 1 59 ? -19.531 10.883 -0.492 1 80.88 59 LEU B O 1
ATOM 2756 N N . SER B 1 60 ? -21.75 10.398 -0.891 1 77.5 60 SER B N 1
ATOM 2757 C CA . SER B 1 60 ? -22.219 11.109 0.296 1 77.5 60 SER B CA 1
ATOM 2758 C C . SER B 1 60 ? -22 10.281 1.557 1 77.5 60 SER B C 1
ATOM 2760 O O . SER B 1 60 ? -21.562 9.133 1.481 1 77.5 60 SER B O 1
ATOM 2762 N N . GLU B 1 61 ? -22.375 10.852 2.633 1 65.88 61 GLU B N 1
ATOM 2763 C CA . GLU B 1 61 ? -22.281 10.109 3.883 1 65.88 61 GLU B CA 1
ATOM 2764 C C . GLU B 1 61 ? -23.219 8.898 3.871 1 65.88 61 GLU B C 1
ATOM 2766 O O . GLU B 1 61 ? -22.828 7.797 4.258 1 65.88 61 GLU B O 1
ATOM 2771 N N . LEU B 1 62 ? -24.391 9.211 3.582 1 72.5 62 LEU B N 1
ATOM 2772 C CA . LEU B 1 62 ? -25.359 8.125 3.473 1 72.5 62 LEU B CA 1
ATOM 2773 C C . LEU B 1 62 ? -24.938 7.113 2.414 1 72.5 62 LEU B C 1
ATOM 2775 O O . LEU B 1 62 ? -25.156 5.91 2.574 1 72.5 62 LEU B O 1
ATOM 2779 N N . GLY B 1 63 ? -24.297 7.613 1.406 1 80.5 63 GLY B N 1
ATOM 2780 C CA . GLY B 1 63 ? -23.75 6.73 0.385 1 80.5 63 GLY B CA 1
ATOM 2781 C C . GLY B 1 63 ? -22.703 5.781 0.918 1 80.5 63 GLY B C 1
ATOM 2782 O O . GLY B 1 63 ? -22.688 4.594 0.583 1 80.5 63 GLY B O 1
ATOM 2783 N N . GLU B 1 64 ? -21.906 6.23 1.762 1 75.5 64 GLU B N 1
ATOM 2784 C CA . GLU B 1 64 ? -20.875 5.398 2.365 1 75.5 64 GLU B CA 1
ATOM 2785 C C . GLU B 1 64 ? -21.484 4.312 3.25 1 75.5 64 GLU B C 1
ATOM 2787 O O . GLU B 1 64 ? -21.047 3.16 3.211 1 75.5 64 GLU B O 1
ATOM 2792 N N . ARG B 1 65 ? -22.438 4.695 4.02 1 70.88 65 ARG B N 1
ATOM 2793 C CA . ARG B 1 65 ? -23.125 3.73 4.875 1 70.88 65 ARG B CA 1
ATOM 2794 C C . ARG B 1 65 ? -23.844 2.676 4.047 1 70.88 65 ARG B C 1
ATOM 2796 O O . ARG B 1 65 ? -23.797 1.486 4.367 1 70.88 65 ARG B O 1
ATOM 2803 N N . LEU B 1 66 ? -24.484 3.178 3.066 1 79.5 66 LEU B N 1
ATOM 2804 C CA . LEU B 1 66 ? -25.188 2.242 2.201 1 79.5 66 LEU B CA 1
ATOM 2805 C C . LEU B 1 66 ? -24.219 1.312 1.49 1 79.5 66 LEU B C 1
ATOM 2807 O O . LEU B 1 66 ? -24.516 0.135 1.273 1 79.5 66 LEU B O 1
ATOM 2811 N N . LEU B 1 67 ? -23.078 1.858 1.188 1 81.19 67 LEU B N 1
ATOM 2812 C CA . LEU B 1 67 ? -22.062 1.023 0.55 1 81.19 67 LEU B CA 1
ATOM 2813 C C . LEU B 1 67 ? -21.641 -0.118 1.469 1 81.19 67 LEU B C 1
ATOM 2815 O O . LEU B 1 67 ? -21.516 -1.263 1.027 1 81.19 67 LEU B O 1
ATOM 2819 N N . ALA B 1 68 ? -21.5 0.147 2.688 1 70.31 68 ALA B N 1
ATOM 2820 C CA . ALA B 1 68 ? -21.156 -0.896 3.65 1 70.31 68 ALA B CA 1
ATOM 2821 C C . ALA B 1 68 ? -22.219 -1.986 3.688 1 70.31 68 ALA B C 1
ATOM 2823 O O . ALA B 1 68 ? -21.891 -3.176 3.756 1 70.31 68 ALA B O 1
ATOM 2824 N N . VAL B 1 69 ? -23.422 -1.572 3.672 1 70.12 69 VAL B N 1
ATOM 2825 C CA . VAL B 1 69 ? -24.531 -2.504 3.709 1 70.12 69 VAL B CA 1
ATOM 2826 C C . VAL B 1 69 ? -24.594 -3.305 2.41 1 70.12 69 VAL B C 1
ATOM 2828 O O . VAL B 1 69 ? -24.75 -4.527 2.434 1 70.12 69 VAL B O 1
ATOM 2831 N N . THR B 1 70 ? -24.406 -2.568 1.349 1 80.12 70 THR B N 1
ATOM 2832 C CA . THR B 1 70 ? -24.531 -3.262 0.071 1 80.12 70 THR B CA 1
ATOM 2833 C C . THR B 1 70 ? -23.344 -4.199 -0.154 1 80.12 70 THR B C 1
ATOM 2835 O O . THR B 1 70 ? -23.484 -5.246 -0.788 1 80.12 70 THR B O 1
ATOM 2838 N N . GLN B 1 71 ? -22.297 -3.846 0.368 1 76 71 GLN B N 1
ATOM 2839 C CA . GLN B 1 71 ? -21.141 -4.746 0.308 1 76 71 GLN B CA 1
ATOM 2840 C C . GLN B 1 71 ? -21.453 -6.082 0.974 1 76 71 GLN B C 1
ATOM 2842 O O . GLN B 1 71 ? -21.172 -7.145 0.413 1 76 71 GLN B O 1
ATOM 2847 N N . ARG B 1 72 ? -22 -6.035 2.125 1 69.19 72 ARG B N 1
ATOM 2848 C CA . ARG B 1 72 ? -22.406 -7.25 2.814 1 69.19 72 ARG B CA 1
ATOM 2849 C C . ARG B 1 72 ? -23.484 -7.992 2.025 1 69.19 72 ARG B C 1
ATOM 2851 O O . ARG B 1 72 ? -23.438 -9.219 1.888 1 69.19 72 ARG B O 1
ATOM 2858 N N . LEU B 1 73 ? -24.375 -7.223 1.564 1 65.94 73 LEU B N 1
ATOM 2859 C CA . LEU B 1 73 ? -25.469 -7.793 0.799 1 65.94 73 LEU B CA 1
ATOM 2860 C C . LEU B 1 73 ? -24.953 -8.562 -0.409 1 65.94 73 LEU B C 1
ATOM 2862 O O . LEU B 1 73 ? -25.312 -9.727 -0.609 1 65.94 73 LEU B O 1
ATOM 2866 N N . PHE B 1 74 ? -24.109 -7.961 -1.079 1 74.44 74 PHE B N 1
ATOM 2867 C CA . PHE B 1 74 ? -23.703 -8.594 -2.33 1 74.44 74 PHE B CA 1
ATOM 2868 C C . PHE B 1 74 ? -22.656 -9.664 -2.08 1 74.44 74 PHE B C 1
ATOM 2870 O O . PHE B 1 74 ? -22.484 -10.586 -2.887 1 74.44 74 PHE B O 1
ATOM 2877 N N . ALA B 1 75 ? -22.031 -9.578 -0.979 1 67.75 75 ALA B N 1
ATOM 2878 C CA . ALA B 1 75 ? -21.188 -10.703 -0.563 1 67.75 75 ALA B CA 1
ATOM 2879 C C . ALA B 1 75 ? -22.031 -11.945 -0.279 1 67.75 75 ALA B C 1
ATOM 2881 O O . ALA B 1 75 ? -21.656 -13.055 -0.657 1 67.75 75 ALA B O 1
ATOM 2882 N N . ILE B 1 76 ? -23.109 -11.695 0.367 1 62.69 76 ILE B N 1
ATOM 2883 C CA . ILE B 1 76 ? -24.016 -12.789 0.7 1 62.69 76 ILE B CA 1
ATOM 2884 C C . ILE B 1 76 ? -24.656 -13.336 -0.575 1 62.69 76 ILE B C 1
ATOM 2886 O O . ILE B 1 76 ? -24.812 -14.555 -0.73 1 62.69 76 ILE B 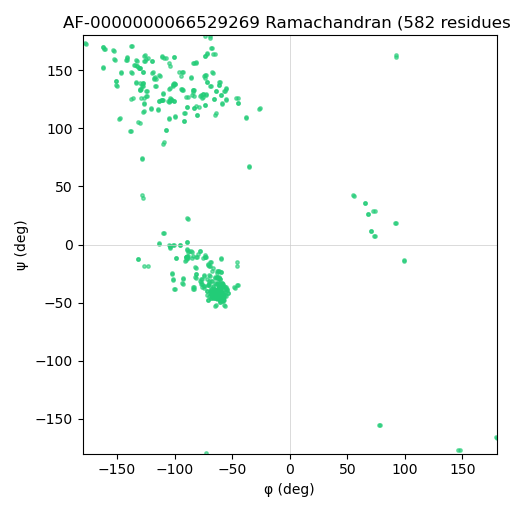O 1
ATOM 2890 N N . GLU B 1 77 ? -24.984 -12.445 -1.434 1 64.38 77 GLU B N 1
ATOM 2891 C CA . GLU B 1 77 ? -25.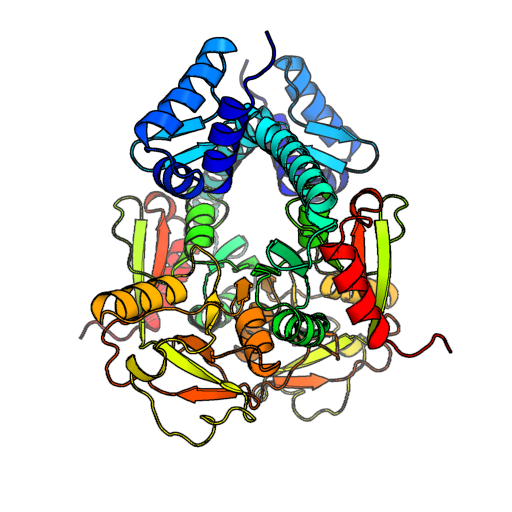531 -12.891 -2.713 1 64.38 77 GLU B CA 1
ATOM 2892 C C . GLU B 1 77 ? -24.531 -13.734 -3.484 1 64.38 77 GLU B C 1
ATOM 2894 O O . GLU B 1 77 ? -24.891 -14.758 -4.066 1 64.38 77 GLU B O 1
ATOM 2899 N N . ALA B 1 78 ? -23.359 -13.289 -3.482 1 65.69 78 ALA B N 1
ATOM 2900 C CA . ALA B 1 78 ? -22.297 -14.047 -4.141 1 65.69 78 ALA B CA 1
ATOM 2901 C C . ALA B 1 78 ? -22.125 -15.422 -3.496 1 65.69 78 ALA B C 1
ATOM 2903 O O . ALA B 1 78 ? -21.906 -16.406 -4.191 1 65.69 78 ALA B O 1
ATOM 2904 N N . GLU B 1 79 ? -22.281 -15.453 -2.295 1 61.69 79 GLU B N 1
ATOM 2905 C CA . GLU B 1 79 ? -22.219 -16.719 -1.575 1 61.69 79 GLU B CA 1
ATOM 2906 C C . GLU B 1 79 ? -23.344 -17.656 -2.018 1 61.69 79 GLU B C 1
ATOM 2908 O O . GLU B 1 79 ? -23.109 -18.844 -2.238 1 61.69 79 GLU B O 1
ATOM 2913 N N . ALA B 1 80 ? -24.469 -17.078 -2.092 1 57.81 80 ALA B N 1
ATOM 2914 C CA . ALA B 1 80 ? -25.609 -17.875 -2.537 1 57.81 80 ALA B CA 1
ATOM 2915 C C . ALA B 1 80 ? -25.391 -18.422 -3.943 1 57.81 80 ALA B C 1
ATOM 2917 O O . ALA B 1 80 ? -25.672 -19.594 -4.211 1 57.81 80 ALA B O 1
ATOM 2918 N N . GLU B 1 81 ? -24.969 -17.547 -4.734 1 60.59 81 GLU B N 1
ATOM 2919 C CA . GLU B 1 81 ? -24.688 -17.969 -6.105 1 60.59 81 GLU B CA 1
ATOM 2920 C C . GLU B 1 81 ? -23.641 -19.078 -6.145 1 60.59 81 GLU B C 1
ATOM 2922 O O . GLU B 1 81 ? -23.766 -20.031 -6.906 1 60.59 81 GLU B O 1
ATOM 2927 N N . GLU B 1 82 ? -22.656 -18.859 -5.371 1 59.47 82 GLU B N 1
ATOM 2928 C CA . GLU B 1 82 ? -21.609 -19.859 -5.285 1 59.47 82 GLU B CA 1
ATOM 2929 C C . GLU B 1 82 ? -22.156 -21.188 -4.773 1 59.47 82 GLU B C 1
ATOM 2931 O O . GLU B 1 82 ? -21.781 -22.25 -5.277 1 59.47 82 GLU B O 1
ATOM 2936 N N . LEU B 1 83 ? -22.938 -21.031 -3.818 1 54.22 83 LEU B N 1
ATOM 2937 C CA . LEU B 1 83 ? -23.562 -22.219 -3.258 1 54.22 83 LEU B CA 1
ATOM 2938 C C . LEU B 1 83 ? -24.406 -22.938 -4.305 1 54.22 83 LEU B C 1
ATOM 2940 O O . LEU B 1 83 ? -24.391 -24.172 -4.391 1 54.22 83 LEU B O 1
ATOM 2944 N N . LEU B 1 84 ? -25.094 -22.094 -4.922 1 53.31 84 LEU B N 1
ATOM 2945 C CA . LEU B 1 84 ? -25.969 -22.672 -5.938 1 53.31 84 LEU B CA 1
ATOM 2946 C C . LEU B 1 84 ? -25.172 -23.188 -7.129 1 53.31 84 LEU B C 1
ATOM 2948 O O . LEU B 1 84 ? -25.578 -24.141 -7.785 1 53.31 84 LEU B O 1
ATOM 2952 N N . SER B 1 85 ? -24.172 -22.406 -7.312 1 48.94 85 SER B N 1
ATOM 2953 C CA . SER B 1 85 ? -23.312 -22.828 -8.414 1 48.94 85 SER B CA 1
ATOM 2954 C C . SER B 1 85 ? -22.344 -23.922 -7.984 1 48.94 85 SER B C 1
ATOM 2956 O O . SER B 1 85 ? -21.672 -24.531 -8.82 1 48.94 85 SER B O 1
ATOM 2958 N N . ALA B 1 86 ? -22.094 -23.906 -6.699 1 48.19 86 ALA B N 1
ATOM 2959 C CA . ALA B 1 86 ? -21.188 -24.922 -6.148 1 48.19 86 ALA B CA 1
ATOM 2960 C C . ALA B 1 86 ? -21.516 -26.297 -6.703 1 48.19 86 ALA B C 1
ATOM 2962 O O . ALA B 1 86 ? -20.688 -27.219 -6.625 1 48.19 86 ALA B O 1
ATOM 2963 N N . SER B 1 87 ? -22.812 -26.578 -6.949 1 44.56 87 SER B N 1
ATOM 2964 C CA . SER B 1 87 ? -22.766 -27.859 -7.633 1 44.56 87 SER B CA 1
ATOM 2965 C C . SER B 1 87 ? -21.734 -27.859 -8.758 1 44.56 87 SER B C 1
ATOM 2967 O O . SER B 1 87 ? -21.281 -28.922 -9.195 1 44.56 87 SER B O 1
ATOM 2969 N N . SER B 1 88 ? -21.562 -26.812 -9.445 1 46.72 88 SER B N 1
ATOM 2970 C CA . SER B 1 88 ? -20.672 -26.781 -10.594 1 46.72 88 SER B CA 1
ATOM 2971 C C . SER B 1 88 ? -19.234 -26.531 -10.164 1 46.72 88 SER B C 1
ATOM 2973 O O . SER B 1 88 ? -18.984 -25.906 -9.125 1 46.72 88 SER B O 1
ATOM 2975 N N . ALA B 1 89 ? -18.188 -27.312 -10.625 1 57.84 89 ALA B N 1
ATOM 2976 C CA . ALA B 1 89 ? -16.734 -27.203 -10.609 1 57.84 89 ALA B CA 1
ATOM 2977 C C . ALA B 1 89 ? -16.281 -25.75 -10.531 1 57.84 89 ALA B C 1
ATOM 2979 O O . ALA B 1 89 ? -16.969 -24.859 -11.023 1 57.84 89 ALA B O 1
ATOM 2980 N N . LEU B 1 90 ? -15.516 -25.391 -9.312 1 69.5 90 LEU B N 1
ATOM 2981 C CA . LEU B 1 90 ? -14.852 -24.094 -9.188 1 69.5 90 LEU B CA 1
ATOM 2982 C C . LEU B 1 90 ? -14.305 -23.641 -10.539 1 69.5 90 LEU B C 1
ATOM 2984 O O . LEU B 1 90 ? -13.086 -23.641 -10.75 1 69.5 90 LEU B O 1
ATOM 2988 N N . GLN B 1 91 ? -15.211 -23.359 -11.438 1 74 91 GLN B N 1
ATOM 2989 C CA . GLN B 1 91 ? -14.773 -23.047 -12.797 1 74 91 GLN B CA 1
ATOM 2990 C C . GLN B 1 91 ? -14.578 -21.547 -12.992 1 74 91 GLN B C 1
ATOM 2992 O O . GLN B 1 91 ? -13.688 -21.125 -13.727 1 74 91 GLN B O 1
ATOM 2997 N N . THR B 1 92 ? -15.5 -20.75 -12.242 1 78.56 92 THR B N 1
ATOM 2998 C CA . THR B 1 92 ? -15.359 -19.297 -12.359 1 78.56 92 THR B CA 1
ATOM 2999 C C . THR B 1 92 ? -15.602 -18.625 -11.016 1 78.56 92 THR B C 1
ATOM 3001 O O . THR B 1 92 ? -16.078 -19.25 -10.07 1 78.56 92 THR B O 1
ATOM 3004 N N . GLY B 1 93 ? -15.18 -17.438 -10.805 1 84.75 93 GLY B N 1
ATOM 3005 C CA . GLY B 1 93 ? -15.359 -16.656 -9.594 1 84.75 93 GLY B CA 1
ATOM 3006 C C . GLY B 1 93 ? -14.203 -15.719 -9.305 1 84.75 93 GLY B C 1
ATOM 3007 O O . GLY B 1 93 ? -13.312 -15.555 -10.141 1 84.75 93 GLY B O 1
ATOM 3008 N N . THR B 1 94 ? -14.398 -15.078 -8.148 1 88.69 94 THR B N 1
ATOM 3009 C CA . THR B 1 94 ? -13.367 -14.141 -7.727 1 88.69 94 THR B CA 1
ATOM 3010 C C . THR B 1 94 ? -12.945 -14.414 -6.285 1 88.69 94 THR B C 1
ATOM 3012 O O . THR B 1 94 ? -13.789 -14.695 -5.43 1 88.69 94 THR B O 1
ATOM 3015 N N . LEU B 1 95 ? -11.695 -14.43 -6.07 1 94.06 95 LEU B N 1
ATOM 3016 C CA . LEU B 1 95 ? -11.117 -14.555 -4.734 1 94.06 95 LEU B CA 1
ATOM 3017 C C . LEU B 1 95 ? -10.242 -13.344 -4.414 1 94.06 95 LEU B C 1
ATOM 3019 O O . LEU B 1 95 ? -9.266 -13.078 -5.117 1 94.06 95 LEU B O 1
ATOM 3023 N N . THR B 1 96 ? -10.602 -12.602 -3.412 1 96.12 96 THR B N 1
ATOM 3024 C CA . THR B 1 96 ? -9.852 -11.414 -3.014 1 96.12 96 THR B CA 1
ATOM 3025 C C . THR B 1 96 ? -9.164 -11.625 -1.668 1 96.12 96 THR B C 1
ATOM 3027 O O . THR B 1 96 ? -9.82 -11.984 -0.685 1 96.12 96 THR B O 1
ATOM 3030 N N . LEU B 1 97 ? -7.875 -11.438 -1.649 1 98.25 97 LEU B N 1
ATOM 3031 C CA . LEU B 1 97 ? -7.102 -11.539 -0.417 1 98.25 97 LEU B CA 1
ATOM 3032 C C . LEU B 1 97 ? -6.523 -10.18 -0.024 1 98.25 97 LEU B C 1
ATOM 3034 O O . LEU B 1 97 ? -5.875 -9.516 -0.836 1 98.25 97 LEU B O 1
ATOM 3038 N N . ALA B 1 98 ? -6.82 -9.703 1.189 1 97.88 98 ALA B N 1
ATOM 3039 C CA . ALA B 1 98 ? -6.129 -8.562 1.779 1 97.88 98 ALA B CA 1
ATOM 3040 C C . ALA B 1 98 ? -4.906 -9.008 2.576 1 97.88 98 ALA B C 1
ATOM 3042 O O . ALA B 1 98 ? -5.039 -9.688 3.596 1 97.88 98 ALA B O 1
ATOM 3043 N N . VAL B 1 99 ? -3.748 -8.562 2.15 1 97.38 99 VAL B N 1
ATOM 3044 C CA . VAL B 1 99 ? -2.541 -9.18 2.688 1 97.38 99 VAL B CA 1
ATOM 3045 C C . VAL B 1 99 ? -1.578 -8.102 3.174 1 97.38 99 VAL B C 1
ATOM 3047 O O . VAL B 1 99 ? -1.342 -7.109 2.479 1 97.38 99 VAL B O 1
ATOM 3050 N N . ASP B 1 100 ? -1.075 -8.289 4.328 1 96.06 100 ASP B N 1
ATOM 3051 C CA . ASP B 1 100 ? -0.076 -7.352 4.832 1 96.06 100 ASP B CA 1
ATOM 3052 C C . ASP B 1 100 ? 1.312 -7.688 4.293 1 96.06 100 ASP B C 1
ATOM 3054 O O . ASP B 1 100 ? 2.174 -6.809 4.195 1 96.06 100 ASP B O 1
ATOM 3058 N N . ALA B 1 101 ? 1.584 -8.969 3.969 1 96.62 101 ALA B N 1
ATOM 3059 C CA . ALA B 1 101 ? 2.857 -9.438 3.434 1 96.62 101 ALA B CA 1
ATOM 3060 C C . ALA B 1 101 ? 2.639 -10.453 2.316 1 96.62 101 ALA B C 1
ATOM 3062 O O . ALA B 1 101 ? 2.584 -11.664 2.568 1 96.62 101 ALA B O 1
ATOM 3063 N N . PRO B 1 102 ? 2.691 -10 1.113 1 96.56 102 PRO B N 1
ATOM 3064 C CA . PRO B 1 102 ? 2.367 -10.875 -0.016 1 96.56 102 PRO B CA 1
ATOM 3065 C C . PRO B 1 102 ? 3.299 -12.078 -0.115 1 96.56 102 PRO B C 1
ATOM 3067 O O . PRO B 1 102 ? 2.875 -13.164 -0.537 1 96.56 102 PRO B O 1
ATOM 3070 N N . VAL B 1 103 ? 4.5 -12 0.326 1 95.88 103 VAL B N 1
ATOM 3071 C CA . VAL B 1 103 ? 5.516 -13.039 0.157 1 95.88 103 VAL B CA 1
ATOM 3072 C C . VAL B 1 103 ? 5.066 -14.32 0.854 1 95.88 103 VAL B C 1
ATOM 3074 O O . VAL B 1 103 ? 5.43 -15.422 0.434 1 95.88 103 VAL B O 1
ATOM 3077 N N . HIS B 1 104 ? 4.199 -14.227 1.799 1 96.06 104 HIS B N 1
ATOM 3078 C CA . HIS B 1 104 ? 3.879 -15.375 2.637 1 96.06 104 HIS B CA 1
ATOM 3079 C C . HIS B 1 104 ? 2.725 -16.188 2.049 1 96.06 104 HIS B C 1
ATOM 3081 O O . HIS B 1 104 ? 2.463 -17.312 2.482 1 96.06 104 HIS B O 1
ATOM 3087 N N . VAL B 1 105 ? 2.045 -15.656 1.032 1 96.62 105 VAL B N 1
ATOM 3088 C CA . VAL B 1 105 ? 0.855 -16.375 0.584 1 96.62 105 VAL B CA 1
ATOM 3089 C C . VAL B 1 105 ? 0.879 -16.516 -0.936 1 96.62 105 VAL B C 1
ATOM 3091 O O . VAL B 1 105 ? 0.153 -17.344 -1.5 1 96.62 105 VAL B O 1
ATOM 3094 N N . LEU B 1 106 ? 1.74 -15.82 -1.631 1 96.12 106 LEU B N 1
ATOM 3095 C CA . LEU B 1 106 ? 1.744 -15.812 -3.09 1 96.12 106 LEU B CA 1
ATOM 3096 C C . LEU B 1 106 ? 2.16 -17.172 -3.635 1 96.12 106 LEU B C 1
ATOM 3098 O O . LEU B 1 106 ? 1.656 -17.609 -4.672 1 96.12 106 LEU B O 1
ATOM 3102 N N . PRO B 1 107 ? 3.023 -17.953 -2.959 1 95.06 107 PRO B N 1
ATOM 3103 C CA . PRO B 1 107 ? 3.283 -19.312 -3.457 1 95.06 107 PRO B CA 1
ATOM 3104 C C . PRO B 1 107 ? 2.029 -20.172 -3.484 1 95.06 107 PRO B C 1
ATOM 3106 O O . PRO B 1 107 ? 1.81 -20.922 -4.445 1 95.06 107 PRO B O 1
ATOM 3109 N N . GLN B 1 108 ? 1.207 -20.078 -2.461 1 96 108 GLN B N 1
ATOM 3110 C CA . GLN B 1 108 ? -0.054 -20.812 -2.43 1 96 108 GLN B CA 1
ATOM 3111 C C . GLN B 1 108 ? -1.03 -20.266 -3.469 1 96 108 GLN B C 1
ATOM 3113 O O . GLN B 1 108 ? -1.762 -21.031 -4.102 1 96 108 GLN B O 1
ATOM 3118 N N . ILE B 1 109 ? -1.046 -18.969 -3.635 1 97.31 109 ILE B N 1
ATOM 3119 C CA . ILE B 1 109 ? -1.904 -18.344 -4.637 1 97.31 109 ILE B CA 1
ATOM 3120 C C . ILE B 1 109 ? -1.49 -18.812 -6.031 1 97.31 109 ILE B C 1
ATOM 3122 O O . ILE B 1 109 ? -2.342 -19.062 -6.887 1 97.31 109 ILE B O 1
ATOM 3126 N N . ALA B 1 110 ? -0.197 -18.922 -6.242 1 96.69 110 ALA B N 1
ATOM 3127 C CA . ALA B 1 110 ? 0.306 -19.406 -7.527 1 96.69 110 ALA B CA 1
ATOM 3128 C C . ALA B 1 110 ? -0.249 -20.797 -7.848 1 96.69 110 ALA B C 1
ATOM 3130 O O . ALA B 1 110 ? -0.73 -21.031 -8.961 1 96.69 110 ALA B O 1
ATOM 3131 N N . ARG B 1 111 ? -0.232 -21.641 -6.887 1 95.25 111 ARG B N 1
ATOM 3132 C CA . ARG B 1 111 ? -0.761 -22.984 -7.062 1 95.25 111 ARG B CA 1
ATOM 3133 C C . ARG B 1 111 ? -2.266 -22.953 -7.309 1 95.25 111 ARG B C 1
ATOM 3135 O O . ARG B 1 111 ? -2.783 -23.719 -8.125 1 95.25 111 ARG B O 1
ATOM 3142 N N . PHE B 1 112 ? -2.914 -22.156 -6.566 1 96.06 112 PHE B N 1
ATOM 3143 C CA . PHE B 1 112 ? -4.355 -22.016 -6.719 1 96.06 112 PHE B CA 1
ATOM 3144 C C . PHE B 1 112 ? -4.707 -21.547 -8.125 1 96.06 112 PHE B C 1
ATOM 3146 O O . PHE B 1 112 ? -5.617 -22.094 -8.758 1 96.06 112 PHE B O 1
ATOM 3153 N N . CYS B 1 113 ? -3.969 -20.5 -8.656 1 95 113 CYS B N 1
ATOM 3154 C CA . CYS B 1 113 ? -4.195 -19.984 -10 1 95 113 CYS B CA 1
ATOM 3155 C C . CYS B 1 113 ? -3.947 -21.062 -11.047 1 95 113 CYS B C 1
ATOM 3157 O O . CYS B 1 113 ? -4.633 -21.109 -12.07 1 95 113 CYS B O 1
ATOM 3159 N N . GLU B 1 114 ? -2.988 -21.875 -10.812 1 92.75 114 GLU B N 1
ATOM 3160 C CA . GLU B 1 114 ? -2.666 -22.969 -11.734 1 92.75 114 GLU B CA 1
ATOM 3161 C C . GLU B 1 114 ? -3.764 -24.016 -11.75 1 92.75 114 GLU B C 1
ATOM 3163 O O . GLU B 1 114 ? -4.152 -24.5 -12.82 1 92.75 114 GLU B O 1
ATOM 3168 N N . ARG B 1 115 ? -4.254 -24.344 -10.586 1 91.88 115 ARG B N 1
ATOM 3169 C CA . ARG B 1 115 ? -5.238 -25.406 -10.438 1 91.88 115 ARG B CA 1
ATOM 3170 C C . ARG B 1 115 ? -6.621 -24.938 -10.875 1 91.88 115 ARG B C 1
ATOM 3172 O O . ARG B 1 115 ? -7.414 -25.734 -11.391 1 91.88 115 ARG B O 1
ATOM 3179 N N . TYR B 1 116 ? -6.855 -23.703 -10.672 1 92.06 116 TYR B N 1
ATOM 3180 C CA . TYR B 1 116 ? -8.172 -23.141 -10.984 1 92.06 116 TYR B CA 1
ATOM 3181 C C . TYR B 1 116 ? -8.047 -21.906 -11.867 1 92.06 116 TYR B C 1
ATOM 3183 O O . TYR B 1 116 ? -8.383 -20.797 -11.445 1 92.06 116 TYR B O 1
ATOM 3191 N N . PRO B 1 117 ? -7.746 -22.062 -13.125 1 90.06 117 PRO B N 1
ATOM 3192 C CA . PRO B 1 117 ? -7.453 -20.953 -14.023 1 90.06 117 PRO B CA 1
ATOM 3193 C C . PRO B 1 117 ? -8.688 -20.094 -14.328 1 90.06 117 PRO B C 1
ATOM 3195 O O . PRO B 1 117 ? -8.555 -18.969 -14.812 1 90.06 117 PRO B O 1
ATOM 3198 N N . GLY B 1 118 ? -9.805 -20.547 -14.055 1 88.81 118 GLY B N 1
ATOM 3199 C CA . GLY B 1 118 ? -11.016 -19.797 -14.305 1 88.81 118 GLY B CA 1
ATOM 3200 C C . GLY B 1 118 ? -11.352 -18.828 -13.18 1 88.81 118 GLY B C 1
ATOM 3201 O O . GLY B 1 118 ? -12.234 -17.984 -13.328 1 88.81 118 GLY B O 1
ATOM 3202 N N . ILE B 1 119 ? -10.695 -18.922 -12.047 1 90.69 119 ILE B N 1
ATOM 3203 C CA . ILE B 1 119 ? -10.938 -18.047 -10.898 1 90.69 119 ILE B CA 1
ATOM 3204 C C . ILE B 1 119 ? -10.062 -16.797 -11.008 1 90.69 119 ILE B C 1
ATOM 3206 O O . ILE B 1 119 ? -8.852 -16.906 -11.242 1 90.69 119 ILE B O 1
ATOM 3210 N N . ALA B 1 120 ? -10.695 -15.633 -10.914 1 92.44 120 ALA B N 1
ATOM 3211 C CA . ALA B 1 120 ? -9.945 -14.383 -10.867 1 92.44 120 ALA B CA 1
ATOM 3212 C C . ALA B 1 120 ? -9.469 -14.078 -9.453 1 92.44 120 ALA B C 1
ATOM 3214 O O . ALA B 1 120 ? -10.281 -13.875 -8.547 1 92.44 120 ALA B O 1
ATOM 3215 N N . VAL B 1 121 ? -8.18 -14.023 -9.266 1 96.38 121 VAL B N 1
ATOM 3216 C CA . VAL B 1 121 ? -7.617 -13.773 -7.945 1 96.38 121 VAL B CA 1
ATOM 3217 C C . VAL B 1 121 ? -7.109 -12.336 -7.863 1 96.38 121 VAL B C 1
ATOM 3219 O O . VAL B 1 121 ? -6.445 -11.852 -8.781 1 96.38 121 VAL B O 1
ATOM 3222 N N . ARG B 1 122 ? -7.426 -11.656 -6.777 1 97.31 122 ARG B N 1
ATOM 3223 C CA . ARG B 1 122 ? -6.977 -10.297 -6.484 1 97.31 122 ARG B CA 1
ATOM 3224 C C . ARG B 1 122 ? -6.27 -10.234 -5.133 1 97.31 122 ARG B C 1
ATOM 3226 O O . ARG B 1 122 ? -6.762 -10.773 -4.141 1 97.31 122 ARG B O 1
ATOM 3233 N N . VAL B 1 123 ? -5.125 -9.594 -5.16 1 98.12 123 VAL B N 1
ATOM 3234 C CA . VAL B 1 123 ? -4.391 -9.375 -3.92 1 98.12 123 VAL B CA 1
ATOM 3235 C C . VAL B 1 123 ? -4.332 -7.875 -3.621 1 98.12 123 VAL B C 1
ATOM 3237 O O . VAL B 1 123 ? -3.768 -7.102 -4.398 1 98.12 123 VAL B O 1
ATOM 3240 N N . GLU B 1 124 ? -4.922 -7.543 -2.562 1 96.62 124 GLU B N 1
ATOM 3241 C CA . GLU B 1 124 ? -4.852 -6.18 -2.049 1 96.62 124 GLU B CA 1
ATOM 3242 C C . GLU B 1 124 ? -3.857 -6.078 -0.896 1 96.62 124 GLU B C 1
ATOM 3244 O O . GLU B 1 124 ? -3.816 -6.945 -0.024 1 96.62 124 GLU B O 1
ATOM 3249 N N . THR B 1 125 ? -3.123 -5 -0.958 1 96.31 125 THR B N 1
ATOM 3250 C CA . THR B 1 125 ? -2.064 -4.891 0.039 1 96.31 125 THR B CA 1
ATOM 3251 C C . THR B 1 125 ? -2.35 -3.75 1.01 1 96.31 125 THR B C 1
ATOM 3253 O O . THR B 1 125 ? -2.906 -2.721 0.62 1 96.31 125 THR B O 1
ATOM 3256 N N . GLY B 1 126 ? -1.98 -3.918 2.24 1 94.12 126 GLY B N 1
ATOM 3257 C CA . GLY B 1 126 ? -2.09 -2.986 3.352 1 94.12 126 GLY B CA 1
ATOM 3258 C C . GLY B 1 126 ? -1.489 -3.52 4.637 1 94.12 126 GLY B C 1
ATOM 3259 O O . GLY B 1 126 ? -1.068 -4.676 4.699 1 94.12 126 GLY B O 1
ATOM 3260 N N . ASN B 1 127 ? -1.444 -2.67 5.602 1 93.69 127 ASN B N 1
ATOM 3261 C CA . ASN B 1 127 ? -0.956 -3.178 6.883 1 93.69 127 ASN B CA 1
ATOM 3262 C C . ASN B 1 127 ? -1.988 -4.074 7.559 1 93.69 127 ASN B C 1
ATOM 3264 O O . ASN B 1 127 ? -3.047 -4.352 6.992 1 93.69 127 ASN B O 1
ATOM 3268 N N . THR B 1 128 ? -1.643 -4.566 8.68 1 93.12 128 THR B N 1
ATOM 3269 C CA . THR B 1 128 ? -2.465 -5.559 9.359 1 93.12 128 THR B CA 1
ATOM 3270 C C . THR B 1 128 ? -3.846 -4.996 9.68 1 93.12 128 THR B C 1
ATOM 3272 O O . THR B 1 128 ? -4.863 -5.641 9.422 1 93.12 128 THR B O 1
ATOM 3275 N N . ASP B 1 129 ? -3.928 -3.82 10.203 1 90.56 129 ASP B N 1
ATOM 3276 C CA . ASP B 1 129 ? -5.207 -3.217 10.562 1 90.56 129 ASP B CA 1
ATOM 3277 C C . ASP B 1 129 ? -6.07 -2.977 9.328 1 90.56 129 ASP B C 1
ATOM 3279 O O . ASP B 1 129 ? -7.273 -3.229 9.344 1 90.56 129 ASP B O 1
ATOM 3283 N N . GLU B 1 130 ? -5.465 -2.547 8.289 1 91.88 130 GLU B N 1
ATOM 3284 C CA . GLU B 1 130 ? -6.184 -2.301 7.039 1 91.88 130 GLU B CA 1
ATOM 3285 C C . GLU B 1 130 ? -6.723 -3.6 6.449 1 91.88 130 GLU B C 1
ATOM 3287 O O . GLU B 1 130 ? -7.855 -3.643 5.961 1 91.88 130 GLU B O 1
ATOM 3292 N N . SER B 1 131 ? -5.891 -4.586 6.492 1 95.94 131 SER B N 1
ATOM 3293 C CA . SER B 1 131 ? -6.309 -5.883 5.965 1 95.94 131 SER B CA 1
ATOM 3294 C C . SER B 1 131 ? -7.492 -6.441 6.746 1 95.94 131 SER B C 1
ATOM 3296 O O . SER B 1 131 ? -8.438 -6.973 6.16 1 95.94 131 SER B O 1
ATOM 3298 N N . LEU B 1 132 ? -7.406 -6.297 8.008 1 92.12 132 LEU B N 1
ATOM 3299 C CA . LEU B 1 132 ? -8.492 -6.77 8.859 1 92.12 132 LEU B CA 1
ATOM 3300 C C . LEU B 1 132 ? -9.766 -5.98 8.594 1 92.12 132 LEU B C 1
ATOM 3302 O O . LEU B 1 132 ? -10.859 -6.555 8.555 1 92.12 132 LEU B O 1
ATOM 3306 N N . GLN B 1 133 ? -9.625 -4.699 8.406 1 88.56 133 GLN B N 1
ATOM 3307 C CA . GLN B 1 133 ? -10.773 -3.846 8.117 1 88.56 133 GLN B CA 1
ATOM 3308 C C . GLN B 1 133 ? -11.43 -4.242 6.797 1 88.56 133 GLN B C 1
ATOM 3310 O O . GLN B 1 133 ? -12.656 -4.289 6.699 1 88.56 133 GLN B O 1
ATOM 3315 N N . ARG B 1 134 ? -10.641 -4.52 5.812 1 90.19 134 ARG B N 1
ATOM 3316 C CA . ARG B 1 134 ? -11.164 -4.938 4.52 1 90.19 134 ARG B CA 1
ATOM 3317 C C . ARG B 1 134 ? -11.93 -6.254 4.637 1 90.19 134 ARG B C 1
ATOM 3319 O O . ARG B 1 134 ? -12.938 -6.461 3.953 1 90.19 134 ARG B O 1
ATOM 3326 N N . LEU B 1 135 ? -11.5 -7.113 5.504 1 91.44 135 LEU B N 1
ATOM 3327 C CA . LEU B 1 135 ? -12.172 -8.383 5.73 1 91.44 135 LEU B CA 1
ATOM 3328 C C . LEU B 1 135 ? -13.531 -8.172 6.391 1 91.44 135 LEU B C 1
ATOM 3330 O O . LEU B 1 135 ? -14.547 -8.688 5.914 1 91.44 135 LEU B O 1
ATOM 3334 N N . PHE B 1 136 ? -13.539 -7.332 7.402 1 86.25 136 PHE B N 1
ATOM 3335 C CA . PHE B 1 136 ? -14.766 -7.098 8.164 1 86.25 136 PHE B CA 1
ATOM 3336 C C . PHE B 1 136 ? -15.781 -6.328 7.328 1 86.25 136 PHE B C 1
ATOM 3338 O O . PHE B 1 136 ? -16.984 -6.469 7.527 1 86.25 136 PHE B O 1
ATOM 3345 N N . SER B 1 137 ? -15.242 -5.574 6.391 1 77.81 137 SER B N 1
ATOM 3346 C CA . SER B 1 137 ? -16.125 -4.809 5.512 1 77.81 137 SER B CA 1
ATOM 3347 C C . SER B 1 137 ? -16.516 -5.613 4.281 1 77.81 137 SER B C 1
ATOM 3349 O O . SER B 1 137 ? -17.109 -5.078 3.342 1 77.81 137 SER B O 1
ATOM 3351 N N . TYR B 1 138 ? -16.094 -6.812 4.172 1 80.12 138 TYR B N 1
ATOM 3352 C CA . TYR B 1 138 ? -16.438 -7.762 3.119 1 80.12 138 TYR B CA 1
ATOM 3353 C C . TYR B 1 138 ? -15.852 -7.332 1.782 1 80.12 138 TYR B C 1
ATOM 3355 O O . TYR B 1 138 ? -16.391 -7.648 0.724 1 80.12 138 TYR B O 1
ATOM 3363 N N . GLN B 1 139 ? -14.773 -6.582 1.918 1 86 139 GLN B N 1
ATOM 3364 C CA . GLN B 1 139 ? -14.039 -6.18 0.722 1 86 139 GLN B CA 1
ATOM 3365 C C . GLN B 1 139 ? -12.984 -7.215 0.352 1 86 139 GLN B C 1
ATOM 3367 O O . GLN B 1 139 ? -12.391 -7.148 -0.73 1 86 139 GLN B O 1
ATOM 3372 N N . ALA B 1 140 ? -12.797 -8.141 1.258 1 94.31 140 ALA B N 1
ATOM 3373 C CA . ALA B 1 140 ? -11.891 -9.258 1.039 1 94.31 140 ALA B CA 1
ATOM 3374 C C . ALA B 1 140 ? -12.5 -10.562 1.553 1 94.31 140 ALA B C 1
ATOM 3376 O O . ALA B 1 140 ? -13.297 -10.555 2.494 1 94.31 140 ALA B O 1
ATOM 3377 N N . ASP B 1 141 ? -12.164 -11.609 0.9 1 93.44 141 ASP B N 1
ATOM 3378 C CA . ASP B 1 141 ? -12.633 -12.93 1.307 1 93.44 141 ASP B CA 1
ATOM 3379 C C . ASP B 1 141 ? -11.75 -13.516 2.406 1 93.44 141 ASP B C 1
ATOM 3381 O O . ASP B 1 141 ? -12.227 -14.258 3.268 1 93.44 141 ASP B O 1
ATOM 3385 N N . LEU B 1 142 ? -10.461 -13.242 2.285 1 97.56 142 LEU B N 1
ATOM 3386 C CA . LEU B 1 142 ? -9.445 -13.672 3.242 1 97.56 142 LEU B CA 1
ATOM 3387 C C . LEU B 1 142 ? -8.492 -12.523 3.568 1 97.56 142 LEU B C 1
ATOM 3389 O O . LEU B 1 142 ? -8.352 -11.586 2.779 1 97.56 142 LEU B O 1
ATOM 3393 N N . ALA B 1 143 ? -7.906 -12.617 4.746 1 98.06 143 ALA B N 1
ATOM 3394 C CA . ALA B 1 143 ? -6.887 -11.641 5.121 1 98.06 143 ALA B CA 1
ATOM 3395 C C . ALA B 1 143 ? -5.664 -12.336 5.715 1 98.06 143 ALA B C 1
ATOM 3397 O O . ALA B 1 143 ? -5.789 -13.344 6.414 1 98.06 143 ALA B O 1
ATOM 3398 N N . LEU B 1 144 ? -4.562 -11.891 5.371 1 98.12 144 LEU B N 1
ATOM 3399 C CA . LEU B 1 144 ? -3.311 -12.289 6.012 1 98.12 144 LEU B CA 1
ATOM 3400 C C . LEU B 1 144 ? -2.811 -11.195 6.953 1 98.12 144 LEU B C 1
ATOM 3402 O O . LEU B 1 144 ? -2.578 -10.062 6.531 1 98.12 144 LEU B O 1
ATOM 3406 N N . LEU B 1 145 ? -2.617 -11.555 8.195 1 96.94 145 LEU B N 1
ATOM 3407 C CA . LEU B 1 145 ? -2.336 -10.594 9.258 1 96.94 145 LEU B CA 1
ATOM 3408 C C . LEU B 1 145 ? -0.98 -10.875 9.898 1 96.94 145 LEU B C 1
ATOM 3410 O O . LEU B 1 145 ? -0.594 -12.031 10.062 1 96.94 145 LEU B O 1
ATOM 3414 N N . GLY B 1 146 ? -0.359 -9.82 10.328 1 96.19 146 GLY B N 1
ATOM 3415 C CA . GLY B 1 146 ? 0.954 -9.93 10.945 1 96.19 146 GLY B CA 1
ATOM 3416 C C . GLY B 1 146 ? 0.893 -10.172 12.438 1 96.19 146 GLY B C 1
ATOM 3417 O O . GLY B 1 146 ? 1.786 -9.75 13.18 1 96.19 146 GLY B O 1
ATOM 3418 N N . ARG B 1 147 ? -0.183 -10.664 12.906 1 93.31 147 ARG B N 1
ATOM 3419 C CA . ARG B 1 147 ? -0.342 -10.984 14.328 1 93.31 147 ARG B CA 1
ATOM 3420 C C . ARG B 1 147 ? -1.348 -12.109 14.523 1 93.31 147 ARG B C 1
ATOM 3422 O O . ARG B 1 147 ? -2.094 -12.453 13.609 1 93.31 147 ARG B O 1
ATOM 3429 N N . ASP B 1 148 ? -1.291 -12.594 15.727 1 92.12 148 ASP B N 1
ATOM 3430 C CA . ASP B 1 148 ? -2.35 -13.508 16.141 1 92.12 148 ASP B CA 1
ATOM 3431 C C . ASP B 1 148 ? -3.658 -12.766 16.391 1 92.12 148 ASP B C 1
ATOM 3433 O O . ASP B 1 148 ? -3.648 -11.609 16.812 1 92.12 148 ASP B O 1
ATOM 3437 N N . VAL B 1 149 ? -4.684 -13.438 16.016 1 89.25 149 VAL B N 1
ATOM 3438 C CA . VAL B 1 149 ? -5.988 -12.828 16.25 1 89.25 149 VAL B CA 1
ATOM 3439 C C . VAL B 1 149 ? -6.883 -13.797 17.016 1 89.25 149 VAL B C 1
ATOM 3441 O O . VAL B 1 149 ? -6.984 -14.977 16.641 1 89.25 149 VAL B O 1
ATOM 3444 N N . SER B 1 150 ? -7.406 -13.312 18.125 1 89.44 150 SER B N 1
ATOM 3445 C CA . SER B 1 150 ? -8.414 -14.055 18.875 1 89.44 150 SER B CA 1
ATOM 3446 C C . SER B 1 150 ? -9.781 -13.391 18.766 1 89.44 150 SER B C 1
ATOM 3448 O O . SER B 1 150 ? -10.086 -12.445 19.5 1 89.44 150 SER B O 1
ATOM 3450 N N . ASP B 1 151 ? -10.445 -13.703 17.828 1 90.81 151 ASP B N 1
ATOM 3451 C CA . ASP B 1 151 ? -11.781 -13.195 17.547 1 90.81 151 ASP B CA 1
ATOM 3452 C C . ASP B 1 151 ? -12.719 -14.32 17.109 1 90.81 151 ASP B C 1
ATOM 3454 O O . ASP B 1 151 ? -12.438 -15.031 16.141 1 90.81 151 ASP B O 1
ATOM 3458 N N . GLU B 1 152 ? -13.867 -14.469 17.781 1 88.69 152 GLU B N 1
ATOM 3459 C CA . GLU B 1 152 ? -14.781 -15.578 17.547 1 88.69 152 GLU B CA 1
ATOM 3460 C C . GLU B 1 152 ? -15.414 -15.477 16.156 1 88.69 152 GLU B C 1
ATOM 3462 O O . GLU B 1 152 ? -15.906 -16.469 15.617 1 88.69 152 GLU B O 1
ATOM 3467 N N . ARG B 1 153 ? -15.438 -14.391 15.672 1 91.44 153 ARG B N 1
ATOM 3468 C CA . ARG B 1 153 ? -16.031 -14.18 14.359 1 91.44 153 ARG B CA 1
ATOM 3469 C C . ARG B 1 153 ? -15.109 -14.68 13.25 1 91.44 153 ARG B C 1
ATOM 3471 O O . ARG B 1 153 ? -15.531 -14.805 12.094 1 91.44 153 ARG B O 1
ATOM 3478 N N . LEU B 1 154 ? -13.844 -14.992 13.625 1 95.19 154 LEU B N 1
ATOM 3479 C CA . LEU B 1 154 ? -12.844 -15.312 12.617 1 95.19 154 LEU B CA 1
ATOM 3480 C C . LEU B 1 154 ? -12.367 -16.75 12.758 1 95.19 154 LEU B C 1
ATOM 3482 O O . LEU B 1 154 ? -12.289 -17.281 13.875 1 95.19 154 LEU B O 1
ATOM 3486 N N . LEU B 1 155 ? -12.133 -17.359 11.648 1 94.56 155 LEU B N 1
ATOM 3487 C CA . LEU B 1 155 ? -11.305 -18.562 11.57 1 94.56 155 LEU B CA 1
ATOM 3488 C C . LEU B 1 155 ? -9.859 -18.203 11.242 1 94.56 155 LEU B C 1
ATOM 3490 O O . LEU B 1 155 ? -9.602 -17.375 10.359 1 94.56 155 LEU B O 1
ATOM 3494 N N . SER B 1 156 ? -8.977 -18.812 11.992 1 95.06 156 SER B N 1
ATOM 3495 C CA . SER B 1 156 ? -7.578 -18.422 11.852 1 95.06 156 SER B CA 1
ATOM 3496 C C . SER B 1 156 ? -6.684 -19.625 11.594 1 95.06 156 SER B C 1
ATOM 3498 O O . SER B 1 156 ? -6.898 -20.703 12.172 1 95.06 156 SER B O 1
ATOM 3500 N N . LEU B 1 157 ? -5.738 -19.453 10.703 1 94.38 157 LEU B N 1
ATOM 3501 C CA . LEU B 1 157 ? -4.676 -20.406 10.414 1 94.38 157 LEU B CA 1
ATOM 3502 C C . LEU B 1 157 ? -3.307 -19.734 10.508 1 94.38 157 LEU B C 1
ATOM 3504 O O . LEU B 1 157 ? -2.973 -18.891 9.68 1 94.38 157 LEU B O 1
ATOM 3508 N N . THR B 1 158 ? -2.504 -20.156 11.461 1 94.62 158 THR B N 1
ATOM 3509 C CA . THR B 1 158 ? -1.165 -19.594 11.602 1 94.62 158 THR B CA 1
ATOM 3510 C C . THR B 1 158 ? -0.218 -20.188 10.562 1 94.62 158 THR B C 1
ATOM 3512 O O . THR B 1 158 ? -0.085 -21.406 10.461 1 94.62 158 THR B O 1
ATOM 3515 N N . LEU B 1 159 ? 0.463 -19.328 9.836 1 94.62 159 LEU B N 1
ATOM 3516 C CA . LEU B 1 159 ? 1.313 -19.781 8.742 1 94.62 159 LEU B CA 1
ATOM 3517 C C . LEU B 1 159 ? 2.775 -19.828 9.18 1 94.62 159 LEU B C 1
ATOM 3519 O O . LEU B 1 159 ? 3.525 -20.719 8.75 1 94.62 159 LEU B O 1
ATOM 3523 N N . ARG B 1 160 ? 3.168 -18.875 9.953 1 93.94 160 ARG B N 1
ATOM 3524 C CA . ARG B 1 160 ? 4.582 -18.797 10.297 1 93.94 160 ARG B CA 1
ATOM 3525 C C . ARG B 1 160 ? 4.797 -17.938 11.547 1 93.94 160 ARG B C 1
ATOM 3527 O O . ARG B 1 160 ? 3.863 -17.297 12.023 1 93.94 160 ARG B O 1
ATOM 3534 N N . ASN B 1 161 ? 5.953 -17.953 12.109 1 94.81 161 ASN B N 1
ATOM 3535 C CA . ASN B 1 161 ? 6.457 -17.219 13.266 1 94.81 161 ASN B CA 1
ATOM 3536 C C . ASN B 1 161 ? 7.949 -16.922 13.133 1 94.81 161 ASN B C 1
ATOM 3538 O O . ASN B 1 161 ? 8.781 -17.812 13.25 1 94.81 161 ASN B O 1
ATOM 3542 N N . ASP B 1 162 ? 8.25 -15.641 12.898 1 96.56 162 ASP B N 1
ATOM 3543 C CA . ASP B 1 162 ? 9.625 -15.289 12.539 1 96.56 162 ASP B CA 1
ATOM 3544 C C . ASP B 1 162 ? 10.141 -14.141 13.406 1 96.56 162 ASP B C 1
ATOM 3546 O O . ASP B 1 162 ? 9.359 -13.32 13.891 1 96.56 162 ASP B O 1
ATOM 3550 N N . PRO B 1 163 ? 11.422 -14.086 13.617 1 96.75 163 PRO B N 1
ATOM 3551 C CA . PRO B 1 163 ? 11.984 -12.953 14.344 1 96.75 163 PRO B CA 1
ATOM 3552 C C . PRO B 1 163 ? 12.008 -11.672 13.516 1 96.75 163 PRO B C 1
ATOM 3554 O O . PRO B 1 163 ? 11.828 -11.719 12.297 1 96.75 163 PRO B O 1
ATOM 3557 N N . ILE B 1 164 ? 12.156 -10.547 14.219 1 96.62 164 ILE B N 1
ATOM 3558 C CA . ILE B 1 164 ? 12.406 -9.297 13.508 1 96.62 164 ILE B CA 1
ATOM 3559 C C . ILE B 1 164 ? 13.906 -9.055 13.406 1 96.62 164 ILE B C 1
ATOM 3561 O O . ILE B 1 164 ? 14.672 -9.477 14.281 1 96.62 164 ILE B O 1
ATOM 3565 N N . VAL B 1 165 ? 14.367 -8.438 12.406 1 98.25 165 VAL B N 1
ATOM 3566 C CA . VAL B 1 165 ? 15.758 -8.062 12.188 1 98.25 165 VAL B CA 1
ATOM 3567 C C . VAL B 1 165 ? 15.852 -6.574 11.867 1 98.25 165 VAL B C 1
ATOM 3569 O O . VAL B 1 165 ? 14.914 -5.992 11.32 1 98.25 165 VAL B O 1
ATOM 3572 N N . ALA B 1 166 ? 16.891 -6.004 12.25 1 98.69 166 ALA B N 1
ATOM 3573 C CA . ALA B 1 166 ? 17.234 -4.68 11.742 1 98.69 166 ALA B CA 1
ATOM 3574 C C . ALA B 1 166 ? 17.906 -4.773 10.367 1 98.69 166 ALA B C 1
ATOM 3576 O O . ALA B 1 166 ? 18.375 -5.844 9.977 1 98.69 166 ALA B O 1
ATOM 3577 N N . PHE B 1 167 ? 17.844 -3.703 9.578 1 98.69 167 PHE B N 1
ATOM 3578 C CA . PHE B 1 167 ? 18.594 -3.693 8.328 1 98.69 167 PHE B CA 1
ATOM 3579 C C . PHE B 1 167 ? 19.094 -2.291 8 1 98.69 167 PHE B C 1
ATOM 3581 O O . PHE B 1 167 ? 18.469 -1.3 8.398 1 98.69 167 PHE B O 1
ATOM 3588 N N . VAL B 1 168 ? 20.219 -2.25 7.383 1 98.69 168 VAL B N 1
ATOM 3589 C CA . VAL B 1 168 ? 20.891 -0.999 7.059 1 98.69 168 VAL B CA 1
ATOM 3590 C C . VAL B 1 168 ? 21.344 -1.019 5.602 1 98.69 168 VAL B C 1
ATOM 3592 O O . VAL B 1 168 ? 21.406 -2.08 4.977 1 98.69 168 VAL B O 1
ATOM 3595 N N . SER B 1 169 ? 21.547 0.195 5.078 1 98.25 169 SER B N 1
ATOM 3596 C CA . SER B 1 169 ? 22.188 0.263 3.762 1 98.25 169 SER B CA 1
ATOM 3597 C C . SER B 1 169 ? 23.609 -0.253 3.807 1 98.25 169 SER B C 1
ATOM 3599 O O . SER B 1 169 ? 24.219 -0.329 4.879 1 98.25 169 SER B O 1
ATOM 3601 N N . LEU B 1 170 ? 24.188 -0.544 2.658 1 96.5 170 LEU B N 1
ATOM 3602 C CA . LEU B 1 170 ? 25.547 -1.073 2.588 1 96.5 170 LEU B CA 1
ATOM 3603 C C . LEU B 1 170 ? 26.562 -0.006 2.973 1 96.5 170 LEU B C 1
ATOM 3605 O O . LEU B 1 170 ? 27.703 -0.326 3.309 1 96.5 170 LEU B O 1
ATOM 3609 N N . SER B 1 171 ? 26.172 1.228 2.928 1 95.38 171 SER B N 1
ATOM 3610 C CA . SER B 1 171 ? 27.078 2.32 3.27 1 95.38 171 SER B CA 1
ATOM 3611 C C . SER B 1 171 ? 27.016 2.639 4.762 1 95.38 171 SER B C 1
ATOM 3613 O O . SER B 1 171 ? 27.828 3.424 5.262 1 95.38 171 SER B O 1
ATOM 3615 N N . HIS B 1 172 ? 26.109 2.107 5.445 1 96.62 172 HIS B N 1
ATOM 3616 C CA . HIS B 1 172 ? 25.953 2.355 6.875 1 96.62 172 HIS B CA 1
ATOM 3617 C C . HIS B 1 172 ? 27.125 1.758 7.664 1 96.62 172 HIS B C 1
ATOM 3619 O O . HIS B 1 172 ? 27.625 0.684 7.32 1 96.62 172 HIS B O 1
ATOM 3625 N N . PRO B 1 173 ? 27.5 2.338 8.75 1 96.31 173 PRO B N 1
ATOM 3626 C CA . PRO B 1 173 ? 28.609 1.843 9.57 1 96.31 173 PRO B CA 1
ATOM 3627 C C . PRO B 1 173 ? 28.391 0.425 10.086 1 96.31 173 PRO B C 1
ATOM 3629 O O . PRO B 1 173 ? 29.344 -0.294 10.375 1 96.31 173 PRO B O 1
ATOM 3632 N N . TRP B 1 174 ? 27.203 0.012 10.18 1 97.88 174 TRP B N 1
ATOM 3633 C CA . TRP B 1 174 ? 26.875 -1.302 10.734 1 97.88 174 TRP B CA 1
ATOM 3634 C C . TRP B 1 174 ? 26.891 -2.367 9.641 1 97.88 174 TRP B C 1
ATOM 3636 O O . TRP B 1 174 ? 26.703 -3.555 9.922 1 97.88 174 TRP B O 1
ATOM 3646 N N . ALA B 1 175 ? 27.047 -2.084 8.312 1 96.5 175 ALA B N 1
ATOM 3647 C CA . ALA B 1 175 ? 26.953 -3.016 7.191 1 96.5 175 ALA B CA 1
ATOM 3648 C C . ALA B 1 175 ? 27.984 -4.141 7.324 1 96.5 175 ALA B C 1
ATOM 3650 O O . ALA B 1 175 ? 27.812 -5.207 6.723 1 96.5 175 ALA B O 1
ATOM 3651 N N . GLY B 1 176 ? 28.922 -4.055 8.18 1 94.25 176 GLY B N 1
ATOM 3652 C CA . GLY B 1 176 ? 29.922 -5.082 8.383 1 94.25 176 GLY B CA 1
ATOM 3653 C C . GLY B 1 176 ? 29.688 -5.914 9.625 1 94.25 176 GLY B C 1
ATOM 3654 O O . GLY B 1 176 ? 30.391 -6.906 9.859 1 94.25 176 GLY B O 1
ATOM 3655 N N . ARG B 1 177 ? 28.672 -5.566 10.328 1 97.12 177 ARG B N 1
ATOM 3656 C CA . ARG B 1 177 ? 28.375 -6.293 11.562 1 97.12 177 ARG B CA 1
ATOM 3657 C C . ARG B 1 177 ? 27.578 -7.559 11.273 1 97.12 177 ARG B C 1
ATOM 3659 O O . ARG B 1 177 ? 26.891 -7.645 10.25 1 97.12 177 ARG B O 1
ATOM 3666 N N . GLU B 1 178 ? 27.703 -8.508 12.219 1 97.81 178 GLU B N 1
ATOM 3667 C CA . GLU B 1 178 ? 26.969 -9.766 12.078 1 97.81 178 GLU B CA 1
ATOM 3668 C C . GLU B 1 178 ? 25.625 -9.695 12.789 1 97.81 178 GLU B C 1
ATOM 3670 O O . GLU B 1 178 ? 24.672 -10.398 12.414 1 97.81 178 GLU B O 1
ATOM 3675 N N . SER B 1 179 ? 25.562 -8.922 13.828 1 98.44 179 SER B N 1
ATOM 3676 C CA . SER B 1 179 ? 24.359 -8.797 14.641 1 98.44 179 SER B CA 1
ATOM 3677 C C . SER B 1 179 ? 24.406 -7.531 15.492 1 98.44 179 SER B C 1
ATOM 3679 O O . SER B 1 179 ? 25.406 -6.82 15.516 1 98.44 179 SER B O 1
ATOM 3681 N N . ILE B 1 180 ? 23.234 -7.23 16.109 1 98.38 180 ILE B N 1
ATOM 3682 C CA . ILE B 1 180 ? 23.156 -6.113 17.047 1 98.38 180 ILE B CA 1
ATOM 3683 C C . ILE B 1 180 ? 22.344 -6.512 18.266 1 98.38 180 ILE B C 1
ATOM 3685 O O . ILE B 1 180 ? 21.766 -7.602 18.312 1 98.38 180 ILE B O 1
ATOM 3689 N N . ARG B 1 181 ? 22.375 -5.66 19.25 1 98.38 181 ARG B N 1
ATOM 3690 C CA . ARG B 1 181 ? 21.484 -5.73 20.422 1 98.38 181 ARG B CA 1
ATOM 3691 C C . ARG B 1 181 ? 20.484 -4.582 20.406 1 98.38 181 ARG B C 1
ATOM 3693 O O . ARG B 1 181 ? 20.703 -3.568 19.75 1 98.38 181 ARG B O 1
ATOM 3700 N N . LEU B 1 182 ? 19.406 -4.73 21.188 1 98.25 182 LEU B N 1
ATOM 3701 C CA . LEU B 1 182 ? 18.391 -3.68 21.266 1 98.25 182 LEU B CA 1
ATOM 3702 C C . LEU B 1 182 ? 19.016 -2.359 21.719 1 98.25 182 LEU B C 1
ATOM 3704 O O . LEU B 1 182 ? 18.641 -1.294 21.219 1 98.25 182 LEU B O 1
ATOM 3708 N N . ALA B 1 183 ? 19.938 -2.408 22.562 1 98.19 183 ALA B N 1
ATOM 3709 C CA . ALA B 1 183 ? 20.578 -1.218 23.109 1 98.19 183 ALA B CA 1
ATOM 3710 C C . ALA B 1 183 ? 21.281 -0.419 22.016 1 98.19 183 ALA B C 1
ATOM 3712 O O . ALA B 1 183 ? 21.422 0.801 22.125 1 98.19 183 ALA B O 1
ATOM 3713 N N . ASP B 1 184 ? 21.734 -1.08 20.984 1 98.06 184 ASP B N 1
ATOM 3714 C CA . ASP B 1 184 ? 22.375 -0.4 19.859 1 98.06 184 ASP B CA 1
ATOM 3715 C C . ASP B 1 184 ? 21.391 0.539 19.156 1 98.06 184 ASP B C 1
ATOM 3717 O O . ASP B 1 184 ? 21.797 1.505 18.516 1 98.06 184 ASP B O 1
ATOM 3721 N N . LEU B 1 185 ? 20.062 0.265 19.312 1 98.12 185 LEU B N 1
ATOM 3722 C CA . LEU B 1 185 ? 19.047 1.06 18.641 1 98.12 185 LEU B CA 1
ATOM 3723 C C . LEU B 1 185 ? 18.688 2.289 19.469 1 98.12 185 LEU B C 1
ATOM 3725 O O . LEU B 1 185 ? 17.953 3.168 19 1 98.12 185 LEU B O 1
ATOM 3729 N N . ASP B 1 186 ? 19.234 2.361 20.656 1 97.06 186 ASP B N 1
ATOM 3730 C CA . ASP B 1 186 ? 18.938 3.494 21.531 1 97.06 186 ASP B CA 1
ATOM 3731 C C . ASP B 1 186 ? 19.453 4.801 20.922 1 97.06 186 ASP B C 1
ATOM 3733 O O . ASP B 1 186 ? 20.656 4.957 20.703 1 97.06 186 ASP B O 1
ATOM 3737 N N . ASP B 1 187 ? 18.547 5.68 20.547 1 90.69 187 ASP B N 1
ATOM 3738 C CA . ASP B 1 187 ? 18.781 7.008 20 1 90.69 187 ASP B CA 1
ATOM 3739 C C . ASP B 1 187 ? 19.297 6.926 18.562 1 90.69 187 ASP B C 1
ATOM 3741 O O . ASP B 1 187 ? 19.859 7.895 18.047 1 90.69 187 ASP B O 1
ATOM 3745 N N . MET B 1 188 ? 19.297 5.707 18 1 95.75 188 MET B N 1
ATOM 3746 C CA . MET B 1 188 ? 19.594 5.527 16.578 1 95.75 188 MET B CA 1
ATOM 3747 C C . MET B 1 188 ? 18.438 6.012 15.719 1 95.75 188 MET B C 1
ATOM 3749 O O . MET B 1 188 ? 17.281 5.699 16 1 95.75 188 MET B O 1
ATOM 3753 N N . PRO B 1 189 ? 18.75 6.895 14.695 1 97.06 189 PRO B N 1
ATOM 3754 C CA . PRO B 1 189 ? 17.656 7.25 13.781 1 97.06 189 PRO B CA 1
ATOM 3755 C C . PRO B 1 189 ? 17 6.031 13.141 1 97.06 189 PRO B C 1
ATOM 3757 O O . PRO B 1 189 ? 17.672 5.215 12.516 1 97.06 189 PRO B O 1
ATOM 3760 N N . LEU B 1 190 ? 15.688 5.957 13.328 1 98.38 190 LEU B N 1
ATOM 3761 C CA . LEU B 1 190 ? 14.961 4.785 12.844 1 98.38 190 LEU B CA 1
ATOM 3762 C C . LEU B 1 190 ? 13.969 5.172 11.758 1 98.38 190 LEU B C 1
ATOM 3764 O O . LEU B 1 190 ? 13.305 6.211 11.852 1 98.38 190 LEU B O 1
ATOM 3768 N N . VAL B 1 191 ? 13.945 4.355 10.727 1 98.56 191 VAL B N 1
ATOM 3769 C CA . VAL B 1 191 ? 12.836 4.383 9.781 1 98.56 191 VAL B CA 1
ATOM 3770 C C . VAL B 1 191 ? 11.648 3.605 10.344 1 98.56 191 VAL B C 1
ATOM 3772 O O . VAL B 1 191 ? 11.688 2.373 10.414 1 98.56 191 VAL B O 1
ATOM 3775 N N . LEU B 1 192 ? 10.594 4.301 10.68 1 98.12 192 LEU B N 1
ATOM 3776 C CA . LEU B 1 192 ? 9.453 3.648 11.305 1 98.12 192 LEU B CA 1
ATOM 3777 C C . LEU B 1 192 ? 8.336 3.416 10.289 1 98.12 192 LEU B C 1
ATOM 3779 O O . LEU B 1 192 ? 8.055 4.281 9.461 1 98.12 192 LEU B O 1
ATOM 3783 N N . ARG B 1 193 ? 7.777 2.256 10.375 1 97.5 193 ARG B N 1
ATOM 3784 C CA . ARG B 1 193 ? 6.566 1.957 9.617 1 97.5 193 ARG B CA 1
ATOM 3785 C C . ARG B 1 193 ? 5.379 2.756 10.148 1 97.5 193 ARG B C 1
ATOM 3787 O O . ARG B 1 193 ? 5.465 3.383 11.203 1 97.5 193 ARG B O 1
ATOM 3794 N N . GLU B 1 194 ? 4.297 2.744 9.406 1 94.19 194 GLU B N 1
ATOM 3795 C CA . GLU B 1 194 ? 3.072 3.473 9.727 1 94.19 194 GLU B CA 1
ATOM 3796 C C . GLU B 1 194 ? 2.342 2.84 10.906 1 94.19 194 GLU B C 1
ATOM 3798 O O . GLU B 1 194 ? 2.621 1.697 11.273 1 94.19 194 GLU B O 1
ATOM 3803 N N . GLN B 1 195 ? 1.414 3.621 11.461 1 90.25 195 GLN B N 1
ATOM 3804 C CA . GLN B 1 195 ? 0.529 3.055 12.477 1 90.25 195 GLN B CA 1
ATOM 3805 C C . GLN B 1 195 ? -0.288 1.897 11.906 1 90.25 195 GLN B C 1
ATOM 3807 O O . GLN B 1 195 ? -0.764 1.966 10.773 1 90.25 195 GLN B O 1
ATOM 3812 N N . GLY B 1 196 ? -0.44 0.897 12.672 1 90.81 196 GLY B N 1
ATOM 3813 C CA . GLY B 1 196 ? -1.12 -0.303 12.211 1 90.81 196 GLY B CA 1
ATOM 3814 C C . GLY B 1 196 ? -0.166 -1.404 11.789 1 90.81 196 GLY B C 1
ATOM 3815 O O . GLY B 1 196 ? -0.572 -2.557 11.633 1 90.81 196 GLY B O 1
ATOM 3816 N N . SER B 1 197 ? 1.067 -1.039 11.617 1 94.25 197 SER B N 1
ATOM 3817 C CA . SER B 1 197 ? 2.1 -2.029 11.328 1 94.25 197 SER B CA 1
ATOM 3818 C C . SER B 1 197 ? 2.471 -2.822 12.57 1 94.25 197 SER B C 1
ATOM 3820 O O . SER B 1 197 ? 2.812 -2.24 13.609 1 94.25 197 SER B O 1
ATOM 3822 N N . VAL B 1 198 ? 2.473 -4.062 12.469 1 95.19 198 VAL B N 1
ATOM 3823 C CA . VAL B 1 198 ? 2.811 -4.93 13.586 1 95.19 198 VAL B CA 1
ATOM 3824 C C . VAL B 1 198 ? 4.316 -4.902 13.828 1 95.19 198 VAL B C 1
ATOM 3826 O O . VAL B 1 198 ? 4.773 -4.973 14.977 1 95.19 198 VAL B O 1
ATOM 3829 N N . THR B 1 199 ? 5.078 -4.812 12.789 1 95.88 199 THR B N 1
ATOM 3830 C CA . THR B 1 199 ? 6.523 -4.695 12.953 1 95.88 199 THR B CA 1
ATOM 3831 C C . THR B 1 199 ? 6.879 -3.465 13.781 1 95.88 199 THR B C 1
ATOM 3833 O O . THR B 1 199 ? 7.746 -3.527 14.656 1 95.88 199 THR B O 1
ATOM 3836 N N . ARG B 1 200 ? 6.23 -2.346 13.484 1 96.06 200 ARG B N 1
ATOM 3837 C CA . ARG B 1 200 ? 6.434 -1.145 14.281 1 96.06 200 ARG B CA 1
ATOM 3838 C C . ARG B 1 200 ? 6.043 -1.385 15.734 1 96.06 200 ARG B C 1
ATOM 3840 O O . ARG B 1 200 ? 6.785 -1.03 16.656 1 96.06 200 ARG B O 1
ATOM 3847 N N . GLN B 1 201 ? 4.895 -1.956 15.945 1 95.25 201 GLN B N 1
ATOM 3848 C CA . GLN B 1 201 ? 4.395 -2.223 17.281 1 95.25 201 GLN B CA 1
ATOM 3849 C C . GLN B 1 201 ? 5.359 -3.111 18.062 1 95.25 201 GLN B C 1
ATOM 3851 O O . GLN B 1 201 ? 5.621 -2.867 19.25 1 95.25 201 GLN B O 1
ATOM 3856 N N . THR B 1 202 ? 5.793 -4.082 17.438 1 96 202 THR B N 1
ATOM 3857 C CA . THR B 1 202 ? 6.715 -5.027 18.062 1 96 202 THR B CA 1
ATOM 3858 C C . THR B 1 202 ? 8 -4.324 18.5 1 96 202 THR B C 1
ATOM 3860 O O . THR B 1 202 ? 8.469 -4.516 19.625 1 96 202 THR B O 1
ATOM 3863 N N . LEU B 1 203 ? 8.523 -3.523 17.641 1 96.81 203 LEU B N 1
ATOM 3864 C CA . LEU B 1 203 ? 9.727 -2.762 17.953 1 96.81 203 LEU B CA 1
ATOM 3865 C C . LEU B 1 203 ? 9.484 -1.842 19.141 1 96.81 203 LEU B C 1
ATOM 3867 O O . LEU B 1 203 ? 10.289 -1.801 20.078 1 96.81 203 LEU B O 1
ATOM 3871 N N . GLU B 1 204 ? 8.414 -1.145 19.078 1 96.81 204 GLU B N 1
ATOM 3872 C CA . GLU B 1 204 ? 8.086 -0.198 20.125 1 96.81 204 GLU B CA 1
ATOM 3873 C C . GLU B 1 204 ? 7.926 -0.905 21.469 1 96.81 204 GLU B C 1
ATOM 3875 O O . GLU B 1 204 ? 8.383 -0.405 22.5 1 96.81 204 GLU B O 1
ATOM 3880 N N . GLU B 1 205 ? 7.32 -2.018 21.469 1 96.25 205 GLU B N 1
ATOM 3881 C CA . GLU B 1 205 ? 7.113 -2.789 22.703 1 96.25 205 GLU B CA 1
ATOM 3882 C C . GLU B 1 205 ? 8.438 -3.301 23.25 1 96.25 205 GLU B C 1
ATOM 3884 O O . GLU B 1 205 ? 8.68 -3.211 24.453 1 96.25 205 GLU B O 1
ATOM 3889 N N . GLU B 1 206 ? 9.258 -3.789 22.406 1 97.25 206 GLU B N 1
ATOM 3890 C CA . GLU B 1 206 ? 10.555 -4.316 22.828 1 97.25 206 GLU B CA 1
ATOM 3891 C C . GLU B 1 206 ? 11.445 -3.211 23.391 1 97.25 206 GLU B C 1
ATOM 3893 O O . GLU B 1 206 ? 12.102 -3.393 24.406 1 97.25 206 GLU B O 1
ATOM 3898 N N . MET B 1 207 ? 11.484 -2.16 22.719 1 97.69 207 MET B N 1
ATOM 3899 C CA . MET B 1 207 ? 12.297 -1.029 23.172 1 97.69 207 MET B CA 1
ATOM 3900 C C . MET B 1 207 ? 11.797 -0.483 24.5 1 97.69 207 MET B C 1
ATOM 3902 O O . MET B 1 207 ? 12.586 -0.184 25.391 1 97.69 207 MET B O 1
ATOM 3906 N N . SER B 1 208 ? 10.484 -0.392 24.609 1 97.06 208 SER B N 1
ATOM 3907 C CA . SER B 1 208 ? 9.875 0.084 25.844 1 97.06 208 SER B CA 1
ATOM 3908 C C . SER B 1 208 ? 10.195 -0.847 27.016 1 97.06 208 SER B C 1
ATOM 3910 O O . SER B 1 208 ? 10.555 -0.39 28.094 1 97.06 208 SER B O 1
ATOM 3912 N N . ARG B 1 209 ? 10.055 -2.086 26.812 1 96.56 209 ARG B N 1
ATOM 3913 C CA . ARG B 1 209 ? 10.336 -3.088 27.828 1 96.56 209 ARG B CA 1
ATOM 3914 C C . ARG B 1 209 ? 11.781 -2.99 28.312 1 96.56 209 ARG B C 1
ATOM 3916 O O . ARG B 1 209 ? 12.062 -3.197 29.484 1 96.56 209 ARG B O 1
ATOM 3923 N N . ALA B 1 210 ? 12.625 -2.635 27.422 1 96.81 210 ALA B N 1
ATOM 3924 C CA . ALA B 1 210 ? 14.055 -2.559 27.734 1 96.81 210 ALA B CA 1
ATOM 3925 C C . ALA B 1 210 ? 14.422 -1.18 28.266 1 96.81 210 ALA B C 1
ATOM 3927 O O . ALA B 1 210 ? 15.578 -0.937 28.641 1 96.81 210 ALA B O 1
ATOM 3928 N N . GLY B 1 211 ? 13.469 -0.277 28.281 1 97.5 211 GLY B N 1
ATOM 3929 C CA . GLY B 1 211 ? 13.727 1.071 28.766 1 97.5 211 GLY B CA 1
ATOM 3930 C C . GLY B 1 211 ? 14.547 1.906 27.797 1 97.5 211 GLY B C 1
ATOM 3931 O O . GLY B 1 211 ? 15.312 2.777 28.219 1 97.5 211 GLY B O 1
ATOM 3932 N N . LEU B 1 212 ? 14.445 1.63 26.547 1 97.81 212 LEU B N 1
ATOM 3933 C CA . LEU B 1 212 ? 15.227 2.307 25.516 1 97.81 212 LEU B CA 1
ATOM 3934 C C . LEU B 1 212 ? 14.367 3.307 24.75 1 97.81 212 LEU B C 1
ATOM 3936 O O . LEU B 1 212 ? 13.148 3.16 24.688 1 97.81 212 LEU B O 1
ATOM 3940 N N . ARG B 1 213 ? 15.008 4.262 24.188 1 96.31 213 ARG B N 1
ATOM 3941 C CA . ARG B 1 213 ? 14.305 5.32 23.469 1 96.31 213 ARG B CA 1
ATOM 3942 C C . ARG B 1 213 ? 14.258 5.027 21.969 1 96.31 213 ARG B C 1
ATOM 3944 O O . ARG B 1 213 ? 15.188 4.441 21.422 1 96.31 213 ARG B O 1
ATOM 3951 N N . ILE B 1 214 ? 13.188 5.48 21.391 1 96.38 214 ILE B N 1
ATOM 3952 C CA . ILE B 1 214 ? 13.039 5.426 19.938 1 96.38 214 ILE B CA 1
ATOM 3953 C C . ILE B 1 214 ? 13.227 6.824 19.344 1 96.38 214 ILE B C 1
ATOM 3955 O O . ILE B 1 214 ? 12.57 7.777 19.766 1 96.38 214 ILE B O 1
ATOM 3959 N N . CYS B 1 215 ? 14.148 6.938 18.438 1 95.81 215 CYS B N 1
ATOM 3960 C CA . CYS B 1 215 ? 14.359 8.188 17.719 1 95.81 215 CYS B CA 1
ATOM 3961 C C . CYS B 1 215 ? 13.859 8.07 16.281 1 95.81 215 CYS B C 1
ATOM 3963 O O . CYS B 1 215 ? 14.578 7.57 15.406 1 95.81 215 CYS B O 1
ATOM 3965 N N . PRO B 1 216 ? 12.695 8.547 16.016 1 95.62 216 PRO B N 1
ATOM 3966 C CA . PRO B 1 216 ? 12.172 8.445 14.656 1 95.62 216 PRO B CA 1
ATOM 3967 C C . PRO B 1 216 ? 12.852 9.406 13.68 1 95.62 216 PRO B C 1
ATOM 3969 O O . PRO B 1 216 ? 12.82 10.625 13.883 1 95.62 216 PRO B O 1
ATOM 3972 N N . ALA B 1 217 ? 13.453 8.875 12.672 1 96.75 217 ALA B N 1
ATOM 3973 C CA . ALA B 1 217 ? 14.008 9.703 11.602 1 96.75 217 ALA B CA 1
ATOM 3974 C C . ALA B 1 217 ? 12.945 10.07 10.578 1 96.75 217 ALA B C 1
ATOM 3976 O O . ALA B 1 217 ? 12.961 11.172 10.023 1 96.75 217 ALA B O 1
ATOM 3977 N N . ILE B 1 218 ? 12.078 9.109 10.305 1 97.38 218 ILE B N 1
ATOM 3978 C CA . ILE B 1 218 ? 11 9.258 9.336 1 97.38 218 ILE B CA 1
ATOM 3979 C C . ILE B 1 218 ? 9.938 8.188 9.57 1 97.38 218 ILE B C 1
ATOM 3981 O O . ILE B 1 218 ? 10.227 7.137 10.148 1 97.38 218 ILE B O 1
ATOM 3985 N N . GLN B 1 219 ? 8.734 8.484 9.211 1 97.5 219 GLN B N 1
ATOM 3986 C CA . GLN B 1 219 ? 7.68 7.477 9.141 1 97.5 219 GLN B CA 1
ATOM 3987 C C . GLN B 1 219 ? 7.277 7.199 7.695 1 97.5 219 GLN B C 1
ATOM 3989 O O . GLN B 1 219 ? 7.008 8.125 6.93 1 97.5 219 GLN B O 1
ATOM 3994 N N . VAL B 1 220 ? 7.242 5.934 7.352 1 97.94 220 VAL B N 1
ATOM 3995 C CA . VAL B 1 220 ? 6.898 5.566 5.98 1 97.94 220 VAL B CA 1
ATOM 3996 C C . VAL B 1 220 ? 5.828 4.477 5.988 1 97.94 220 VAL B C 1
ATOM 3998 O O . VAL B 1 220 ? 5.773 3.66 6.91 1 97.94 220 VAL B O 1
ATOM 4001 N N . GLU B 1 221 ? 5.047 4.48 4.914 1 96.56 221 GLU B N 1
ATOM 4002 C CA . GLU B 1 221 ? 4.008 3.465 4.758 1 96.56 221 GLU B CA 1
ATOM 4003 C C . GLU B 1 221 ? 4.457 2.355 3.809 1 96.56 221 GLU B C 1
ATOM 4005 O O . GLU B 1 221 ? 4.781 2.619 2.648 1 96.56 221 GLU B O 1
ATOM 4010 N N . GLY B 1 222 ? 4.406 1.155 4.379 1 96.12 222 GLY B N 1
ATOM 4011 C CA . GLY B 1 222 ? 4.73 -0.011 3.574 1 96.12 222 GLY B CA 1
ATOM 4012 C C . GLY B 1 222 ? 6.195 -0.406 3.662 1 96.12 222 GLY B C 1
ATOM 4013 O O . GLY B 1 222 ? 7.043 0.41 4.027 1 96.12 222 GLY B O 1
ATOM 4014 N N . ARG B 1 223 ? 6.504 -1.61 3.27 1 96.38 223 ARG B N 1
ATOM 4015 C CA . ARG B 1 223 ? 7.848 -2.176 3.348 1 96.38 223 ARG B CA 1
ATOM 4016 C C . ARG B 1 223 ? 8.734 -1.633 2.232 1 96.38 223 ARG B C 1
ATOM 4018 O O . ARG B 1 223 ? 9.93 -1.423 2.432 1 96.38 223 ARG B O 1
ATOM 4025 N N . GLU B 1 224 ? 8.125 -1.397 1.1 1 95.5 224 GLU B N 1
ATOM 4026 C CA . GLU B 1 224 ? 8.883 -0.833 -0.011 1 95.5 224 GLU B CA 1
ATOM 4027 C C . GLU B 1 224 ? 9.461 0.532 0.352 1 95.5 224 GLU B C 1
ATOM 4029 O O . GLU B 1 224 ? 10.648 0.787 0.134 1 95.5 224 GLU B O 1
ATOM 4034 N N . ALA B 1 225 ? 8.633 1.364 0.876 1 97.31 225 ALA B N 1
ATOM 4035 C CA . ALA B 1 225 ? 9.086 2.695 1.269 1 97.31 225 ALA B CA 1
ATOM 4036 C C . ALA B 1 225 ? 10.133 2.615 2.379 1 97.31 225 ALA B C 1
ATOM 4038 O O . ALA B 1 225 ? 11.086 3.396 2.4 1 97.31 225 ALA B O 1
ATOM 4039 N N . SER B 1 226 ? 9.93 1.712 3.299 1 98.12 226 SER B N 1
ATOM 4040 C CA . SER B 1 226 ? 10.898 1.518 4.371 1 98.12 226 SER B CA 1
ATOM 4041 C C . SER B 1 226 ? 12.273 1.148 3.82 1 98.12 226 SER B C 1
ATOM 4043 O O . SER B 1 226 ? 13.281 1.729 4.219 1 98.12 226 SER B O 1
ATOM 4045 N N . ARG B 1 227 ? 12.281 0.231 2.896 1 97.69 227 ARG B N 1
ATOM 4046 C CA . ARG B 1 227 ? 13.531 -0.213 2.297 1 97.69 227 ARG B CA 1
ATOM 4047 C C . ARG B 1 227 ? 14.227 0.929 1.559 1 97.69 227 ARG B C 1
ATOM 4049 O O . ARG B 1 227 ? 15.43 1.138 1.714 1 97.69 227 ARG B O 1
ATOM 4056 N N . GLU B 1 228 ? 13.477 1.66 0.798 1 97.56 228 GLU B N 1
ATOM 4057 C CA . GLU B 1 228 ? 14.062 2.748 0.021 1 97.56 228 GLU B CA 1
ATOM 4058 C C . GLU B 1 228 ? 14.586 3.855 0.931 1 97.56 228 GLU B C 1
ATOM 4060 O O . GLU B 1 228 ? 15.594 4.504 0.617 1 97.56 228 GLU B O 1
ATOM 4065 N N . ALA B 1 229 ? 13.891 4.121 2.018 1 98.38 229 ALA B N 1
ATOM 4066 C CA . ALA B 1 229 ? 14.359 5.117 2.977 1 98.38 229 ALA B CA 1
ATOM 4067 C C . ALA B 1 229 ? 15.695 4.703 3.586 1 98.38 229 ALA B C 1
ATOM 4069 O O . ALA B 1 229 ? 16.594 5.535 3.768 1 98.38 229 ALA B O 1
ATOM 4070 N N . VAL B 1 230 ? 15.844 3.422 3.9 1 98.56 230 VAL B N 1
ATOM 4071 C CA . VAL B 1 230 ? 17.094 2.902 4.457 1 98.56 230 VAL B CA 1
ATOM 4072 C C . VAL B 1 230 ? 18.203 3.012 3.416 1 98.56 230 VAL B C 1
ATOM 4074 O O . VAL B 1 230 ? 19.312 3.438 3.732 1 98.56 230 VAL B O 1
ATOM 4077 N N . VAL B 1 231 ? 17.891 2.645 2.221 1 97.75 231 VAL B N 1
ATOM 4078 C CA . VAL B 1 231 ? 18.859 2.717 1.134 1 97.75 231 VAL B CA 1
ATOM 4079 C C . VAL B 1 231 ? 19.328 4.16 0.949 1 97.75 231 VAL B C 1
ATOM 4081 O O . VAL B 1 231 ? 20.5 4.41 0.681 1 97.75 231 VAL B O 1
ATOM 4084 N N . ALA B 1 232 ? 18.406 5.109 1.125 1 96.75 232 ALA B N 1
ATOM 4085 C CA . ALA B 1 232 ? 18.703 6.527 0.962 1 96.75 232 ALA B CA 1
ATOM 4086 C C . ALA B 1 232 ? 19.547 7.047 2.131 1 96.75 232 ALA B C 1
ATOM 4088 O O . ALA B 1 232 ? 19.969 8.203 2.135 1 96.75 232 ALA B O 1
ATOM 4089 N N . GLY B 1 233 ? 19.688 6.238 3.178 1 96.69 233 GLY B N 1
ATOM 4090 C CA . GLY B 1 233 ? 20.578 6.582 4.273 1 96.69 233 GLY B CA 1
ATOM 4091 C C . GLY B 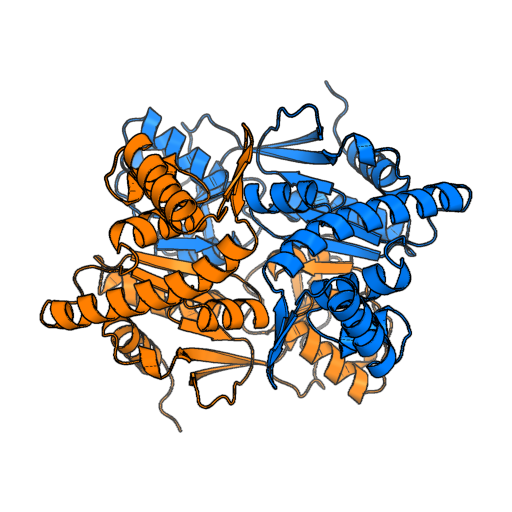1 233 ? 19.891 7.324 5.398 1 96.69 233 GLY B C 1
ATOM 4092 O O . GLY B 1 233 ? 20.547 7.941 6.238 1 96.69 233 GLY B O 1
ATOM 4093 N N . ILE B 1 234 ? 18.609 7.266 5.484 1 97.25 234 ILE B N 1
ATOM 4094 C CA . ILE B 1 234 ? 17.859 8.07 6.441 1 97.25 234 ILE B CA 1
ATOM 4095 C C . ILE B 1 234 ? 18 7.48 7.844 1 97.25 234 ILE B C 1
ATOM 4097 O O . ILE B 1 234 ? 18.016 8.211 8.836 1 97.25 234 ILE B O 1
ATOM 4101 N N . GLY B 1 235 ? 18.031 6.141 7.867 1 98 235 GLY B N 1
ATOM 4102 C CA . GLY B 1 235 ? 18.141 5.484 9.164 1 98 235 GLY B CA 1
ATOM 4103 C C . GLY B 1 235 ? 18.156 3.971 9.062 1 98 235 GLY B C 1
ATOM 4104 O O . GLY B 1 235 ? 18.359 3.414 7.984 1 98 235 GLY B O 1
ATOM 4105 N N . VAL B 1 236 ? 17.953 3.342 10.281 1 98.62 236 VAL B N 1
ATOM 4106 C CA . VAL B 1 236 ? 17.906 1.889 10.406 1 98.62 236 VAL B CA 1
ATOM 4107 C C . VAL B 1 236 ? 16.453 1.406 10.312 1 98.62 236 VAL B C 1
ATOM 4109 O O . VAL B 1 236 ? 15.555 2.021 10.883 1 98.62 236 VAL B O 1
ATOM 4112 N N . GLY B 1 237 ? 16.281 0.386 9.492 1 98.62 237 GLY B N 1
ATOM 4113 C CA . GLY B 1 237 ? 14.961 -0.213 9.391 1 98.62 237 GLY B CA 1
ATOM 4114 C C . GLY B 1 237 ? 14.82 -1.493 10.195 1 98.62 237 GLY B C 1
ATOM 4115 O O . GLY B 1 237 ? 15.82 -2.064 10.641 1 98.62 237 GLY B O 1
ATOM 4116 N N . VAL B 1 238 ? 13.594 -1.891 10.477 1 98.38 238 VAL B N 1
ATOM 4117 C CA . VAL B 1 238 ? 13.258 -3.17 11.094 1 98.38 238 VAL B CA 1
ATOM 4118 C C . VAL B 1 238 ? 12.188 -3.883 10.273 1 98.38 238 VAL B C 1
ATOM 4120 O O . VAL B 1 238 ? 11.25 -3.248 9.781 1 98.38 238 VAL B O 1
ATOM 4123 N N . VAL B 1 239 ? 12.367 -5.156 10.117 1 97.94 239 VAL B N 1
ATOM 4124 C CA . VAL B 1 239 ? 11.445 -5.949 9.312 1 97.94 239 VAL B CA 1
ATOM 4125 C C . VAL B 1 239 ? 11.43 -7.391 9.812 1 97.94 239 VAL B C 1
ATOM 4127 O O . VAL B 1 239 ? 12.336 -7.812 10.539 1 97.94 239 VAL B O 1
ATOM 4130 N N . SER B 1 240 ? 10.375 -8.109 9.492 1 97.44 240 SER B N 1
ATOM 4131 C CA . SER B 1 240 ? 10.422 -9.547 9.727 1 97.44 240 SER B CA 1
ATOM 4132 C C . SER B 1 240 ? 11.531 -10.211 8.922 1 97.44 240 SER B C 1
ATOM 4134 O O . SER B 1 240 ? 11.719 -9.898 7.738 1 97.44 240 SER B O 1
ATOM 4136 N N . ALA B 1 241 ? 12.25 -11.133 9.57 1 97.31 241 ALA B N 1
ATOM 4137 C CA . ALA B 1 241 ? 13.336 -11.828 8.883 1 97.31 241 ALA B CA 1
ATOM 4138 C C . ALA B 1 241 ? 12.836 -12.523 7.621 1 97.31 241 ALA B C 1
ATOM 4140 O O . ALA B 1 241 ? 13.531 -12.539 6.598 1 97.31 241 ALA B O 1
ATOM 4141 N N . ALA B 1 242 ? 11.664 -13.031 7.68 1 96.19 242 ALA B N 1
ATOM 4142 C CA . ALA B 1 242 ? 11.086 -13.789 6.574 1 96.19 242 ALA B CA 1
ATOM 4143 C C . ALA B 1 242 ? 10.68 -12.859 5.43 1 96.19 242 ALA B C 1
ATOM 4145 O O . ALA B 1 242 ? 10.422 -13.32 4.312 1 96.19 242 ALA B O 1
ATOM 4146 N N . GLU B 1 243 ? 10.68 -11.531 5.633 1 96.25 243 GLU B N 1
ATOM 4147 C CA . GLU B 1 243 ? 10.219 -10.57 4.637 1 96.25 243 GLU B CA 1
ATOM 4148 C C . GLU B 1 243 ? 11.375 -9.711 4.125 1 96.25 243 GLU B C 1
ATOM 4150 O O . GLU B 1 243 ? 11.164 -8.781 3.344 1 96.25 243 GLU B O 1
ATOM 4155 N N . PHE B 1 244 ? 12.57 -9.906 4.57 1 95.5 244 PHE B N 1
ATOM 4156 C CA . PHE B 1 244 ? 13.719 -9.086 4.223 1 95.5 244 PHE B CA 1
ATOM 4157 C C . PHE B 1 244 ? 13.992 -9.148 2.725 1 95.5 244 PHE B C 1
ATOM 4159 O O . PHE B 1 244 ? 14.398 -8.148 2.123 1 95.5 244 PHE B O 1
ATOM 4166 N N . GLY B 1 245 ? 13.797 -10.32 2.102 1 91.56 245 GLY B N 1
ATOM 4167 C CA . GLY B 1 245 ? 13.953 -10.477 0.665 1 91.56 245 GLY B CA 1
ATOM 4168 C C . GLY B 1 245 ? 15.398 -10.57 0.228 1 91.56 245 GLY B C 1
ATOM 4169 O O . GLY B 1 245 ? 16.25 -11.062 0.974 1 91.56 245 GLY B O 1
ATOM 4170 N N . ALA B 1 246 ? 15.656 -10.188 -1.112 1 94.06 246 ALA B N 1
ATOM 4171 C CA . ALA B 1 246 ? 16.969 -10.375 -1.715 1 94.06 246 ALA B CA 1
ATOM 4172 C C . ALA B 1 246 ? 17.484 -9.078 -2.342 1 94.06 246 ALA B C 1
ATOM 4174 O O . ALA B 1 246 ? 17.984 -9.078 -3.471 1 94.06 246 ALA B O 1
ATOM 4175 N N . ASP B 1 247 ? 17.219 -8.062 -1.622 1 94.38 247 ASP B N 1
ATOM 4176 C CA . ASP B 1 247 ? 17.719 -6.766 -2.076 1 94.38 247 ASP B CA 1
ATOM 4177 C C . ASP B 1 247 ? 19.203 -6.598 -1.738 1 94.38 247 ASP B C 1
ATOM 4179 O O . ASP B 1 247 ? 19.578 -6.562 -0.564 1 94.38 247 ASP B O 1
ATOM 4183 N N . THR B 1 248 ? 20.078 -6.438 -2.711 1 95.31 248 THR B N 1
ATOM 4184 C CA . THR B 1 248 ? 21.516 -6.445 -2.521 1 95.31 248 THR B CA 1
ATOM 4185 C C . THR B 1 248 ? 22 -5.109 -1.959 1 95.31 248 THR B C 1
ATOM 4187 O O . THR B 1 248 ? 23.172 -4.953 -1.629 1 95.31 248 THR B O 1
ATOM 4190 N N . ARG B 1 249 ? 21.188 -4.195 -1.835 1 96.75 249 ARG B N 1
ATOM 4191 C CA . ARG B 1 249 ? 21.578 -2.855 -1.396 1 96.75 249 ARG B CA 1
ATOM 4192 C C . ARG B 1 249 ? 21.531 -2.744 0.123 1 96.75 249 ARG B C 1
ATOM 4194 O O . ARG B 1 249 ? 22 -1.751 0.691 1 96.75 249 ARG B O 1
ATOM 4201 N N . VAL B 1 250 ? 20.938 -3.732 0.772 1 97.94 250 VAL B N 1
ATOM 4202 C CA . VAL B 1 250 ? 20.766 -3.646 2.219 1 97.94 250 VAL B CA 1
ATOM 4203 C C . VAL B 1 250 ? 21.344 -4.891 2.887 1 97.94 250 VAL B C 1
ATOM 4205 O O . VAL B 1 250 ? 21.531 -5.918 2.236 1 97.94 250 VAL B O 1
ATOM 4208 N N . HIS B 1 251 ? 21.656 -4.723 4.145 1 98.19 251 HIS B N 1
ATOM 4209 C CA . HIS B 1 251 ? 22.25 -5.762 4.984 1 98.19 251 HIS B CA 1
ATOM 4210 C C . HIS B 1 251 ? 21.406 -6.008 6.23 1 98.19 251 HIS B C 1
ATOM 4212 O O . HIS B 1 251 ? 21.062 -5.07 6.953 1 98.19 251 HIS B O 1
ATOM 4218 N N . ALA B 1 252 ? 21.062 -7.258 6.469 1 98.25 252 ALA B N 1
ATOM 4219 C CA . ALA B 1 252 ? 20.25 -7.625 7.621 1 98.25 252 ALA B CA 1
ATOM 4220 C C . ALA B 1 252 ? 21.109 -7.844 8.859 1 98.25 252 ALA B C 1
ATOM 4222 O O . ALA B 1 252 ? 22.219 -8.398 8.766 1 98.25 252 ALA B O 1
ATOM 4223 N N . LEU B 1 253 ? 20.594 -7.449 10.023 1 98.62 253 LEU B N 1
ATOM 4224 C CA . LEU B 1 253 ? 21.25 -7.59 11.312 1 98.62 253 LEU B CA 1
ATOM 4225 C C . LEU B 1 253 ? 20.328 -8.227 12.344 1 98.62 253 LEU B C 1
ATOM 4227 O O . LEU B 1 253 ? 19.438 -7.555 12.875 1 98.62 253 LEU B O 1
ATOM 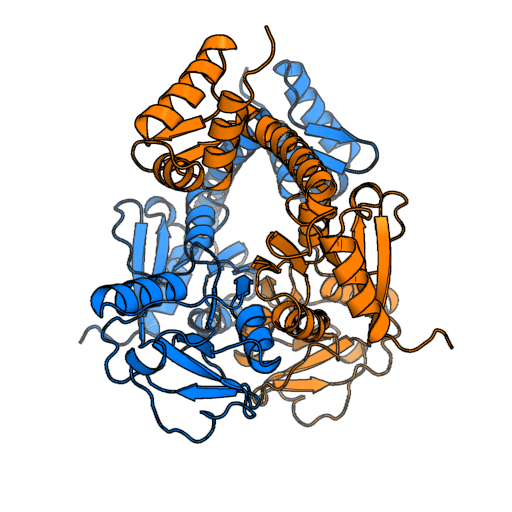4231 N N . PRO B 1 254 ? 20.547 -9.5 12.664 1 98.31 254 PRO B N 1
ATOM 4232 C CA . PRO B 1 254 ? 19.766 -10.094 13.75 1 98.31 254 PRO B CA 1
ATOM 4233 C C . PRO B 1 254 ? 19.875 -9.297 15.055 1 98.31 254 PRO B C 1
ATOM 4235 O O . PRO B 1 254 ? 20.953 -8.797 15.383 1 98.31 254 PRO B O 1
ATOM 4238 N N . ILE B 1 255 ? 18.75 -9.078 15.664 1 98.38 255 ILE B N 1
ATOM 4239 C CA . ILE B 1 255 ? 18.734 -8.5 17 1 98.38 255 ILE B CA 1
ATOM 4240 C C . ILE B 1 255 ? 18.734 -9.609 18.047 1 98.38 255 ILE B C 1
ATOM 4242 O O . ILE B 1 255 ? 17.688 -10.188 18.359 1 98.38 255 ILE B O 1
ATOM 4246 N N . VAL B 1 256 ? 19.75 -9.852 18.703 1 97.44 256 VAL B N 1
ATOM 4247 C CA . VAL B 1 256 ? 20.031 -11.109 19.406 1 97.44 256 VAL B CA 1
ATOM 4248 C C . VAL B 1 256 ? 19.172 -11.188 20.672 1 97.44 256 VAL B C 1
ATOM 4250 O O . VAL B 1 256 ? 18.844 -12.281 21.125 1 97.44 256 VAL B O 1
ATOM 4253 N N . ASP B 1 257 ? 18.812 -10.094 21.203 1 96.94 257 ASP B N 1
ATOM 4254 C CA . ASP B 1 257 ? 18.078 -10.133 22.469 1 96.94 257 ASP B CA 1
ATOM 4255 C C . ASP B 1 257 ? 16.625 -9.727 22.281 1 96.94 257 ASP B C 1
ATOM 4257 O O . ASP B 1 257 ? 15.93 -9.383 23.234 1 96.94 257 ASP B O 1
ATOM 4261 N N . CYS B 1 258 ? 16.188 -9.602 21.062 1 95.25 258 CYS B N 1
ATOM 4262 C CA . CYS B 1 258 ? 14.766 -9.422 20.812 1 95.25 258 CYS B CA 1
ATOM 4263 C C . CYS B 1 258 ? 14.008 -10.734 20.984 1 95.25 258 CYS B C 1
ATOM 4265 O O . CYS B 1 258 ? 14.32 -11.727 20.312 1 95.25 258 CYS B O 1
ATOM 4267 N N . GLN B 1 259 ? 13 -10.734 21.781 1 93.38 259 GLN B N 1
ATOM 4268 C CA . GLN B 1 259 ? 12.305 -11.977 22.109 1 93.38 259 GLN B CA 1
ATOM 4269 C C . GLN B 1 259 ? 11.008 -12.102 21.312 1 93.38 259 GLN B C 1
ATOM 4271 O O . GLN B 1 259 ? 10.562 -13.219 21.016 1 93.38 259 GLN B O 1
ATOM 4276 N N . ARG B 1 260 ? 10.445 -10.992 21.016 1 93.5 260 ARG B N 1
ATOM 4277 C CA . ARG B 1 260 ? 9.156 -11.016 20.328 1 93.5 260 ARG B CA 1
ATOM 4278 C C . ARG B 1 260 ? 9.32 -11.461 18.891 1 93.5 260 ARG B C 1
ATOM 4280 O O . ARG B 1 260 ? 10.297 -11.109 18.219 1 93.5 260 ARG B O 1
ATOM 4287 N N . ARG B 1 261 ? 8.367 -12.258 18.5 1 94.81 261 ARG B N 1
ATOM 4288 C CA . ARG B 1 261 ? 8.312 -12.758 17.141 1 94.81 261 ARG B CA 1
ATOM 4289 C C . ARG B 1 261 ? 7.027 -12.328 16.438 1 94.81 261 ARG B C 1
ATOM 4291 O O . ARG B 1 261 ? 6.066 -11.922 17.109 1 94.81 261 ARG B O 1
ATOM 4298 N N . LEU B 1 262 ? 7.121 -12.336 15.125 1 94.56 262 LEU B N 1
ATOM 4299 C CA . LEU B 1 262 ? 5.953 -11.961 14.336 1 94.56 262 LEU B CA 1
ATOM 4300 C C . LEU B 1 262 ? 5.285 -13.195 13.734 1 94.56 262 LEU B C 1
ATOM 4302 O O . LEU B 1 262 ? 5.941 -14 13.078 1 94.56 262 LEU B O 1
ATOM 4306 N N . THR B 1 263 ? 3.994 -13.266 14.023 1 94.88 263 THR B N 1
ATOM 4307 C CA . THR B 1 263 ? 3.213 -14.367 13.469 1 94.88 263 THR B CA 1
ATOM 4308 C C . THR B 1 263 ? 2.43 -13.906 12.242 1 94.88 263 THR B C 1
ATOM 4310 O O . THR B 1 263 ? 1.898 -12.797 12.211 1 94.88 263 THR B O 1
ATOM 4313 N N . GLU B 1 264 ? 2.416 -14.734 11.258 1 95.88 264 GLU B N 1
ATOM 4314 C CA . GLU B 1 264 ? 1.531 -14.516 10.117 1 95.88 264 GLU B CA 1
ATOM 4315 C C . GLU B 1 264 ? 0.326 -15.445 10.164 1 95.88 264 GLU B C 1
ATOM 4317 O O . GLU B 1 264 ? 0.483 -16.672 10.195 1 95.88 264 GLU B O 1
ATOM 4322 N N . THR B 1 265 ? -0.854 -14.805 10.117 1 96.94 265 THR B N 1
ATOM 4323 C CA . THR B 1 265 ? -2.086 -15.562 10.305 1 96.94 265 THR B CA 1
ATOM 4324 C C . THR B 1 265 ? -3.055 -15.312 9.148 1 96.94 265 THR B C 1
ATOM 4326 O O . THR B 1 265 ? -3.41 -14.164 8.867 1 96.94 265 THR B O 1
ATOM 4329 N N . LEU B 1 266 ? -3.412 -16.359 8.484 1 97.44 266 LEU B N 1
ATOM 4330 C CA . LEU B 1 266 ? -4.469 -16.297 7.484 1 97.44 266 LEU B CA 1
ATOM 4331 C C . LEU B 1 266 ? -5.844 -16.422 8.133 1 97.44 266 LEU B C 1
ATOM 4333 O O . LEU B 1 266 ? -6.086 -17.344 8.906 1 97.44 266 LEU B O 1
ATOM 4337 N N . VAL B 1 267 ? -6.773 -15.43 7.809 1 97.56 267 VAL B N 1
ATOM 4338 C CA . VAL B 1 267 ? -8.07 -15.445 8.484 1 97.56 267 VAL B CA 1
ATOM 4339 C C . VAL B 1 267 ? -9.188 -15.273 7.461 1 97.56 267 VAL B C 1
ATOM 4341 O O . VAL B 1 267 ? -8.977 -14.711 6.387 1 97.56 267 VAL B O 1
ATOM 4344 N N . CYS B 1 268 ? -10.312 -15.758 7.781 1 96.06 268 CYS B N 1
ATOM 4345 C CA . CYS B 1 268 ? -11.562 -15.477 7.086 1 96.06 268 CYS B CA 1
ATOM 4346 C C . CYS B 1 268 ? -12.719 -15.367 8.078 1 96.06 268 CYS B C 1
ATOM 4348 O O . CYS B 1 268 ? -12.594 -15.758 9.234 1 96.06 268 CYS B O 1
ATOM 4350 N N . LEU B 1 269 ? -13.766 -14.711 7.664 1 90.75 269 LEU B N 1
ATOM 4351 C CA . LEU B 1 269 ? -14.969 -14.68 8.492 1 90.75 269 LEU B CA 1
ATOM 4352 C C . LEU B 1 269 ? -15.555 -16.078 8.641 1 90.75 269 LEU B C 1
ATOM 4354 O O . LEU B 1 269 ? -15.734 -16.797 7.645 1 90.75 269 LEU B O 1
ATOM 4358 N N . ARG B 1 270 ? -15.859 -16.438 9.836 1 90 270 ARG B N 1
ATOM 4359 C CA . ARG B 1 270 ? -16.406 -17.766 10.094 1 90 270 ARG B CA 1
ATOM 4360 C C . ARG B 1 270 ? -17.656 -18.016 9.25 1 90 270 ARG B C 1
ATOM 4362 O O . ARG B 1 270 ? -17.859 -19.125 8.75 1 90 270 ARG B O 1
ATOM 4369 N N . GLU B 1 271 ? -18.438 -17.031 9.094 1 83.81 271 GLU B N 1
ATOM 4370 C CA . GLU B 1 271 ? -19.688 -17.172 8.359 1 83.81 271 GLU B CA 1
ATOM 4371 C C . GLU B 1 271 ? -19.438 -17.359 6.863 1 83.81 271 GLU B C 1
ATOM 4373 O O . GLU B 1 271 ? -20.328 -17.781 6.129 1 83.81 271 GLU B O 1
ATOM 4378 N N . GLN B 1 272 ? -18.266 -17.031 6.391 1 82.81 272 GLN B N 1
ATOM 4379 C CA . GLN B 1 272 ? -17.938 -17.141 4.969 1 82.81 272 GLN B CA 1
ATOM 4380 C C . GLN B 1 272 ? -17.125 -18.406 4.68 1 82.81 272 GLN B C 1
ATOM 4382 O O . GLN B 1 272 ? -16.766 -18.672 3.531 1 82.81 272 GLN B O 1
ATOM 4387 N N . ARG B 1 273 ? -16.828 -19.172 5.625 1 85.88 273 ARG B N 1
ATOM 4388 C CA . ARG B 1 273 ? -15.961 -20.328 5.5 1 85.88 273 ARG B CA 1
ATOM 4389 C C . ARG B 1 273 ? -16.562 -21.375 4.559 1 85.88 273 ARG B C 1
ATOM 4391 O O . ARG B 1 273 ? -15.828 -22.062 3.844 1 85.88 273 ARG B O 1
ATOM 4398 N N . SER B 1 274 ? -17.828 -21.375 4.496 1 79.38 274 SER B N 1
ATOM 4399 C CA . SER B 1 274 ? -18.484 -22.438 3.752 1 79.38 274 SER B CA 1
ATOM 4400 C C . SER B 1 274 ? -18.5 -22.156 2.254 1 79.38 274 SER B C 1
ATOM 4402 O O . SER B 1 274 ? -18.812 -23.031 1.448 1 79.38 274 SER B O 1
ATOM 4404 N N . ARG B 1 275 ? -18.125 -20.891 1.886 1 81.44 275 ARG B N 1
ATOM 4405 C CA . ARG B 1 275 ? -17.953 -20.625 0.459 1 81.44 275 ARG B CA 1
ATOM 4406 C C . ARG B 1 275 ? -16.891 -21.531 -0.145 1 81.44 275 ARG B C 1
ATOM 4408 O O . ARG B 1 275 ? -15.766 -21.594 0.36 1 81.44 275 ARG B O 1
ATOM 4415 N N . ARG B 1 276 ? -17.156 -22.203 -1.186 1 81.94 276 ARG B N 1
ATOM 4416 C CA . ARG B 1 276 ? -16.297 -23.234 -1.773 1 81.94 276 ARG B CA 1
ATOM 4417 C C . ARG B 1 276 ? -14.93 -22.656 -2.125 1 81.94 276 ARG B C 1
ATOM 4419 O O . ARG B 1 276 ? -13.898 -23.297 -1.897 1 81.94 276 ARG B O 1
ATOM 4426 N N . ILE B 1 277 ? -14.953 -21.453 -2.725 1 89.5 277 ILE B N 1
ATOM 4427 C CA . ILE B 1 277 ? -13.703 -20.828 -3.156 1 89.5 277 ILE B CA 1
ATOM 4428 C C . ILE B 1 277 ? -12.812 -20.562 -1.943 1 89.5 277 ILE B C 1
ATOM 4430 O O . ILE B 1 277 ? -11.594 -20.766 -2.004 1 89.5 277 ILE B O 1
ATOM 4434 N N . VAL B 1 278 ? -13.391 -20.156 -0.801 1 92.31 278 VAL B N 1
ATOM 4435 C CA . VAL B 1 278 ? -12.656 -19.875 0.426 1 92.31 278 VAL B CA 1
ATOM 4436 C C . VAL B 1 278 ? -12.148 -21.172 1.041 1 92.31 278 VAL B C 1
ATOM 4438 O O . VAL B 1 278 ? -10.969 -21.297 1.367 1 92.31 278 VAL B O 1
ATOM 4441 N N . GLU B 1 279 ? -13.008 -22.141 1.133 1 89.06 279 GLU B N 1
ATOM 4442 C CA . GLU B 1 279 ? -12.656 -23.438 1.694 1 89.06 279 GLU B CA 1
ATOM 4443 C C . GLU B 1 279 ? -11.539 -24.109 0.895 1 89.06 279 GLU B C 1
ATOM 4445 O O . GLU B 1 279 ? -10.602 -24.656 1.471 1 89.06 279 GLU B O 1
ATOM 4450 N N . THR B 1 280 ? -11.688 -24.062 -0.408 1 90.62 280 THR B N 1
ATOM 4451 C CA . THR B 1 280 ? -10.711 -24.688 -1.288 1 90.62 280 THR B CA 1
ATOM 4452 C C . THR B 1 280 ? -9.336 -24.047 -1.112 1 90.62 280 THR B C 1
ATOM 4454 O O . THR B 1 280 ? -8.32 -24.75 -1.068 1 90.62 280 THR B O 1
ATOM 4457 N N . PHE B 1 281 ? -9.336 -22.734 -1.027 1 95.69 281 PHE B N 1
ATOM 4458 C CA . PHE B 1 281 ? -8.055 -22.047 -0.835 1 95.69 281 PHE B CA 1
ATOM 4459 C C . PHE B 1 281 ? -7.457 -22.406 0.52 1 95.69 281 PHE B C 1
ATOM 4461 O O . PHE B 1 281 ? -6.254 -22.641 0.625 1 95.69 281 PHE B O 1
ATOM 4468 N N . LEU B 1 282 ? -8.242 -22.406 1.544 1 94.62 282 LEU B N 1
ATOM 4469 C CA . LEU B 1 282 ? -7.766 -22.75 2.881 1 94.62 282 LEU B CA 1
ATOM 4470 C C . LEU B 1 282 ? -7.203 -24.156 2.916 1 94.62 282 LEU B C 1
ATOM 4472 O O . LEU B 1 282 ? -6.188 -24.422 3.566 1 94.62 282 LEU B O 1
ATOM 4476 N N . ASP B 1 283 ? -7.832 -25.062 2.232 1 91.56 283 ASP B N 1
ATOM 4477 C CA . ASP B 1 283 ? -7.34 -26.422 2.146 1 91.56 283 ASP B CA 1
ATOM 4478 C C . ASP B 1 283 ? -5.969 -26.484 1.479 1 91.56 283 ASP B C 1
ATOM 4480 O O . ASP B 1 283 ? -5.082 -27.219 1.925 1 91.56 283 ASP B O 1
ATOM 4484 N N . LEU B 1 284 ? -5.848 -25.734 0.456 1 92.5 284 LEU B N 1
ATOM 4485 C CA . LEU B 1 284 ? -4.578 -25.672 -0.265 1 92.5 284 LEU B CA 1
ATOM 4486 C C . LEU B 1 284 ? -3.465 -25.141 0.63 1 92.5 284 LEU B C 1
ATOM 4488 O O . LEU B 1 284 ? -2.346 -25.672 0.611 1 92.5 284 LEU B O 1
ATOM 4492 N N . VAL B 1 285 ? -3.732 -24.062 1.369 1 94.31 285 VAL B N 1
ATOM 4493 C CA . VAL B 1 285 ? -2.748 -23.484 2.277 1 94.31 285 VAL B CA 1
ATOM 4494 C C . VAL B 1 285 ? -2.395 -24.5 3.367 1 94.31 285 VAL B C 1
ATOM 4496 O O . VAL B 1 285 ? -1.231 -24.625 3.756 1 94.31 285 VAL B O 1
ATOM 4499 N N . GLY B 1 286 ? -3.41 -25.156 3.865 1 90.75 286 GLY B N 1
ATOM 4500 C CA . GLY B 1 286 ? -3.209 -26.156 4.906 1 90.75 286 GLY B CA 1
ATOM 4501 C C . GLY B 1 286 ? -2.314 -27.297 4.469 1 90.75 286 GLY B C 1
ATOM 4502 O O . GLY B 1 286 ? -1.594 -27.875 5.289 1 90.75 286 GLY B O 1
ATOM 4503 N N . GLU B 1 287 ? -2.283 -27.641 3.201 1 85.94 287 GLU B N 1
ATOM 4504 C CA . GLU B 1 287 ? -1.455 -28.703 2.65 1 85.94 287 GLU B CA 1
ATOM 4505 C C . GLU B 1 287 ? 0.029 -28.375 2.779 1 85.94 287 GLU B C 1
ATOM 4507 O O . GLU B 1 287 ? 0.867 -29.281 2.848 1 85.94 287 GLU B O 1
ATOM 4512 N N . ASP B 1 288 ? 0.325 -27.141 2.799 1 82.12 288 ASP B N 1
ATOM 4513 C CA . ASP B 1 288 ? 1.718 -26.703 2.797 1 82.12 288 ASP B CA 1
ATOM 4514 C C . ASP B 1 288 ? 2.24 -26.531 4.223 1 82.12 288 ASP B C 1
ATOM 4516 O O . ASP B 1 288 ? 3.434 -26.297 4.426 1 82.12 288 ASP B O 1
ATOM 4520 N N . LEU B 1 289 ? 1.415 -26.5 5.176 1 79.94 289 LEU B N 1
ATOM 4521 C CA . LEU B 1 289 ? 1.837 -26.297 6.559 1 79.94 289 LEU B CA 1
ATOM 4522 C C . LEU B 1 289 ? 2.297 -27.609 7.188 1 79.94 289 LEU B C 1
ATOM 4524 O O . LEU B 1 289 ? 1.76 -28.672 6.879 1 79.94 289 LEU B O 1
ATOM 4528 N N . PRO B 1 290 ? 3.49 -27.406 7.844 1 67.19 290 PRO B N 1
ATOM 4529 C CA . PRO B 1 290 ? 3.916 -28.641 8.523 1 67.19 290 PRO B CA 1
ATOM 4530 C C . PRO B 1 290 ? 2.863 -29.172 9.492 1 67.19 290 PRO B C 1
ATOM 4532 O O . PRO B 1 290 ? 2.078 -28.391 10.039 1 67.19 290 PRO B O 1
ATOM 4535 N N . ALA B 1 291 ? 2.613 -30.547 9.352 1 53.97 291 ALA B N 1
ATOM 4536 C CA . ALA B 1 291 ? 1.723 -31.188 10.305 1 53.97 291 ALA B CA 1
ATOM 4537 C C . ALA B 1 291 ? 2.059 -30.781 11.734 1 53.97 291 ALA B C 1
ATOM 4539 O O . ALA B 1 291 ? 3.219 -30.516 12.055 1 53.97 291 ALA B O 1
ATOM 4540 N N . PRO B 1 292 ? 0.879 -30.219 12.508 1 46.62 292 PRO B N 1
ATOM 4541 C CA . PRO B 1 292 ? 1.211 -29.969 13.914 1 46.62 292 PRO B CA 1
ATOM 4542 C C . PRO B 1 292 ? 2.125 -31.047 14.508 1 46.62 292 PRO B C 1
ATOM 4544 O O . PRO B 1 292 ? 1.984 -32.219 14.18 1 46.62 292 PRO B O 1
ATOM 4547 N N . SER B 1 293 ? 3.318 -30.594 14.719 1 37.75 293 SER B N 1
ATOM 4548 C CA . SER B 1 293 ? 4.027 -31.594 15.5 1 37.75 293 SER B CA 1
ATOM 4549 C C . SER B 1 293 ? 3.221 -32.031 16.719 1 37.75 293 SER B C 1
ATOM 4551 O O . SER B 1 293 ? 2.553 -31.203 17.344 1 37.75 293 SER B O 1
#

Solvent-accessible surface area (backbone atoms only — not comparable to full-atom values): 30588 Å² total; per-residue (Å²): 132,77,80,51,65,67,28,51,50,34,42,42,34,23,64,73,60,45,27,56,59,57,20,8,64,74,67,76,44,51,42,68,55,35,52,46,32,35,47,49,50,23,60,73,70,71,49,64,41,61,45,76,53,102,85,46,57,38,71,26,27,61,25,50,54,48,40,52,52,44,34,46,50,52,48,50,49,49,40,49,48,44,57,67,42,52,78,47,75,81,49,66,53,75,49,34,35,19,22,44,56,50,75,81,46,33,57,54,49,33,50,48,39,69,76,27,69,47,38,46,43,37,38,40,61,36,42,29,55,54,13,52,50,32,34,77,52,49,71,20,64,28,23,33,25,52,40,85,76,92,49,91,62,44,41,77,43,80,73,50,74,35,46,52,21,35,32,31,16,64,83,39,90,63,47,80,49,77,58,44,48,68,72,70,46,46,68,34,43,23,44,37,51,39,92,54,31,47,64,42,51,52,50,52,50,54,34,51,76,69,71,44,54,84,32,76,51,35,35,23,34,56,68,67,36,40,51,40,35,15,60,46,63,52,24,39,28,68,39,46,57,86,67,64,76,60,46,75,58,49,34,72,24,47,34,75,73,63,80,69,62,43,29,35,22,42,33,32,47,49,89,52,44,79,36,62,72,52,38,51,50,51,51,55,51,55,69,72,46,76,72,83,124,132,77,81,52,65,67,28,52,51,35,42,42,35,23,65,73,61,44,26,55,59,56,20,7,63,73,68,75,44,51,41,70,56,35,52,47,32,34,46,51,52,22,60,72,69,71,48,66,42,60,45,76,53,102,84,47,57,38,70,25,28,62,25,50,54,48,41,52,52,46,34,47,49,50,47,51,49,49,41,49,49,44,58,66,42,51,79,48,75,80,48,64,53,74,47,35,35,19,23,45,57,49,75,79,46,33,58,55,47,32,52,48,41,67,77,26,70,49,38,46,43,35,38,40,61,39,43,29,53,54,10,51,48,33,35,76,50,49,71,19,63,28,22,33,23,53,40,85,78,91,50,90,63,46,42,76,44,80,73,49,74,35,47,53,21,35,33,31,16,63,84,41,90,62,48,81,49,77,55,46,49,67,72,69,45,46,68,35,43,22,44,36,52,37,91,52,31,48,62,42,50,52,49,53,51,52,33,52,75,70,72,44,54,83,31,76,51,34,36,22,33,56,67,66,37,40,52,39,36,15,59,48,62,52,26,39,28,69,38,46,56,86,66,63,77,59,46,74,59,49,37,72,25,48,34,75,73,61,80,70,62,42,28,35,24,41,32,34,46,50,90,51,44,78,38,62,73,54,39,53,50,52,51,56,50,55,70,71,46,77,71,84,124